Protein AF-A0A9P8QJL2-F1 (afdb_monomer)

Structure (mmCIF, N/CA/C/O backbone):
data_AF-A0A9P8QJL2-F1
#
_entry.id   AF-A0A9P8QJL2-F1
#
loop_
_atom_site.group_PDB
_atom_site.id
_atom_site.type_symbol
_atom_site.label_atom_id
_atom_site.label_alt_id
_atom_site.label_comp_id
_atom_site.label_asym_id
_atom_site.label_entity_id
_atom_site.label_seq_id
_atom_site.pdbx_PDB_ins_code
_atom_site.Cartn_x
_atom_site.Cartn_y
_atom_site.Cartn_z
_atom_site.occupancy
_atom_site.B_iso_or_equiv
_atom_site.auth_seq_id
_atom_site.auth_comp_id
_atom_site.auth_asym_id
_atom_site.auth_atom_id
_atom_site.pdbx_PDB_model_num
ATOM 1 N N . MET A 1 1 ? -19.187 7.258 -50.740 1.00 36.12 1 MET A N 1
ATOM 2 C CA . MET A 1 1 ? -18.593 8.420 -50.053 1.00 36.12 1 MET A CA 1
ATOM 3 C C . MET A 1 1 ? -18.788 8.187 -48.562 1.00 36.12 1 MET A C 1
ATOM 5 O O . MET A 1 1 ? -19.840 8.505 -48.024 1.00 36.12 1 MET A O 1
ATOM 9 N N . GLN A 1 2 ? -17.860 7.431 -47.969 1.00 32.69 2 GLN A N 1
ATOM 10 C CA . GLN A 1 2 ? -17.859 7.078 -46.549 1.00 32.69 2 GLN A CA 1
ATOM 11 C C . GLN A 1 2 ? -17.443 8.310 -45.744 1.00 32.69 2 GLN A C 1
ATOM 13 O O . GLN A 1 2 ? -16.436 8.937 -46.058 1.00 32.69 2 GLN A O 1
ATOM 18 N N . LEU A 1 3 ? -18.241 8.655 -44.737 1.00 34.25 3 LEU A N 1
ATOM 19 C CA . LEU A 1 3 ? -17.860 9.579 -43.677 1.00 34.25 3 LEU A CA 1
ATOM 20 C C . LEU A 1 3 ? -16.935 8.818 -42.722 1.00 34.25 3 LEU A C 1
ATOM 22 O O . LEU A 1 3 ? -17.401 8.068 -41.865 1.00 34.25 3 LEU A O 1
ATOM 26 N N . GLU A 1 4 ? -15.626 8.974 -42.906 1.00 37.19 4 GLU A N 1
ATOM 27 C CA . GLU A 1 4 ? -14.646 8.666 -41.869 1.00 37.19 4 GLU A CA 1
ATOM 28 C C . GLU A 1 4 ? -14.844 9.674 -40.733 1.00 37.19 4 GLU A C 1
ATOM 30 O O . GLU A 1 4 ? -14.506 10.850 -40.835 1.00 37.19 4 GLU A O 1
ATOM 35 N N . SER A 1 5 ? -15.474 9.211 -39.656 1.00 37.69 5 SER A N 1
ATOM 36 C CA . SER A 1 5 ? -15.478 9.910 -38.377 1.00 37.69 5 SER A CA 1
ATOM 37 C C . SER A 1 5 ? -14.059 9.862 -37.823 1.00 37.69 5 SER A C 1
ATOM 39 O O . SER A 1 5 ? -13.630 8.822 -37.322 1.00 37.69 5 SER A O 1
ATOM 41 N N . SER A 1 6 ? -13.342 10.978 -37.905 1.00 39.44 6 SER A N 1
ATOM 42 C CA . SER A 1 6 ? -12.058 11.205 -37.248 1.00 39.44 6 SER A CA 1
ATOM 43 C C . SER A 1 6 ? -12.171 10.852 -35.760 1.00 39.44 6 SER A C 1
ATOM 45 O O . SER A 1 6 ? -12.750 11.605 -34.978 1.00 39.44 6 SER A O 1
ATOM 47 N N . ARG A 1 7 ? -11.671 9.679 -35.348 1.00 46.84 7 ARG A N 1
ATOM 48 C CA . ARG A 1 7 ? -11.485 9.364 -33.925 1.00 46.84 7 ARG A CA 1
ATOM 49 C C . ARG A 1 7 ? -10.385 10.288 -33.420 1.00 46.84 7 ARG A C 1
ATOM 51 O O . ARG A 1 7 ? -9.228 10.082 -33.766 1.00 46.84 7 ARG A O 1
ATOM 58 N N . GLN A 1 8 ? -10.741 11.311 -32.646 1.00 50.16 8 GLN A N 1
ATOM 59 C CA . GLN A 1 8 ? -9.757 12.078 -31.884 1.00 50.16 8 GLN A CA 1
ATOM 60 C C . GLN A 1 8 ? -8.900 11.098 -31.073 1.00 50.16 8 GLN A C 1
ATOM 62 O O . GLN A 1 8 ? -9.426 10.289 -30.307 1.00 50.16 8 GLN A O 1
ATOM 67 N N . GLN A 1 9 ? -7.586 11.138 -31.295 1.00 62.19 9 GLN A N 1
ATOM 68 C CA . GLN A 1 9 ? -6.593 10.485 -30.448 1.00 62.19 9 GLN A CA 1
ATOM 69 C C . GLN A 1 9 ? -6.730 11.095 -29.049 1.00 62.19 9 GLN A C 1
ATOM 71 O O . GLN A 1 9 ? -6.330 12.233 -28.821 1.00 62.19 9 GLN A O 1
ATOM 76 N N . LEU A 1 10 ? -7.352 10.362 -28.126 1.00 77.19 10 LEU A N 1
ATOM 77 C CA . LEU A 1 10 ? -7.385 10.742 -26.718 1.00 77.19 10 LEU A CA 1
ATOM 78 C C . LEU A 1 10 ? -5.987 10.486 -26.145 1.00 77.19 10 LEU A C 1
ATOM 80 O O . LEU A 1 10 ? -5.553 9.334 -26.026 1.00 77.19 10 LEU A O 1
ATOM 84 N N . ILE A 1 11 ? -5.265 11.578 -25.900 1.00 89.31 11 ILE A N 1
ATOM 85 C CA . ILE A 1 11 ? -3.957 11.605 -25.249 1.00 89.31 11 ILE A CA 1
ATOM 86 C C . ILE A 1 11 ? -4.171 12.209 -23.866 1.00 89.31 11 ILE A C 1
ATOM 88 O O . ILE A 1 11 ? -4.662 13.329 -23.742 1.00 89.31 11 ILE A O 1
ATOM 92 N N . TYR A 1 12 ? -3.786 11.458 -22.844 1.00 93.38 12 TYR A N 1
ATOM 93 C CA . TYR A 1 12 ? -3.872 11.838 -21.444 1.00 93.38 12 TYR A CA 1
ATOM 94 C C . TYR A 1 12 ? -2.486 12.214 -20.929 1.00 93.38 12 TYR A C 1
ATOM 96 O O . TYR A 1 12 ? -1.492 11.563 -21.269 1.00 93.38 12 TYR A O 1
ATOM 104 N N . HIS A 1 13 ? -2.423 13.245 -20.090 1.00 93.50 13 HIS A N 1
ATOM 105 C CA . HIS A 1 13 ? -1.186 13.721 -19.478 1.00 93.50 13 HIS A CA 1
ATOM 106 C C . HIS A 1 13 ? -1.230 13.482 -17.971 1.00 93.50 13 HIS A C 1
ATOM 108 O O . HIS A 1 13 ? -2.141 13.935 -17.286 1.00 93.50 13 HIS A O 1
ATOM 114 N N . GLY A 1 14 ? -0.227 12.778 -17.458 1.00 91.69 14 GLY A N 1
ATOM 115 C CA . GLY A 1 14 ? -0.113 12.423 -16.051 1.00 91.69 14 GLY A CA 1
ATOM 116 C C . GLY A 1 14 ? 1.195 12.860 -15.410 1.00 91.69 14 GLY A C 1
ATOM 117 O O . GLY A 1 14 ? 1.974 13.642 -15.955 1.00 91.69 14 GLY A O 1
ATOM 118 N N . ILE A 1 15 ? 1.445 12.299 -14.234 1.00 90.44 15 ILE A N 1
ATOM 119 C CA . ILE A 1 15 ? 2.719 12.373 -13.525 1.00 90.44 15 ILE A CA 1
ATOM 120 C C . ILE A 1 15 ? 3.452 11.057 -13.776 1.00 90.44 15 ILE A C 1
ATOM 122 O O . ILE A 1 15 ? 2.962 9.993 -13.403 1.00 90.44 15 ILE A O 1
ATOM 126 N N . ALA A 1 16 ? 4.622 11.119 -14.409 1.00 90.62 16 ALA A N 1
ATOM 127 C CA . ALA A 1 16 ? 5.486 9.956 -14.575 1.00 90.62 16 ALA A CA 1
ATOM 128 C C . ALA A 1 16 ? 6.319 9.743 -13.305 1.00 90.62 16 ALA A C 1
ATOM 130 O O . ALA A 1 16 ? 7.238 10.511 -13.025 1.00 90.62 16 ALA A O 1
ATOM 131 N N . CYS A 1 17 ? 6.004 8.696 -12.545 1.00 89.19 17 CYS A N 1
ATOM 132 C CA . CYS A 1 17 ? 6.802 8.271 -11.392 1.00 89.19 17 CYS A CA 1
ATOM 133 C C . CYS A 1 17 ? 8.055 7.512 -11.844 1.00 89.19 17 CYS A C 1
ATOM 135 O O . CYS A 1 17 ? 9.133 7.667 -11.276 1.00 89.19 17 CYS A O 1
ATOM 137 N N . VAL A 1 18 ? 7.924 6.705 -12.897 1.00 92.12 18 VAL A N 1
ATOM 138 C CA . VAL A 1 18 ? 9.047 6.041 -13.563 1.00 92.12 18 VAL A CA 1
ATOM 139 C C . VAL A 1 18 ? 8.909 6.297 -15.055 1.00 92.12 18 VAL A C 1
ATOM 141 O O . VAL A 1 18 ? 7.860 6.013 -15.638 1.00 92.12 18 VAL A O 1
ATOM 144 N N . GLN A 1 19 ? 9.949 6.873 -15.655 1.00 90.62 19 GLN A N 1
ATOM 145 C CA . GLN A 1 19 ? 9.976 7.183 -17.081 1.00 90.62 19 GLN A CA 1
ATOM 146 C C . GLN A 1 19 ? 10.091 5.902 -17.909 1.00 90.62 19 GLN A C 1
ATOM 148 O O . GLN A 1 19 ? 10.642 4.896 -17.467 1.00 90.62 19 GLN A O 1
ATOM 153 N N . GLY A 1 20 ? 9.582 5.934 -19.136 1.00 90.06 20 GLY A N 1
ATOM 154 C CA . GLY A 1 20 ? 9.719 4.814 -20.055 1.00 90.06 20 GLY A CA 1
ATOM 155 C C . GLY A 1 20 ? 8.692 4.833 -21.173 1.00 90.06 20 GLY A C 1
ATOM 156 O O . GLY A 1 20 ? 7.789 5.669 -21.210 1.00 90.06 20 GLY A O 1
ATOM 157 N N . LYS A 1 21 ? 8.836 3.876 -22.090 1.00 94.38 21 LYS A N 1
ATOM 158 C CA . LYS A 1 21 ? 7.910 3.668 -23.202 1.00 94.38 21 LYS A CA 1
ATOM 159 C C . LYS A 1 21 ? 7.416 2.233 -23.195 1.00 94.38 21 LYS A C 1
ATOM 161 O O . LYS A 1 21 ? 8.207 1.301 -23.063 1.00 94.38 21 LYS A O 1
ATOM 166 N N . ALA A 1 22 ? 6.116 2.050 -23.356 1.00 96.00 22 ALA A N 1
ATOM 167 C CA . ALA A 1 22 ? 5.500 0.736 -23.392 1.00 96.00 22 ALA A CA 1
ATOM 168 C C . ALA A 1 22 ? 4.219 0.763 -24.216 1.00 96.00 22 ALA A C 1
ATOM 170 O O . ALA A 1 22 ? 3.536 1.778 -24.306 1.00 96.00 22 ALA A O 1
ATOM 171 N N . SER A 1 23 ? 3.862 -0.377 -24.794 1.00 96.25 23 SER A N 1
ATOM 172 C CA . SER A 1 23 ? 2.527 -0.559 -25.345 1.00 96.25 23 SER A CA 1
ATOM 173 C C . SER A 1 23 ? 2.062 -1.997 -25.176 1.00 96.25 23 SER A C 1
ATOM 175 O O . SER A 1 23 ? 2.874 -2.932 -25.132 1.00 96.25 23 SER A O 1
ATOM 177 N N . GLY A 1 24 ? 0.755 -2.171 -25.043 1.00 95.56 24 GLY A N 1
ATOM 178 C CA . GLY A 1 24 ? 0.171 -3.483 -24.829 1.00 95.56 24 GLY A CA 1
ATOM 179 C C . GLY A 1 24 ? -1.345 -3.452 -24.676 1.00 95.56 24 GLY A C 1
ATOM 180 O O . GLY A 1 24 ? -1.946 -2.376 -24.592 1.00 95.56 24 GLY A O 1
ATOM 181 N N . PRO A 1 25 ? -1.972 -4.641 -24.625 1.00 96.69 25 PRO A N 1
ATOM 182 C CA . PRO A 1 25 ? -3.385 -4.754 -24.299 1.00 96.69 25 PRO A CA 1
ATOM 183 C C . PRO A 1 25 ? -3.645 -4.180 -22.906 1.00 96.69 25 PRO A C 1
ATOM 185 O O . PRO A 1 25 ? -2.830 -4.352 -21.994 1.00 96.69 25 PRO A O 1
ATOM 188 N N . LEU A 1 26 ? -4.788 -3.518 -22.743 1.00 97.31 26 LEU A N 1
ATOM 189 C CA . LEU A 1 26 ? -5.178 -2.959 -21.458 1.00 97.31 26 LEU A CA 1
ATOM 190 C C . LEU A 1 26 ? -5.841 -4.029 -20.585 1.00 97.31 26 LEU A C 1
ATOM 192 O O . LEU A 1 26 ? -6.851 -4.634 -20.950 1.00 97.31 26 LEU A O 1
ATOM 196 N N . ILE A 1 27 ? -5.299 -4.223 -19.388 1.00 97.75 27 ILE A N 1
ATOM 197 C CA . ILE A 1 27 ? -5.966 -4.924 -18.297 1.00 97.75 27 ILE A CA 1
ATOM 198 C C . ILE A 1 27 ? -6.280 -3.875 -17.249 1.00 97.75 27 ILE A C 1
ATOM 200 O O . ILE A 1 27 ? -5.377 -3.362 -16.596 1.00 97.75 27 ILE A O 1
ATOM 204 N N . ALA A 1 28 ? -7.556 -3.532 -17.104 1.00 97.00 28 ALA A N 1
ATOM 205 C CA . ALA A 1 28 ? -7.925 -2.410 -16.263 1.00 97.00 28 ALA A CA 1
ATOM 206 C C . ALA A 1 28 ? -9.169 -2.639 -15.422 1.00 97.00 28 ALA A C 1
ATOM 208 O O . ALA A 1 28 ? -10.085 -3.363 -15.812 1.00 97.00 28 ALA A O 1
ATOM 209 N N . SER A 1 29 ? -9.175 -2.009 -14.255 1.00 93.44 29 SER A N 1
ATOM 210 C CA . SER A 1 29 ? -10.240 -2.078 -13.264 1.00 93.44 29 SER A CA 1
ATOM 211 C C . SER A 1 29 ? -10.392 -0.717 -12.601 1.00 93.44 29 SER A C 1
ATOM 213 O O . SER A 1 29 ? -9.413 -0.003 -12.414 1.00 93.44 29 SER A O 1
ATOM 215 N N . ASN A 1 30 ? -11.610 -0.382 -12.186 1.00 91.19 30 ASN A N 1
ATOM 216 C CA . ASN A 1 30 ? -11.870 0.729 -11.269 1.00 91.19 30 ASN A CA 1
ATOM 217 C C . ASN A 1 30 ? -11.742 0.311 -9.790 1.00 91.19 30 ASN A C 1
ATOM 219 O O . ASN A 1 30 ? -12.062 1.096 -8.903 1.00 91.19 30 ASN A O 1
ATOM 223 N N . LEU A 1 31 ? -11.301 -0.922 -9.529 1.00 85.50 31 LEU A N 1
ATOM 224 C CA . LEU A 1 31 ? -11.025 -1.465 -8.204 1.00 85.50 31 LEU A CA 1
ATOM 225 C C . LEU A 1 31 ? -9.517 -1.676 -8.026 1.00 85.50 31 LEU A C 1
ATOM 227 O O . LEU A 1 31 ? -8.838 -2.142 -8.942 1.00 85.50 31 LEU A O 1
ATOM 231 N N . GLU A 1 32 ? -9.011 -1.332 -6.842 1.00 87.81 32 GLU A N 1
ATOM 232 C CA . GLU A 1 32 ? -7.624 -1.571 -6.418 1.00 87.81 32 GLU A CA 1
ATOM 233 C C . GLU A 1 32 ? -7.281 -3.065 -6.437 1.00 87.81 32 GLU A C 1
ATOM 235 O O . GLU A 1 32 ? -8.141 -3.894 -6.143 1.00 87.81 32 GLU A O 1
ATOM 240 N N . LEU A 1 33 ? -6.013 -3.420 -6.654 1.00 87.19 33 LEU A N 1
ATOM 241 C CA . LEU A 1 33 ? -5.555 -4.813 -6.647 1.00 87.19 33 LEU A CA 1
ATOM 242 C C . LEU A 1 33 ? -4.492 -5.041 -5.569 1.00 87.19 33 LEU A C 1
ATOM 244 O O . LEU A 1 33 ? -3.566 -4.246 -5.414 1.00 87.19 33 LEU A O 1
ATOM 248 N N . SER A 1 34 ? -4.604 -6.147 -4.829 1.00 86.88 34 SER A N 1
ATOM 249 C CA . SER A 1 34 ? -3.525 -6.583 -3.942 1.00 86.88 34 SER A CA 1
ATOM 250 C C . SER A 1 34 ? -2.564 -7.468 -4.716 1.00 86.88 34 SER A C 1
ATOM 252 O O . SER A 1 34 ? -2.978 -8.473 -5.285 1.00 86.88 34 SER A O 1
ATOM 254 N N . PHE A 1 35 ? -1.283 -7.111 -4.737 1.00 88.75 35 PHE A N 1
ATOM 255 C CA . PHE A 1 35 ? -0.262 -7.967 -5.341 1.00 88.75 35 PHE A CA 1
ATOM 256 C C . PHE A 1 35 ? 0.106 -9.117 -4.403 1.00 88.75 35 PHE A C 1
ATOM 258 O O . PHE A 1 35 ? 0.202 -10.263 -4.832 1.00 88.75 35 PHE A O 1
ATOM 265 N N . TRP A 1 36 ? 0.222 -8.840 -3.103 1.00 82.69 36 TRP A N 1
ATOM 266 C CA . TRP A 1 36 ? 0.460 -9.874 -2.103 1.00 82.69 36 TRP A CA 1
ATOM 267 C C . TRP A 1 36 ? -0.783 -10.752 -1.918 1.00 82.69 36 TRP A C 1
ATOM 269 O O . TRP A 1 36 ? -1.805 -10.306 -1.403 1.00 82.69 36 TRP A O 1
ATOM 279 N N . GLY A 1 37 ? -0.701 -12.008 -2.363 1.00 78.69 37 GLY A N 1
ATOM 280 C CA . GLY A 1 37 ? -1.801 -12.974 -2.280 1.00 78.69 37 GLY A CA 1
ATOM 281 C C . GLY A 1 37 ? -2.933 -12.765 -3.296 1.00 78.69 37 GLY A C 1
ATOM 282 O O . GLY A 1 37 ? -3.846 -13.585 -3.339 1.00 78.69 37 GLY A O 1
ATOM 283 N N . GLY A 1 38 ? -2.879 -11.712 -4.120 1.00 85.25 38 GLY A N 1
ATOM 284 C CA . GLY A 1 38 ? -3.848 -11.464 -5.193 1.00 85.25 38 GLY A CA 1
ATOM 285 C C . GLY A 1 38 ? -3.279 -11.596 -6.607 1.00 85.25 38 GLY A C 1
ATOM 286 O O . GLY A 1 38 ? -4.059 -11.702 -7.554 1.00 85.25 38 GLY A O 1
ATOM 287 N N . VAL A 1 39 ? -1.951 -11.667 -6.756 1.00 94.12 39 VAL A N 1
ATOM 288 C CA . VAL A 1 39 ? -1.267 -11.988 -8.016 1.00 94.12 39 VAL A CA 1
ATOM 289 C C . VAL A 1 39 ? -0.278 -13.121 -7.770 1.00 94.12 39 VAL A C 1
ATOM 291 O O . VAL A 1 39 ? 0.496 -13.078 -6.816 1.00 94.12 39 VAL A O 1
ATOM 294 N N . ASP A 1 40 ? -0.302 -14.137 -8.627 1.00 93.75 40 ASP A N 1
ATOM 295 C CA . ASP A 1 40 ? 0.675 -15.220 -8.594 1.00 93.75 40 ASP A CA 1
ATOM 296 C C . ASP A 1 40 ? 1.963 -14.790 -9.326 1.00 93.75 40 ASP A C 1
ATOM 298 O O . ASP A 1 40 ? 1.932 -14.598 -10.547 1.00 93.75 40 ASP A O 1
ATOM 302 N N . PRO A 1 41 ? 3.110 -14.658 -8.631 1.00 91.75 41 PRO A N 1
ATOM 303 C CA . PRO A 1 41 ? 4.366 -14.245 -9.256 1.00 91.75 41 PRO A CA 1
ATOM 304 C C . PRO A 1 41 ? 4.899 -15.264 -10.275 1.00 91.75 41 PRO A C 1
ATOM 306 O O . PRO A 1 41 ? 5.653 -14.909 -11.184 1.00 91.75 41 PRO A O 1
ATOM 309 N N . GLN A 1 42 ? 4.497 -16.536 -10.181 1.00 93.62 42 GLN A N 1
ATOM 310 C CA . GLN A 1 42 ? 4.961 -17.576 -11.094 1.00 93.62 42 GLN A CA 1
ATOM 311 C C . GLN A 1 42 ? 4.214 -17.570 -12.422 1.00 93.62 42 GLN A C 1
ATOM 313 O O . GLN A 1 42 ? 4.796 -17.952 -13.440 1.00 93.62 42 GLN A O 1
ATOM 318 N N . THR A 1 43 ? 2.952 -17.155 -12.444 1.00 96.44 43 THR A N 1
ATOM 319 C CA . THR A 1 43 ? 2.120 -17.214 -13.653 1.00 96.44 43 THR A CA 1
ATOM 320 C C . THR A 1 43 ? 1.718 -15.842 -14.174 1.00 96.44 43 THR A C 1
ATOM 322 O O . THR A 1 43 ? 1.409 -15.737 -15.358 1.00 96.44 43 THR A O 1
ATOM 325 N N . SER A 1 44 ? 1.783 -14.795 -13.344 1.00 97.31 44 SER A N 1
ATOM 326 C CA . SER A 1 44 ? 1.168 -13.468 -13.528 1.00 97.31 44 SER A CA 1
ATOM 327 C C . SER A 1 44 ? -0.364 -13.450 -13.475 1.00 97.31 44 SER A C 1
ATOM 329 O O . SER A 1 44 ? -0.977 -12.432 -13.799 1.00 97.31 44 SER A O 1
ATOM 331 N N . GLU A 1 45 ? -0.999 -14.560 -13.085 1.00 98.00 45 GLU A N 1
ATOM 332 C CA . GLU A 1 45 ? -2.451 -14.610 -12.935 1.00 98.00 45 GLU A CA 1
ATOM 333 C C . GLU A 1 45 ? -2.897 -13.752 -11.748 1.00 98.00 45 GLU A C 1
ATOM 335 O O . GLU A 1 45 ? -2.333 -13.818 -10.655 1.00 98.00 45 GLU A O 1
ATOM 340 N N . ILE A 1 46 ? -3.969 -12.991 -11.939 1.00 97.25 46 ILE A N 1
ATOM 341 C CA . ILE A 1 46 ? -4.706 -12.365 -10.847 1.00 97.25 46 ILE A CA 1
ATOM 342 C C . ILE A 1 46 ? -5.541 -13.453 -10.165 1.00 97.25 46 ILE A C 1
ATOM 344 O O . ILE A 1 46 ? -6.618 -13.836 -10.631 1.00 97.25 46 ILE A O 1
ATOM 348 N N . ILE A 1 47 ? -5.023 -13.967 -9.053 1.00 91.44 47 ILE A N 1
ATOM 349 C CA . ILE A 1 47 ? -5.606 -15.071 -8.281 1.00 91.44 47 ILE A CA 1
ATOM 350 C C . ILE A 1 47 ? -6.607 -14.611 -7.220 1.00 91.44 47 ILE A C 1
ATOM 352 O O . ILE A 1 47 ? -7.292 -15.446 -6.630 1.00 91.44 47 ILE A O 1
ATOM 356 N N . ASP A 1 48 ? -6.746 -13.301 -7.004 1.00 85.25 48 ASP A N 1
ATOM 357 C CA . ASP A 1 48 ? -7.837 -12.760 -6.199 1.00 85.25 48 ASP A CA 1
ATOM 358 C C . ASP A 1 48 ? -9.179 -13.059 -6.881 1.00 85.25 48 ASP A C 1
ATOM 360 O O . ASP A 1 48 ? -9.565 -12.418 -7.861 1.00 85.25 48 ASP A O 1
ATOM 364 N N . ARG A 1 49 ? -9.887 -14.073 -6.372 1.00 87.25 49 ARG A N 1
ATOM 365 C CA . ARG A 1 49 ? -11.143 -14.577 -6.950 1.00 87.25 49 ARG A CA 1
ATOM 366 C C . ARG A 1 49 ? -12.325 -13.626 -6.792 1.00 87.25 49 ARG A C 1
ATOM 368 O O . ARG A 1 49 ? -13.340 -13.820 -7.454 1.00 87.25 49 ARG A O 1
ATOM 375 N N . HIS A 1 50 ? -12.196 -12.596 -5.961 1.00 83.00 50 HIS A N 1
ATOM 376 C CA . HIS A 1 50 ? -13.225 -11.576 -5.772 1.00 83.00 50 HIS A CA 1
ATOM 377 C C . HIS A 1 50 ? -12.947 -10.30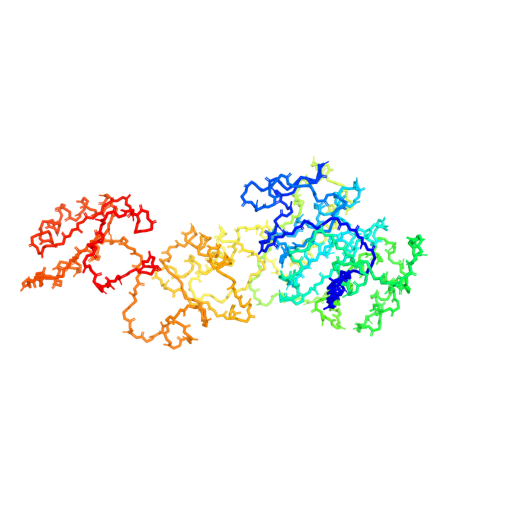3 -6.578 1.00 83.00 50 HIS A C 1
ATOM 379 O O . HIS A 1 50 ? -13.823 -9.446 -6.690 1.00 83.00 50 HIS A O 1
ATOM 385 N N . HIS A 1 51 ? -11.750 -10.167 -7.152 1.00 87.31 51 HIS A N 1
ATOM 386 C CA . HIS A 1 51 ? -11.410 -9.034 -7.998 1.00 87.31 51 HIS A CA 1
ATOM 387 C C . HIS A 1 51 ? -12.030 -9.180 -9.406 1.00 87.31 51 HIS A C 1
ATOM 389 O O . HIS A 1 51 ? -11.977 -10.270 -9.979 1.00 87.31 51 HIS A O 1
ATOM 395 N N . PRO A 1 52 ? -12.538 -8.101 -10.040 1.00 90.00 52 PRO A N 1
ATOM 396 C CA . PRO A 1 52 ? -13.099 -8.149 -11.400 1.00 90.00 52 PRO A CA 1
ATOM 397 C C . PRO A 1 52 ? -12.139 -8.670 -12.479 1.00 90.00 52 PRO A C 1
ATOM 399 O O . PRO A 1 52 ? -12.561 -9.114 -13.543 1.00 90.00 52 PRO A O 1
ATOM 402 N N . LEU A 1 53 ? -10.836 -8.596 -12.213 1.00 95.44 53 LEU A N 1
ATOM 403 C CA . LEU A 1 53 ? -9.785 -9.086 -13.107 1.00 95.44 53 LEU A CA 1
ATOM 404 C C . LEU A 1 53 ? -9.335 -10.517 -12.806 1.00 95.44 53 LEU A C 1
ATOM 406 O O . LEU A 1 53 ? -8.336 -10.950 -13.374 1.00 95.44 53 LEU A O 1
ATOM 410 N N . SER A 1 54 ? -10.029 -11.242 -11.926 1.00 95.81 54 SER A N 1
ATOM 411 C CA . SER A 1 54 ? -9.657 -12.612 -11.582 1.00 95.81 54 SER A CA 1
ATOM 412 C C . SER A 1 54 ? -9.486 -13.496 -12.819 1.00 95.81 54 SER A C 1
ATOM 414 O O . SER A 1 54 ? -10.304 -13.457 -13.739 1.00 95.81 54 SER A O 1
ATOM 416 N N . GLY A 1 55 ? -8.417 -14.294 -12.839 1.00 96.81 55 GLY A N 1
ATOM 417 C CA . GLY A 1 55 ? -8.080 -15.188 -13.948 1.00 96.81 55 GLY A CA 1
ATOM 418 C C . GLY A 1 55 ? -7.444 -14.501 -15.160 1.00 96.81 55 GLY A C 1
ATOM 419 O O . GLY A 1 55 ? -7.075 -15.184 -16.113 1.00 96.81 55 GLY A O 1
ATOM 420 N N . LYS A 1 56 ? -7.292 -13.169 -15.156 1.00 97.94 56 LYS A N 1
ATOM 421 C CA . LYS A 1 56 ? -6.497 -12.463 -16.172 1.00 97.94 56 LYS A CA 1
ATOM 422 C C . LYS A 1 56 ? -5.009 -12.523 -15.829 1.00 97.94 56 LYS A C 1
ATOM 424 O O . LYS A 1 56 ? -4.641 -12.558 -14.658 1.00 97.94 56 LYS A O 1
ATOM 429 N N . TYR A 1 57 ? -4.167 -12.475 -16.856 1.00 98.12 57 TYR A N 1
ATOM 430 C CA . TYR A 1 57 ? -2.708 -12.506 -16.742 1.00 98.12 57 TYR A CA 1
ATOM 431 C C . TYR A 1 57 ? -2.136 -11.128 -17.039 1.00 98.12 57 TYR A C 1
ATOM 433 O O . TYR A 1 57 ? -2.376 -10.604 -18.121 1.00 98.12 57 TYR A O 1
ATOM 441 N N . ILE A 1 58 ? -1.388 -10.543 -16.104 1.00 97.56 58 ILE A N 1
ATOM 442 C CA . ILE A 1 58 ? -0.844 -9.183 -16.278 1.00 97.56 58 ILE A CA 1
ATOM 443 C C . ILE A 1 58 ? 0.442 -9.140 -17.099 1.00 97.56 58 ILE A C 1
ATOM 445 O O . ILE A 1 58 ? 0.871 -8.057 -17.493 1.00 97.56 58 ILE A O 1
ATOM 449 N N . ARG A 1 59 ? 1.052 -10.297 -17.376 1.00 97.25 59 ARG A N 1
ATOM 450 C CA . ARG A 1 59 ? 2.235 -10.393 -18.226 1.00 97.25 59 ARG A CA 1
ATOM 451 C C . ARG A 1 59 ? 1.996 -9.723 -19.579 1.00 97.25 59 ARG A C 1
ATOM 453 O O . ARG A 1 59 ? 0.994 -9.978 -20.240 1.00 97.25 59 ARG A O 1
ATOM 460 N N . ASP A 1 60 ? 2.970 -8.922 -20.005 1.00 92.62 60 ASP A N 1
ATOM 461 C CA . ASP A 1 60 ? 3.002 -8.268 -21.318 1.00 92.62 60 ASP A CA 1
ATOM 462 C C . ASP A 1 60 ? 1.855 -7.258 -21.583 1.00 92.62 60 ASP A C 1
ATOM 464 O O . ASP A 1 60 ? 1.740 -6.734 -22.696 1.00 92.62 60 ASP A O 1
ATOM 468 N N . ALA A 1 61 ? 1.044 -6.940 -20.566 1.00 97.50 61 ALA A N 1
ATOM 469 C CA . ALA A 1 61 ? -0.087 -6.014 -20.629 1.00 97.50 61 ALA A CA 1
ATOM 470 C C . ALA A 1 61 ? 0.229 -4.651 -19.992 1.00 97.50 61 ALA A C 1
ATOM 472 O O . ALA A 1 61 ? 1.163 -4.516 -19.201 1.00 97.50 61 ALA A O 1
ATOM 473 N N . ILE A 1 62 ? -0.582 -3.641 -20.304 1.00 98.31 62 ILE A N 1
ATOM 474 C CA . ILE A 1 62 ? -0.642 -2.389 -19.541 1.00 98.31 62 ILE A CA 1
ATOM 475 C C . ILE A 1 62 ? -1.670 -2.602 -18.431 1.00 98.31 62 ILE A C 1
ATOM 477 O O . ILE A 1 62 ? -2.829 -2.899 -18.726 1.00 98.31 62 ILE A O 1
ATOM 481 N N . LEU A 1 63 ? -1.259 -2.502 -17.166 1.00 98.31 63 LEU A N 1
ATOM 482 C CA . LEU A 1 63 ? -2.165 -2.665 -16.029 1.00 98.31 63 LEU A CA 1
ATOM 483 C C . LEU A 1 63 ? -2.604 -1.290 -15.521 1.00 98.31 63 LEU A C 1
ATOM 485 O O . LEU A 1 63 ? -1.769 -0.522 -15.045 1.00 98.31 63 LEU A O 1
ATOM 489 N N . ALA A 1 64 ? -3.906 -1.002 -15.586 1.00 98.19 64 ALA A N 1
ATOM 490 C CA . ALA A 1 64 ? -4.482 0.235 -15.060 1.00 98.19 64 ALA A CA 1
ATOM 491 C C . ALA A 1 64 ? -5.449 -0.046 -13.899 1.00 98.19 64 ALA A C 1
ATOM 493 O O . ALA A 1 64 ? -6.504 -0.655 -14.078 1.00 98.19 64 ALA A O 1
ATOM 494 N N . ILE A 1 65 ? -5.090 0.387 -12.692 1.00 96.50 65 ILE A N 1
ATOM 495 C CA . ILE A 1 65 ? -5.892 0.221 -11.465 1.00 96.50 65 ILE A CA 1
ATOM 496 C C . ILE A 1 65 ? -5.831 1.513 -10.640 1.00 96.50 65 ILE A C 1
ATOM 498 O O . ILE A 1 65 ? -4.855 2.235 -10.759 1.00 96.50 65 ILE A O 1
ATOM 502 N N . PRO A 1 66 ? -6.788 1.835 -9.753 1.00 91.06 66 PRO A N 1
ATOM 503 C CA . PRO A 1 66 ? -6.734 3.089 -8.990 1.00 91.06 66 PRO A CA 1
ATOM 504 C C . PRO A 1 66 ? -5.567 3.182 -7.994 1.00 91.06 66 PRO A C 1
ATOM 506 O O . PRO A 1 66 ? -5.313 4.240 -7.426 1.00 91.06 66 PRO A O 1
ATOM 509 N N . GLY A 1 67 ? -4.921 2.055 -7.697 1.00 88.75 67 GLY A N 1
ATOM 510 C CA . GLY A 1 67 ? -3.795 1.912 -6.777 1.00 88.75 67 GLY A CA 1
ATOM 511 C C . GLY A 1 67 ? -3.657 0.465 -6.298 1.00 88.75 67 GLY A C 1
ATOM 512 O O . GLY A 1 67 ? -4.554 -0.362 -6.511 1.00 88.75 67 GLY A O 1
ATOM 513 N N . GLY A 1 68 ? -2.537 0.156 -5.649 1.00 81.56 68 GLY A N 1
ATOM 514 C CA . GLY A 1 68 ? -2.369 -1.092 -4.908 1.00 81.56 68 GLY A CA 1
ATOM 515 C C . GLY A 1 68 ? -3.170 -1.087 -3.601 1.00 81.56 68 GLY A C 1
ATOM 516 O O . GLY A 1 68 ? -3.442 -0.030 -3.035 1.00 81.56 68 GLY A O 1
ATOM 517 N N . ARG A 1 69 ? -3.530 -2.273 -3.093 1.00 77.31 69 ARG A N 1
ATOM 518 C CA . ARG A 1 69 ? -4.052 -2.438 -1.721 1.00 77.31 69 ARG A CA 1
ATOM 519 C C . ARG A 1 69 ? -3.243 -3.457 -0.922 1.00 77.31 69 ARG A C 1
ATOM 521 O O . ARG A 1 69 ? -2.847 -4.499 -1.450 1.00 77.31 69 ARG A O 1
ATOM 528 N N . GLY A 1 70 ? -3.073 -3.200 0.371 1.00 67.44 70 GLY A N 1
ATOM 529 C CA . GLY A 1 70 ? -2.302 -4.045 1.289 1.00 67.44 70 GLY A CA 1
ATOM 530 C C . GLY A 1 70 ? -0.975 -3.410 1.711 1.00 67.44 70 GLY A C 1
ATOM 531 O O . GLY A 1 70 ? -0.733 -2.234 1.460 1.00 67.44 70 GLY A O 1
ATOM 532 N N . SER A 1 71 ? -0.142 -4.181 2.410 1.00 66.38 71 SER A N 1
ATOM 533 C CA . SER A 1 71 ? 1.122 -3.710 2.993 1.00 66.38 71 SER A CA 1
ATOM 534 C C . SER A 1 71 ? 2.279 -3.685 1.982 1.00 66.38 71 SER A C 1
ATOM 536 O O . SER A 1 71 ? 2.161 -4.167 0.854 1.00 66.38 71 SER A O 1
ATOM 538 N N . CYS A 1 72 ? 3.436 -3.178 2.422 1.00 69.94 72 CYS A N 1
ATOM 539 C CA . CYS A 1 72 ? 4.660 -2.999 1.630 1.00 69.94 72 CYS A CA 1
ATOM 540 C C . CYS A 1 72 ? 5.157 -4.247 0.871 1.00 69.94 72 CYS A C 1
ATOM 542 O O . CYS A 1 72 ? 5.907 -4.103 -0.088 1.00 69.94 72 CYS A O 1
ATOM 544 N N . SER A 1 73 ? 4.716 -5.458 1.233 1.00 78.44 73 SER A N 1
ATOM 545 C CA . SER A 1 73 ? 5.058 -6.718 0.553 1.00 78.44 73 SER A CA 1
ATOM 546 C C . SER A 1 73 ? 4.634 -6.781 -0.921 1.00 78.44 73 SER A C 1
ATOM 548 O O . SER A 1 73 ? 5.187 -7.585 -1.671 1.00 78.44 73 SER A O 1
ATOM 550 N N . GLY A 1 74 ? 3.687 -5.943 -1.364 1.00 81.62 74 GLY A N 1
ATOM 551 C CA . GLY A 1 74 ? 3.292 -5.865 -2.776 1.00 81.62 74 GLY A CA 1
ATOM 552 C C . GLY A 1 74 ? 4.444 -5.485 -3.718 1.00 81.62 74 GLY A C 1
ATOM 553 O O . GLY A 1 74 ? 4.513 -6.006 -4.831 1.00 81.62 74 GLY A O 1
ATOM 554 N N . SER A 1 75 ? 5.385 -4.657 -3.249 1.00 89.88 75 SER A N 1
ATOM 555 C CA . SER A 1 75 ? 6.573 -4.242 -4.010 1.00 89.88 75 SER A CA 1
ATOM 556 C C . SER A 1 75 ? 7.463 -5.432 -4.386 1.00 89.88 75 SER A C 1
ATOM 558 O O . SER A 1 75 ? 7.954 -5.512 -5.509 1.00 89.88 75 SER A O 1
ATOM 560 N N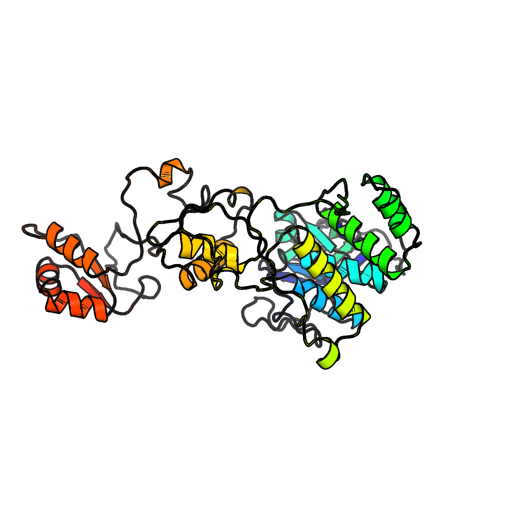 . GLY A 1 76 ? 7.607 -6.399 -3.472 1.00 89.31 76 GLY A N 1
ATOM 561 C CA . GLY A 1 76 ? 8.404 -7.608 -3.671 1.00 89.31 76 GLY A CA 1
ATOM 562 C C . GLY A 1 76 ? 7.814 -8.540 -4.728 1.00 89.31 76 GLY A C 1
ATOM 563 O O . GLY A 1 76 ? 8.552 -9.055 -5.562 1.00 89.31 76 GLY A O 1
ATOM 564 N N . ILE A 1 77 ? 6.486 -8.699 -4.747 1.00 91.06 77 ILE A N 1
ATOM 565 C CA . ILE A 1 77 ? 5.798 -9.492 -5.779 1.00 91.06 77 ILE A CA 1
ATOM 566 C C . ILE A 1 77 ? 5.968 -8.851 -7.156 1.00 91.06 77 ILE A C 1
ATOM 568 O O . ILE A 1 77 ? 6.257 -9.548 -8.127 1.00 91.06 77 ILE A O 1
ATOM 572 N N . LEU A 1 78 ? 5.824 -7.526 -7.254 1.00 95.19 78 LEU A N 1
ATOM 573 C CA . LEU A 1 78 ? 6.056 -6.835 -8.519 1.00 95.19 78 LEU A CA 1
ATOM 574 C C . LEU A 1 78 ? 7.515 -6.965 -8.974 1.00 95.19 78 LEU A C 1
ATOM 576 O O . LEU A 1 78 ? 7.757 -7.262 -10.142 1.00 95.19 78 LEU A O 1
ATOM 580 N N . LEU A 1 79 ? 8.478 -6.795 -8.066 1.00 95.00 79 LEU A N 1
ATOM 581 C CA . LEU A 1 79 ? 9.893 -7.004 -8.363 1.00 95.00 79 LEU A CA 1
ATOM 582 C C . LEU A 1 79 ? 10.138 -8.421 -8.906 1.00 95.00 79 LEU A C 1
ATOM 584 O O . LEU A 1 79 ? 10.750 -8.572 -9.959 1.00 95.00 79 LEU A O 1
ATOM 588 N N . GLU A 1 80 ? 9.612 -9.460 -8.253 1.00 95.25 80 GLU A N 1
ATOM 589 C CA . GLU A 1 80 ? 9.740 -10.851 -8.709 1.00 95.25 80 GLU A CA 1
ATOM 590 C C . GLU A 1 80 ? 9.141 -11.069 -10.111 1.00 95.25 80 GLU A C 1
ATOM 592 O O . GLU A 1 80 ? 9.755 -11.709 -10.974 1.00 95.25 80 GLU A O 1
ATOM 597 N N . LEU A 1 81 ? 7.970 -10.489 -10.380 1.00 96.62 81 LEU A N 1
ATOM 598 C CA . LEU A 1 81 ? 7.338 -10.519 -11.699 1.00 96.62 81 LEU A CA 1
ATOM 599 C C . LEU A 1 81 ? 8.217 -9.854 -12.771 1.00 96.62 81 LEU A C 1
ATOM 601 O O . LEU A 1 81 ? 8.379 -10.404 -13.862 1.00 96.62 81 LEU A O 1
ATOM 605 N N . LEU A 1 82 ? 8.816 -8.700 -12.474 1.00 96.19 82 LEU A N 1
ATOM 606 C CA . LEU A 1 82 ? 9.712 -8.000 -13.400 1.00 96.19 82 LEU A CA 1
ATOM 607 C C . LEU A 1 82 ? 10.999 -8.793 -13.657 1.00 96.19 82 LEU A C 1
ATOM 609 O O . LEU A 1 82 ? 11.404 -8.957 -14.811 1.00 96.19 82 LEU A O 1
ATOM 613 N N . LEU A 1 83 ? 11.614 -9.345 -12.607 1.00 94.56 83 LEU A N 1
ATOM 614 C CA . LEU A 1 83 ? 12.835 -10.148 -12.721 1.00 94.56 83 LEU A CA 1
ATOM 615 C C . LEU A 1 83 ? 12.608 -11.455 -13.487 1.00 94.56 83 LEU A C 1
ATOM 617 O O . LEU A 1 83 ? 13.493 -11.904 -14.214 1.00 94.56 83 LEU A O 1
ATOM 621 N N . SER A 1 84 ? 11.416 -12.042 -13.375 1.00 94.50 84 SER A N 1
ATOM 622 C CA . SER A 1 84 ? 11.034 -13.255 -14.105 1.00 94.50 84 SER A CA 1
ATOM 623 C C . SER A 1 84 ? 10.475 -12.995 -15.511 1.00 94.50 84 SER A C 1
ATOM 625 O O . SER A 1 84 ? 10.142 -13.950 -16.215 1.00 94.50 84 SER A O 1
ATOM 627 N N . GLY A 1 85 ? 10.377 -11.729 -15.943 1.00 94.25 85 GLY A N 1
ATOM 628 C CA . GLY A 1 85 ? 9.823 -11.355 -17.250 1.00 94.25 85 GLY A CA 1
ATOM 629 C C . GLY A 1 85 ? 8.322 -11.639 -17.391 1.00 94.25 85 GLY A C 1
ATOM 630 O O . GLY A 1 85 ? 7.833 -11.859 -18.497 1.00 94.25 85 GLY A O 1
ATOM 631 N N . LYS A 1 86 ? 7.601 -11.689 -16.268 1.00 96.44 86 LYS A N 1
ATOM 632 C CA . LYS A 1 86 ? 6.158 -11.969 -16.180 1.00 96.44 86 LYS A CA 1
ATOM 633 C C . LYS A 1 86 ? 5.352 -10.765 -15.691 1.00 96.44 86 LYS A C 1
ATOM 635 O O . LYS A 1 86 ? 4.144 -10.869 -15.510 1.00 96.44 86 LYS A O 1
ATOM 640 N N . GLY A 1 87 ? 6.011 -9.636 -15.454 1.00 96.06 87 GLY A N 1
ATOM 641 C CA . GLY A 1 87 ? 5.359 -8.397 -15.061 1.00 96.06 87 GLY A CA 1
ATOM 642 C C . GLY A 1 87 ? 4.568 -7.736 -16.192 1.00 96.06 87 GLY A C 1
ATOM 643 O O . GLY A 1 87 ? 4.696 -8.118 -17.363 1.00 96.06 87 GLY A O 1
ATOM 644 N N . PRO A 1 88 ? 3.752 -6.731 -15.840 1.00 97.94 88 PRO A N 1
ATOM 645 C CA . PRO A 1 88 ? 3.147 -5.850 -16.826 1.00 97.94 88 PRO A CA 1
ATOM 646 C C . PRO A 1 88 ? 4.226 -5.045 -17.556 1.00 97.94 88 PRO A C 1
ATOM 648 O O . PRO A 1 88 ? 5.338 -4.894 -17.061 1.00 97.94 88 PRO A O 1
ATOM 651 N N . LYS A 1 89 ? 3.891 -4.508 -18.729 1.00 97.94 89 LYS A N 1
ATOM 652 C CA . LYS A 1 89 ? 4.752 -3.589 -19.487 1.00 97.94 89 LYS A CA 1
ATOM 653 C C . LYS A 1 89 ? 4.680 -2.154 -18.989 1.00 97.94 89 LYS A C 1
ATOM 655 O O . LYS A 1 89 ? 5.594 -1.396 -19.274 1.00 97.94 89 LYS A O 1
ATOM 660 N N . ALA A 1 90 ? 3.604 -1.780 -18.301 1.00 98.38 90 ALA A N 1
ATOM 661 C CA . ALA A 1 90 ? 3.452 -0.487 -17.646 1.00 98.38 90 ALA A CA 1
ATOM 662 C C . ALA A 1 90 ? 2.399 -0.564 -16.542 1.00 98.38 90 ALA A C 1
ATOM 664 O O . ALA A 1 90 ? 1.505 -1.418 -16.584 1.00 98.38 90 ALA A O 1
ATOM 665 N N . LEU A 1 91 ? 2.484 0.376 -15.605 1.00 98.44 91 LEU A N 1
ATOM 666 C CA . LEU A 1 91 ? 1.474 0.612 -14.582 1.00 98.44 91 LEU A CA 1
ATOM 667 C C . LEU A 1 91 ? 0.863 1.998 -14.775 1.00 98.44 91 LEU A C 1
ATOM 669 O O . LEU A 1 91 ? 1.580 2.985 -14.937 1.00 98.44 91 LEU A O 1
ATOM 673 N N . VAL A 1 92 ? -0.464 2.063 -14.735 1.00 98.12 92 VAL A N 1
ATOM 674 C CA . VAL A 1 92 ? -1.211 3.321 -14.743 1.00 98.12 92 VAL A CA 1
ATOM 675 C C . VAL A 1 92 ? -2.099 3.375 -13.506 1.00 98.12 92 VAL A C 1
ATOM 677 O O . VAL A 1 92 ? -2.873 2.450 -13.251 1.00 98.12 92 VAL A O 1
ATOM 680 N N . PHE A 1 93 ? -1.995 4.456 -12.742 1.00 97.50 93 PHE A N 1
ATOM 681 C CA . PHE A 1 93 ? -2.772 4.684 -11.528 1.00 97.50 93 PHE A CA 1
ATOM 682 C C . PHE A 1 93 ? -3.636 5.941 -11.639 1.00 97.50 93 PHE A C 1
ATOM 684 O O . PHE A 1 93 ? -3.341 6.823 -12.439 1.00 97.50 93 PHE A O 1
ATOM 691 N N . SER A 1 94 ? -4.692 6.040 -10.827 1.00 92.62 94 SER A N 1
ATOM 692 C CA . SER A 1 94 ? -5.478 7.282 -10.668 1.00 92.62 94 SER A CA 1
ATOM 693 C C . SER A 1 94 ? -5.216 8.014 -9.354 1.00 92.62 94 SER A C 1
ATOM 695 O O . SER A 1 94 ? -5.751 9.092 -9.105 1.00 92.62 94 SER A O 1
ATOM 697 N N . ARG A 1 95 ? -4.419 7.413 -8.470 1.00 87.75 95 ARG A N 1
ATOM 698 C CA . ARG A 1 95 ? -4.004 7.988 -7.192 1.00 87.75 95 ARG A CA 1
ATOM 699 C C . ARG A 1 95 ? -2.529 7.706 -6.984 1.00 87.75 95 ARG A C 1
ATOM 701 O O . ARG A 1 95 ? -1.953 6.839 -7.640 1.00 87.75 95 ARG A O 1
ATOM 708 N N . ARG A 1 96 ? -1.946 8.423 -6.029 1.00 85.06 96 ARG A N 1
ATOM 709 C CA . ARG A 1 96 ? -0.583 8.173 -5.582 1.00 85.06 96 ARG A CA 1
ATOM 710 C C . ARG A 1 96 ? -0.434 6.733 -5.090 1.00 85.06 96 ARG A C 1
ATOM 712 O O . ARG A 1 96 ? -1.253 6.248 -4.310 1.00 85.06 96 ARG A O 1
ATOM 719 N N . GLU A 1 97 ? 0.607 6.070 -5.575 1.00 88.06 97 GLU A N 1
ATOM 720 C CA . GLU A 1 97 ? 0.902 4.673 -5.293 1.00 88.06 97 GLU A CA 1
ATOM 721 C C . GLU A 1 97 ? 2.410 4.550 -5.067 1.00 88.06 97 GLU A C 1
ATOM 723 O O . GLU A 1 97 ? 3.192 4.707 -6.000 1.00 88.06 97 GLU A O 1
ATOM 728 N N . ASP A 1 98 ? 2.810 4.311 -3.820 1.00 86.75 98 ASP A N 1
ATOM 729 C CA . ASP A 1 98 ? 4.225 4.290 -3.436 1.00 86.75 98 ASP A CA 1
ATOM 730 C C . ASP A 1 98 ? 4.763 2.848 -3.311 1.00 86.75 98 ASP A C 1
ATOM 732 O O . ASP A 1 98 ? 5.967 2.617 -3.405 1.00 86.75 98 ASP A O 1
ATOM 736 N N . ILE A 1 99 ? 3.891 1.849 -3.117 1.00 87.38 99 ILE A N 1
ATOM 737 C CA . ILE A 1 99 ? 4.298 0.471 -2.804 1.00 87.38 99 ILE A CA 1
ATOM 738 C C . ILE A 1 99 ? 4.715 -0.277 -4.070 1.00 87.38 99 ILE A C 1
ATOM 740 O O . ILE A 1 99 ? 5.823 -0.804 -4.147 1.00 87.38 99 ILE A O 1
ATOM 744 N N . LEU A 1 100 ? 3.841 -0.366 -5.066 1.00 93.12 100 LEU A N 1
ATOM 745 C CA . LEU A 1 100 ? 4.163 -0.995 -6.346 1.00 93.12 100 LEU A CA 1
ATOM 746 C C . LEU A 1 100 ? 5.213 -0.165 -7.089 1.00 93.12 100 LEU A C 1
ATOM 748 O O . LEU A 1 100 ? 6.167 -0.737 -7.611 1.00 93.12 100 LEU A O 1
ATOM 752 N N . THR A 1 101 ? 5.121 1.165 -7.051 1.00 94.25 101 THR A N 1
ATOM 753 C CA . THR A 1 101 ? 6.141 2.052 -7.633 1.00 94.25 101 THR A CA 1
ATOM 754 C C . THR A 1 101 ? 7.536 1.773 -7.070 1.00 94.25 101 THR A C 1
ATOM 756 O O . THR A 1 101 ? 8.477 1.625 -7.852 1.00 94.25 101 THR A O 1
ATOM 759 N N . LEU A 1 102 ? 7.683 1.575 -5.751 1.00 93.06 102 LEU A N 1
ATOM 760 C CA . LEU A 1 102 ? 8.958 1.170 -5.147 1.00 93.06 102 LEU A CA 1
ATOM 761 C C . LEU A 1 102 ? 9.502 -0.134 -5.753 1.00 93.06 102 LEU A C 1
ATOM 763 O O . LEU A 1 102 ? 10.702 -0.248 -5.990 1.00 93.06 102 LEU A O 1
ATOM 767 N N . GLY A 1 103 ? 8.635 -1.111 -6.039 1.00 94.06 103 GLY A N 1
ATOM 768 C CA . GLY A 1 103 ? 9.034 -2.363 -6.689 1.00 94.06 103 GLY A CA 1
ATOM 769 C C . GLY A 1 103 ? 9.682 -2.136 -8.060 1.00 94.06 103 GLY A C 1
ATOM 770 O O . GLY A 1 103 ? 10.691 -2.769 -8.373 1.00 94.06 103 GLY A O 1
ATOM 771 N N . VAL A 1 104 ? 9.152 -1.192 -8.845 1.00 95.94 104 VAL A N 1
ATOM 772 C CA . VAL A 1 104 ? 9.728 -0.792 -10.141 1.00 95.94 104 VAL A CA 1
ATOM 773 C C . VAL A 1 104 ? 11.032 -0.017 -9.959 1.00 95.94 104 VAL A C 1
ATOM 775 O O . VAL A 1 104 ? 12.018 -0.330 -10.618 1.00 95.94 104 VAL A O 1
ATOM 778 N N . VAL A 1 105 ? 11.066 0.950 -9.037 1.00 94.06 105 VAL A N 1
ATOM 779 C CA . VAL A 1 105 ? 12.263 1.757 -8.734 1.00 94.06 105 VAL A CA 1
ATOM 780 C C . VAL A 1 105 ? 13.440 0.864 -8.329 1.00 94.06 105 VAL A C 1
ATOM 782 O O . VAL A 1 105 ? 14.551 1.030 -8.829 1.00 94.06 105 VAL A O 1
ATOM 785 N N . VAL A 1 106 ? 13.196 -0.132 -7.472 1.00 93.56 106 VAL A N 1
ATOM 786 C CA . VAL A 1 106 ? 14.209 -1.113 -7.056 1.00 93.56 106 VAL A CA 1
ATOM 787 C C . VAL A 1 106 ? 14.647 -1.993 -8.230 1.00 93.56 106 VAL A C 1
ATOM 789 O O . VAL A 1 106 ? 15.843 -2.251 -8.390 1.00 93.56 106 VAL A O 1
ATOM 792 N N . ALA A 1 107 ? 13.703 -2.458 -9.056 1.00 93.38 107 ALA A N 1
ATOM 793 C CA . ALA A 1 107 ? 14.008 -3.259 -10.241 1.00 93.38 107 ALA A CA 1
ATOM 794 C C . ALA A 1 107 ? 14.911 -2.495 -11.225 1.00 93.38 107 ALA A C 1
ATOM 796 O O . ALA A 1 107 ? 15.861 -3.061 -11.776 1.00 93.38 107 ALA A O 1
ATOM 797 N N . GLU A 1 108 ? 14.646 -1.206 -11.411 1.00 93.31 108 GLU A N 1
ATOM 798 C CA . GLU A 1 108 ? 15.405 -0.341 -12.303 1.00 93.31 108 GLU A CA 1
ATOM 799 C C . GLU A 1 108 ? 16.806 -0.074 -11.755 1.00 93.31 108 GLU A C 1
ATOM 801 O O . GLU A 1 108 ? 17.787 -0.344 -12.449 1.00 93.31 108 GLU A O 1
ATOM 806 N N . GLU A 1 109 ? 16.905 0.376 -10.502 1.00 89.94 109 GLU A N 1
ATOM 807 C CA . GLU A 1 109 ? 18.179 0.782 -9.905 1.00 89.94 109 GLU A CA 1
ATOM 808 C C . GLU A 1 109 ? 19.137 -0.403 -9.732 1.00 89.94 109 GLU A C 1
ATOM 810 O O . GLU A 1 109 ? 20.322 -0.318 -10.054 1.00 89.94 109 GLU A O 1
ATOM 815 N N . ILE A 1 110 ? 18.632 -1.541 -9.245 1.00 90.38 110 ILE A N 1
ATOM 816 C CA . ILE A 1 110 ? 19.482 -2.683 -8.885 1.00 90.38 110 ILE A CA 1
ATOM 817 C C . ILE A 1 110 ? 19.663 -3.644 -10.062 1.00 90.38 110 ILE A C 1
ATOM 819 O O . ILE A 1 110 ? 20.754 -4.181 -10.265 1.00 90.38 110 ILE A O 1
ATOM 823 N N . PHE A 1 111 ? 18.608 -3.879 -10.845 1.00 90.00 111 PHE A N 1
ATOM 824 C CA . PHE A 1 111 ? 18.582 -4.946 -11.851 1.00 90.00 111 PHE A CA 1
ATOM 825 C C . PHE A 1 111 ? 18.467 -4.441 -13.290 1.00 90.00 111 PHE A C 1
ATOM 827 O O . PHE A 1 111 ? 18.471 -5.258 -14.214 1.00 90.00 111 PHE A O 1
ATOM 834 N N . ARG A 1 112 ? 18.392 -3.117 -13.503 1.00 89.50 112 ARG A N 1
ATOM 835 C CA . ARG A 1 112 ? 18.211 -2.492 -14.826 1.00 89.50 112 ARG A CA 1
ATOM 836 C C . ARG A 1 112 ? 16.985 -3.039 -15.564 1.00 89.50 112 ARG A C 1
ATOM 838 O O . ARG A 1 112 ? 16.999 -3.222 -16.781 1.00 89.50 112 ARG A O 1
ATOM 845 N N . LYS A 1 113 ? 15.932 -3.352 -14.806 1.00 92.38 113 LYS A N 1
ATOM 846 C CA . LYS A 1 113 ? 14.623 -3.776 -15.305 1.00 92.38 113 LYS A CA 1
ATOM 847 C C . LYS A 1 113 ? 13.614 -2.711 -14.920 1.00 92.38 113 LYS A C 1
ATOM 849 O O . LYS A 1 113 ? 13.363 -2.523 -13.742 1.00 92.38 113 LYS A O 1
ATOM 854 N N . SER A 1 114 ? 13.039 -2.029 -15.899 1.00 93.06 114 SER A N 1
ATOM 855 C CA . SER A 1 114 ? 12.132 -0.912 -15.650 1.00 93.06 114 SER A CA 1
ATOM 856 C C . SER A 1 114 ? 10.894 -1.020 -16.524 1.00 93.06 114 SER A C 1
ATOM 858 O O . SER A 1 114 ? 10.937 -1.601 -17.611 1.00 93.06 114 SER A O 1
ATOM 860 N N . ILE A 1 115 ? 9.797 -0.471 -16.021 1.00 97.06 115 ILE A N 1
ATOM 861 C CA . ILE A 1 115 ? 8.550 -0.269 -16.748 1.00 97.06 115 ILE A CA 1
ATOM 862 C C . ILE A 1 115 ? 8.040 1.135 -16.421 1.00 97.06 115 ILE A C 1
ATOM 864 O O . ILE A 1 115 ? 8.217 1.582 -15.288 1.00 97.06 115 ILE A O 1
ATOM 868 N N . PRO A 1 116 ? 7.397 1.843 -17.361 1.00 97.38 116 PRO A N 1
ATOM 869 C CA . PRO A 1 116 ? 6.822 3.137 -17.047 1.00 97.38 116 PRO A CA 1
ATOM 870 C C . PRO A 1 116 ? 5.702 3.012 -16.010 1.00 97.38 116 PRO A C 1
ATOM 872 O O . PRO A 1 116 ? 4.880 2.086 -16.054 1.00 97.38 116 PRO A O 1
ATOM 875 N N . VAL A 1 117 ? 5.671 3.980 -15.095 1.00 97.25 117 VAL A N 1
ATOM 876 C CA . VAL A 1 117 ? 4.643 4.129 -14.061 1.00 97.25 117 VAL A CA 1
ATOM 877 C C . VAL A 1 117 ? 4.085 5.541 -14.141 1.00 97.25 117 VAL A C 1
ATOM 879 O O . VAL A 1 117 ? 4.827 6.505 -13.944 1.00 97.25 117 VAL A O 1
ATOM 882 N N . VAL A 1 118 ? 2.787 5.662 -14.422 1.00 96.56 118 VAL A N 1
ATOM 883 C CA . VAL A 1 118 ? 2.123 6.955 -14.638 1.00 96.56 118 VAL A CA 1
ATOM 884 C C . VAL A 1 118 ? 0.890 7.084 -13.753 1.00 96.56 118 VAL A C 1
ATOM 886 O O . VAL A 1 118 ? 0.077 6.167 -13.675 1.00 96.56 118 VAL A O 1
ATOM 889 N N . ILE A 1 119 ? 0.724 8.241 -13.119 1.00 95.06 119 ILE A N 1
ATOM 890 C CA . ILE A 1 119 ? -0.497 8.614 -12.402 1.00 95.06 119 ILE A CA 1
ATOM 891 C C . ILE A 1 119 ? -1.285 9.592 -13.273 1.00 95.06 119 ILE A C 1
ATOM 893 O O . ILE A 1 1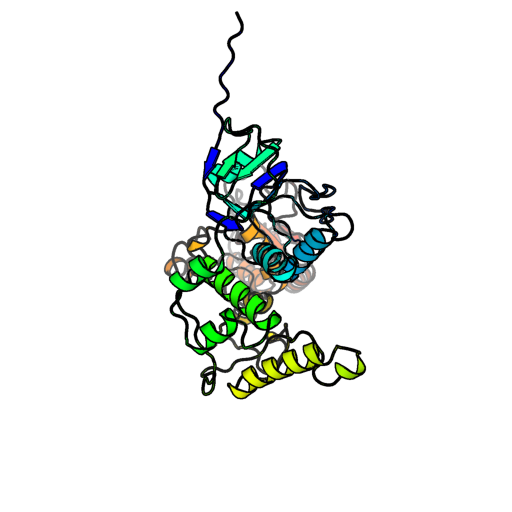19 ? -0.782 10.665 -13.605 1.00 95.06 119 ILE A O 1
ATOM 897 N N . LEU A 1 120 ? -2.511 9.231 -13.636 1.00 95.56 120 LEU A N 1
ATOM 898 C CA . LEU A 1 120 ? -3.453 10.086 -14.356 1.00 95.56 120 LEU A CA 1
ATOM 899 C C . LEU A 1 120 ? -4.441 10.749 -13.392 1.00 95.56 120 LEU A C 1
ATOM 901 O O . LEU A 1 120 ? -4.689 10.247 -12.293 1.00 95.56 120 LEU A O 1
ATOM 905 N N . ALA A 1 121 ? -5.043 11.854 -13.836 1.00 92.56 121 ALA A N 1
ATOM 906 C CA . ALA A 1 121 ? -6.236 12.393 -13.194 1.00 92.56 121 ALA A CA 1
ATOM 907 C C . ALA A 1 121 ? -7.372 11.355 -13.219 1.00 92.56 121 ALA A C 1
ATOM 909 O O . ALA A 1 121 ? -7.415 10.475 -14.083 1.00 92.56 121 ALA A O 1
ATOM 910 N N . MET A 1 122 ? -8.293 11.435 -12.258 1.00 89.75 122 MET A N 1
ATOM 911 C CA . MET A 1 122 ? -9.343 10.427 -12.089 1.00 89.75 122 MET A CA 1
ATOM 912 C C . MET A 1 122 ? -10.258 10.341 -13.319 1.00 89.75 122 MET A C 1
ATOM 914 O O . MET A 1 122 ? -10.650 9.248 -13.722 1.00 89.75 122 MET A O 1
ATOM 918 N N . GLU A 1 123 ? -10.572 11.482 -13.928 1.00 90.38 123 GLU A N 1
ATOM 919 C CA . GLU A 1 123 ? -11.403 11.599 -15.125 1.00 90.38 123 GLU A CA 1
ATOM 920 C C . GLU A 1 123 ? -10.741 10.902 -16.323 1.00 90.38 123 GLU A C 1
ATOM 922 O O . GLU A 1 123 ? -11.323 9.984 -16.903 1.00 90.38 123 GLU A O 1
ATOM 927 N N . ASP A 1 124 ? -9.487 11.258 -16.608 1.00 94.06 124 ASP A N 1
ATOM 928 C CA . ASP A 1 124 ? -8.668 10.668 -17.674 1.00 94.06 124 ASP A CA 1
ATOM 929 C C . ASP A 1 124 ? -8.496 9.157 -17.485 1.00 94.06 124 ASP A C 1
ATOM 931 O O . ASP A 1 124 ? -8.621 8.365 -18.422 1.00 94.06 124 ASP A O 1
ATOM 935 N N . PHE A 1 125 ? -8.251 8.732 -16.243 1.00 94.75 125 PHE A N 1
ATOM 936 C CA . PHE A 1 125 ? -8.139 7.323 -15.897 1.00 94.75 125 PHE A CA 1
ATOM 937 C C . PHE A 1 125 ? -9.437 6.567 -16.189 1.00 94.75 125 PHE A C 1
ATOM 939 O O . PHE A 1 125 ? -9.391 5.468 -16.741 1.00 94.75 125 PHE A O 1
ATOM 946 N N . HIS A 1 126 ? -10.597 7.133 -15.842 1.00 92.81 126 HIS A N 1
ATOM 947 C CA . HIS A 1 126 ? -11.891 6.511 -16.112 1.00 92.81 126 HIS A CA 1
ATOM 948 C C . HIS A 1 126 ? -12.171 6.362 -17.606 1.00 92.81 126 HIS A C 1
ATOM 950 O O . HIS A 1 126 ? -12.688 5.320 -18.017 1.00 92.81 126 HIS A O 1
ATOM 956 N N . GLU A 1 127 ? -11.813 7.356 -18.417 1.00 91.50 127 GLU A N 1
ATOM 957 C CA . GLU A 1 127 ? -11.929 7.246 -19.870 1.00 91.50 127 GLU A CA 1
ATOM 958 C C . GLU A 1 127 ? -11.002 6.161 -20.434 1.00 91.50 127 GLU A C 1
ATOM 960 O O . GLU A 1 127 ? -11.435 5.340 -21.254 1.00 91.50 127 GLU A O 1
ATOM 965 N N . LEU A 1 128 ? -9.764 6.079 -19.928 1.00 92.38 128 LEU A N 1
ATOM 966 C CA . LEU A 1 128 ? -8.777 5.076 -20.332 1.00 92.38 128 LEU A CA 1
ATOM 967 C C . LEU A 1 128 ? -9.297 3.640 -20.160 1.00 92.38 128 LEU A C 1
ATOM 969 O O . LEU A 1 128 ? -9.003 2.791 -21.002 1.00 92.38 128 LEU A O 1
ATOM 973 N N . LEU A 1 129 ? -10.109 3.361 -19.129 1.00 91.38 129 LEU A N 1
ATOM 974 C CA . LEU A 1 129 ? -10.669 2.023 -18.859 1.00 91.38 129 LEU A CA 1
ATOM 975 C C . LEU A 1 129 ? -11.480 1.444 -20.030 1.00 91.38 129 LEU A C 1
ATOM 977 O O . LEU A 1 129 ? -11.664 0.229 -20.107 1.00 91.38 129 LEU A O 1
ATOM 981 N N . SER A 1 130 ? -11.982 2.297 -20.926 1.00 86.69 130 SER A N 1
ATOM 982 C CA . SER A 1 130 ? -12.764 1.893 -22.100 1.00 86.69 130 SER A CA 1
ATOM 983 C C . SER A 1 130 ? -11.910 1.498 -23.315 1.00 86.69 130 SER A C 1
ATOM 985 O O . SER A 1 130 ? -12.441 1.027 -24.324 1.00 86.69 130 SER A O 1
ATOM 987 N N . THR A 1 131 ? -10.588 1.666 -23.233 1.00 87.62 131 THR A N 1
ATOM 988 C CA . THR A 1 131 ? -9.658 1.379 -24.331 1.00 87.62 131 THR A CA 1
ATOM 989 C C . THR A 1 131 ? -9.209 -0.087 -24.330 1.00 87.62 131 THR A C 1
ATOM 991 O O . THR A 1 131 ? -9.099 -0.733 -23.292 1.00 87.62 131 THR A O 1
ATOM 994 N N . GLY A 1 132 ? -8.967 -0.660 -25.513 1.00 89.56 132 GLY A N 1
ATOM 995 C CA . GLY A 1 132 ? -8.507 -2.054 -25.632 1.00 89.56 132 GLY A CA 1
ATOM 996 C C . GLY A 1 132 ? -6.983 -2.211 -25.617 1.00 89.56 132 GLY A C 1
ATOM 997 O O . GLY A 1 132 ? -6.464 -3.263 -25.244 1.00 89.56 132 GLY A O 1
ATOM 998 N N . TYR A 1 133 ? -6.265 -1.174 -26.039 1.00 94.06 133 TYR A N 1
ATOM 999 C CA . TYR A 1 133 ? -4.818 -1.175 -26.211 1.00 94.06 133 TYR A CA 1
ATOM 1000 C C . TYR A 1 133 ? -4.292 0.221 -25.896 1.00 94.06 133 TYR A C 1
ATOM 1002 O O . TYR A 1 133 ? -4.912 1.208 -26.289 1.00 94.06 133 TYR A O 1
ATOM 1010 N N . VAL A 1 134 ? -3.175 0.291 -25.178 1.00 95.19 134 VAL A N 1
ATOM 1011 C CA . VAL A 1 134 ? -2.648 1.544 -24.633 1.00 95.19 134 VAL A CA 1
ATOM 1012 C C . VAL A 1 134 ? -1.172 1.694 -24.972 1.00 95.19 134 VAL A C 1
ATOM 1014 O O . VAL A 1 134 ? -0.417 0.718 -24.975 1.00 95.19 134 VAL A O 1
ATOM 1017 N N . PHE A 1 135 ? -0.776 2.934 -25.237 1.00 95.69 135 PHE A N 1
ATOM 1018 C CA . PHE A 1 135 ? 0.600 3.378 -25.404 1.00 95.69 135 PHE A CA 1
ATOM 1019 C C . PHE A 1 135 ? 0.948 4.304 -24.243 1.00 95.69 135 PHE A C 1
ATOM 1021 O O . PHE A 1 135 ? 0.186 5.208 -23.916 1.00 95.69 135 PHE A O 1
ATOM 1028 N N . VAL A 1 136 ? 2.093 4.066 -23.617 1.00 95.38 136 VAL A N 1
ATOM 1029 C CA . VAL A 1 136 ? 2.650 4.889 -22.546 1.00 95.38 136 VAL A CA 1
ATOM 1030 C C . VAL A 1 136 ? 3.985 5.428 -23.037 1.00 95.38 136 VAL A C 1
ATOM 1032 O O . VAL A 1 136 ? 4.818 4.652 -23.512 1.00 95.38 136 VAL A O 1
ATOM 1035 N N . ASN A 1 137 ? 4.182 6.739 -22.944 1.00 93.81 137 ASN A N 1
ATOM 1036 C CA . ASN A 1 137 ? 5.423 7.411 -23.310 1.00 93.81 137 ASN A CA 1
ATOM 1037 C C . ASN A 1 137 ? 5.711 8.543 -22.319 1.00 93.81 137 ASN A C 1
ATOM 1039 O O . ASN A 1 137 ? 5.087 9.605 -22.375 1.00 93.81 137 ASN A O 1
ATOM 1043 N N . GLY A 1 138 ? 6.637 8.294 -21.396 1.00 89.75 138 GLY A N 1
ATOM 1044 C CA . GLY A 1 138 ? 6.951 9.209 -20.307 1.00 89.75 138 GLY A CA 1
ATOM 1045 C C . GLY A 1 138 ? 5.706 9.516 -19.481 1.00 89.75 138 GLY A C 1
ATOM 1046 O O . GLY A 1 138 ? 5.116 8.623 -18.880 1.00 89.75 138 GLY A O 1
ATOM 1047 N N . ASN A 1 139 ? 5.275 10.775 -19.489 1.00 90.56 139 ASN A N 1
ATOM 1048 C CA . ASN A 1 139 ? 4.082 11.233 -18.779 1.00 90.56 139 ASN A CA 1
ATOM 1049 C C . ASN A 1 139 ? 2.787 11.180 -19.608 1.00 90.56 139 ASN A C 1
ATOM 1051 O O . ASN A 1 139 ? 1.754 11.660 -19.144 1.00 90.56 139 ASN A O 1
ATOM 1055 N N . THR A 1 140 ? 2.830 10.634 -20.824 1.00 94.12 140 THR A N 1
ATOM 1056 C CA . THR A 1 140 ? 1.669 10.554 -21.718 1.00 94.12 140 THR A CA 1
ATOM 1057 C C . THR A 1 140 ? 1.132 9.134 -21.825 1.00 94.12 140 THR A C 1
ATOM 1059 O O . THR A 1 140 ? 1.897 8.167 -21.881 1.00 94.12 140 THR A O 1
ATOM 1062 N N . VAL A 1 141 ? -0.194 9.010 -21.869 1.00 94.75 141 VAL A N 1
ATOM 1063 C CA . VAL A 1 141 ? -0.910 7.744 -22.061 1.00 94.75 141 VAL A CA 1
ATOM 1064 C C . VAL A 1 141 ? -1.947 7.933 -23.166 1.00 94.75 141 VAL A C 1
ATOM 1066 O O . VAL A 1 141 ? -2.721 8.882 -23.115 1.00 94.75 141 VAL A O 1
ATOM 1069 N N . SER A 1 142 ? -1.993 7.055 -24.168 1.00 92.88 142 SER A N 1
ATOM 1070 C CA . SER A 1 142 ? -2.935 7.177 -25.290 1.00 92.88 142 SER A CA 1
ATOM 1071 C C . SER A 1 142 ? -3.559 5.842 -25.698 1.00 92.88 142 SER A C 1
ATOM 1073 O O . SER A 1 142 ? -2.941 4.781 -25.603 1.00 92.88 142 SER A O 1
ATOM 1075 N N . GLY A 1 143 ? -4.799 5.894 -26.197 1.00 87.00 143 GLY A N 1
ATOM 1076 C CA . GLY A 1 143 ? -5.517 4.727 -26.740 1.00 87.00 143 GLY A CA 1
ATOM 1077 C C . GLY A 1 143 ? -5.194 4.402 -28.208 1.00 87.00 143 GLY A C 1
ATOM 1078 O O . GLY A 1 143 ? -5.712 3.437 -28.768 1.00 87.00 143 GLY A O 1
ATOM 1079 N N . ALA A 1 144 ? -4.367 5.221 -28.856 1.00 78.19 144 ALA A N 1
ATOM 1080 C CA . ALA A 1 144 ? -3.920 5.040 -30.231 1.00 78.19 144 ALA A CA 1
ATOM 1081 C C . ALA A 1 144 ? -2.436 5.395 -30.344 1.00 78.19 144 ALA A C 1
ATOM 1083 O O . ALA A 1 144 ? -1.935 6.234 -29.590 1.00 78.19 144 ALA A O 1
ATOM 1084 N N . GLN A 1 145 ? -1.747 4.732 -31.274 1.00 67.75 145 GLN A N 1
ATOM 1085 C CA . GLN A 1 145 ? -0.327 4.955 -31.516 1.00 67.75 145 GLN A CA 1
ATOM 1086 C C . GLN A 1 145 ? -0.127 6.428 -31.892 1.00 67.75 145 GLN A C 1
ATOM 1088 O O . GLN A 1 145 ? -0.840 6.883 -32.787 1.00 67.75 145 GLN A O 1
ATOM 1093 N N . PRO A 1 146 ? 0.764 7.175 -31.218 1.00 61.28 146 PRO A N 1
ATOM 1094 C CA . PRO A 1 146 ? 1.106 8.530 -31.633 1.00 61.28 146 PRO A CA 1
ATOM 1095 C C . PRO A 1 146 ? 1.565 8.523 -33.096 1.00 61.28 146 PRO A C 1
ATOM 1097 O O . PRO A 1 146 ? 2.295 7.617 -33.500 1.00 61.28 146 PRO A O 1
ATOM 1100 N N . ASP A 1 147 ? 1.134 9.514 -33.880 1.00 57.12 147 ASP A N 1
ATOM 1101 C CA . ASP A 1 147 ? 1.475 9.617 -35.309 1.00 57.12 147 ASP A CA 1
ATOM 1102 C C . ASP A 1 147 ? 2.984 9.815 -35.553 1.00 57.12 147 ASP A C 1
ATOM 1104 O O . ASP A 1 147 ? 3.462 9.602 -36.670 1.00 57.12 147 ASP A O 1
ATOM 1108 N N . ASP A 1 148 ? 3.745 10.150 -34.507 1.00 48.19 148 ASP A N 1
ATOM 1109 C CA . ASP A 1 148 ? 5.194 10.277 -34.575 1.00 48.19 148 ASP A CA 1
ATOM 1110 C C . ASP A 1 148 ? 5.911 8.940 -34.317 1.00 48.19 148 ASP A C 1
ATOM 1112 O O . ASP A 1 148 ? 5.971 8.407 -33.208 1.00 48.19 148 ASP A O 1
ATOM 1116 N N . GLU A 1 149 ? 6.516 8.472 -35.409 1.00 44.84 149 GLU A N 1
ATOM 1117 C CA . GLU A 1 149 ? 7.660 7.567 -35.499 1.00 44.84 149 GLU A CA 1
ATOM 1118 C C . GLU A 1 149 ? 7.404 6.050 -35.560 1.00 44.84 149 GLU A C 1
ATOM 1120 O O . GLU A 1 149 ? 7.366 5.297 -34.586 1.00 44.84 149 GLU A O 1
ATOM 1125 N N . ARG A 1 150 ? 7.437 5.572 -36.813 1.00 38.59 150 ARG A N 1
ATOM 1126 C CA . ARG A 1 150 ? 8.054 4.294 -37.190 1.00 38.59 150 ARG A CA 1
ATOM 1127 C C . ARG A 1 150 ? 9.532 4.291 -36.772 1.00 38.59 150 ARG A C 1
ATOM 1129 O O . ARG A 1 150 ? 10.405 4.482 -37.615 1.00 38.59 150 ARG A O 1
ATOM 1136 N N . GLN A 1 151 ? 9.836 4.044 -35.508 1.00 40.88 151 GLN A N 1
ATOM 1137 C CA . GLN A 1 151 ? 11.169 3.589 -35.127 1.00 40.88 151 GLN A CA 1
ATOM 1138 C C . GLN A 1 151 ? 11.034 2.354 -34.241 1.00 40.88 151 GLN A C 1
ATOM 1140 O O . GLN A 1 151 ? 10.244 2.297 -33.302 1.00 40.88 151 GLN A O 1
ATOM 1145 N N . ASN A 1 152 ? 11.789 1.317 -34.588 1.00 41.38 152 ASN A N 1
ATOM 1146 C CA . ASN A 1 152 ? 12.061 0.216 -33.679 1.00 41.38 152 ASN A CA 1
ATOM 1147 C C . ASN A 1 152 ? 12.866 0.805 -32.513 1.00 41.38 152 ASN A C 1
ATOM 1149 O O . ASN A 1 152 ? 14.065 1.029 -32.651 1.00 41.38 152 ASN A O 1
ATOM 1153 N N . PHE A 1 153 ? 12.201 1.133 -31.407 1.00 40.38 153 PHE A N 1
ATOM 1154 C CA . PHE A 1 153 ? 12.841 1.799 -30.277 1.00 40.38 153 PHE A CA 1
ATOM 1155 C C . PHE A 1 153 ? 13.526 0.773 -29.366 1.00 40.38 153 PHE A C 1
ATOM 1157 O O . PHE A 1 153 ? 12.899 0.159 -28.500 1.00 40.38 153 PHE A O 1
ATOM 1164 N N . GLU A 1 154 ? 14.829 0.588 -29.572 1.00 34.78 154 GLU A N 1
ATOM 1165 C CA . GLU A 1 154 ? 15.723 0.028 -28.557 1.00 34.78 154 GLU A CA 1
ATOM 1166 C C . GLU A 1 154 ? 15.876 1.020 -27.390 1.00 34.78 154 GLU A C 1
ATOM 1168 O O . GLU A 1 154 ? 15.824 2.235 -27.577 1.00 34.78 154 GLU A O 1
ATOM 1173 N N . HIS A 1 155 ? 16.018 0.486 -26.173 1.00 38.78 155 HIS A N 1
ATOM 1174 C CA . HIS A 1 155 ? 16.162 1.234 -24.921 1.00 38.78 155 HIS A CA 1
ATOM 1175 C C . HIS A 1 155 ? 17.274 2.298 -24.999 1.00 38.78 155 HIS A C 1
ATOM 1177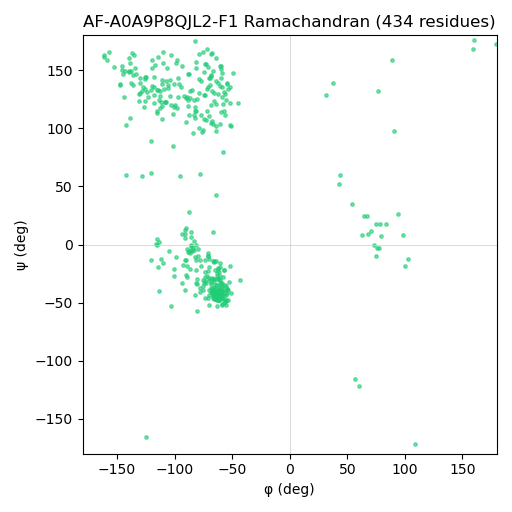 O O . HIS A 1 155 ? 18.455 1.977 -24.869 1.00 38.78 155 HIS A O 1
ATOM 1183 N N . GLY A 1 156 ? 16.890 3.565 -25.151 1.00 31.61 156 GLY A N 1
ATOM 1184 C CA . GLY A 1 156 ? 17.756 4.722 -24.938 1.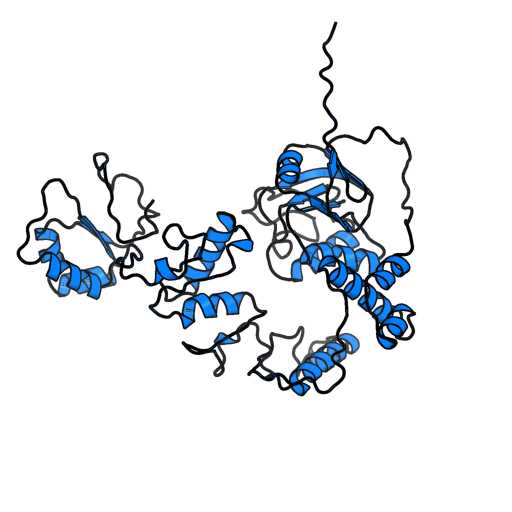00 31.61 156 GLY A CA 1
ATOM 1185 C C . GLY A 1 156 ? 17.489 5.320 -23.561 1.00 31.61 156 GLY A C 1
ATOM 1186 O O . GLY A 1 156 ? 16.360 5.703 -23.266 1.00 31.61 156 GLY A O 1
ATOM 1187 N N . VAL A 1 157 ? 18.517 5.361 -22.717 1.00 33.84 157 VAL A N 1
ATOM 1188 C CA . VAL A 1 157 ? 18.500 6.025 -21.407 1.00 33.84 157 VAL A CA 1
ATOM 1189 C C . VAL A 1 157 ? 18.572 7.539 -21.648 1.00 33.84 157 VAL A C 1
ATOM 1191 O O . VAL A 1 157 ? 19.614 8.031 -22.078 1.00 33.84 157 VAL A O 1
ATOM 1194 N N . GLU A 1 158 ? 17.478 8.266 -21.420 1.00 36.47 158 GLU A N 1
ATOM 1195 C CA . GLU A 1 158 ? 17.493 9.735 -21.322 1.00 36.47 158 GLU A CA 1
ATOM 1196 C C . GLU A 1 158 ? 17.997 10.154 -19.935 1.00 36.47 158 GLU A C 1
ATOM 1198 O O . GLU A 1 158 ? 17.514 9.619 -18.943 1.00 36.47 158 GLU A O 1
ATOM 1203 N N . GLU A 1 159 ? 18.972 11.076 -19.935 1.00 37.84 159 GLU A N 1
ATOM 1204 C CA . GLU A 1 159 ? 19.750 11.699 -18.842 1.00 37.84 159 GLU A CA 1
ATOM 1205 C C . GLU A 1 159 ? 20.169 10.839 -17.622 1.00 37.84 159 GLU A C 1
ATOM 1207 O O . GLU A 1 159 ? 19.398 10.050 -17.079 1.00 37.84 159 GLU A O 1
ATOM 1212 N N . PRO A 1 160 ? 21.408 10.991 -17.105 1.00 39.59 160 PRO A N 1
ATOM 1213 C CA . PRO A 1 160 ? 21.795 10.327 -15.866 1.00 39.59 160 PRO A CA 1
ATOM 1214 C C . PRO A 1 160 ? 20.881 10.790 -14.724 1.00 39.59 160 PRO A C 1
ATOM 1216 O O . PRO A 1 160 ? 20.937 11.944 -14.300 1.00 39.59 160 PRO A O 1
ATOM 1219 N N . LEU A 1 161 ? 20.075 9.861 -14.203 1.00 50.66 161 LEU A N 1
ATOM 1220 C CA . LEU A 1 161 ? 19.176 10.026 -13.050 1.00 50.66 161 LEU A CA 1
ATOM 1221 C C . LEU A 1 161 ? 19.831 10.795 -11.878 1.00 50.66 161 LEU A C 1
ATOM 1223 O O . LEU A 1 161 ? 19.169 11.524 -11.142 1.00 50.66 161 LEU A O 1
ATOM 1227 N N . ASP A 1 162 ? 21.153 10.658 -11.754 1.00 45.91 162 ASP A N 1
ATOM 1228 C CA . ASP A 1 162 ? 22.029 11.269 -10.753 1.00 45.91 162 ASP A CA 1
ATOM 1229 C C . ASP A 1 162 ? 22.008 12.810 -10.743 1.00 45.91 162 ASP A C 1
ATOM 1231 O O . ASP A 1 162 ? 22.071 13.430 -9.678 1.00 45.91 162 ASP A O 1
ATOM 1235 N N . THR A 1 163 ? 21.908 13.459 -11.908 1.00 44.31 163 THR A N 1
ATOM 1236 C CA . THR A 1 163 ? 21.980 14.931 -12.003 1.00 44.31 163 THR A CA 1
ATOM 1237 C C . THR A 1 163 ? 20.644 15.589 -11.650 1.00 44.31 163 THR A C 1
ATOM 1239 O O . THR A 1 163 ? 20.615 16.642 -11.016 1.00 44.31 163 THR A O 1
ATOM 1242 N N . ALA A 1 164 ? 19.527 14.934 -11.978 1.00 53.47 164 ALA A N 1
ATOM 1243 C CA . ALA A 1 164 ? 18.194 15.402 -11.608 1.00 53.47 164 ALA A CA 1
ATOM 1244 C C . ALA A 1 164 ? 17.943 15.260 -10.097 1.00 53.47 164 ALA A C 1
ATOM 1246 O O . ALA A 1 164 ? 17.464 16.199 -9.461 1.00 53.47 164 ALA A O 1
ATOM 1247 N N . LEU A 1 165 ? 18.326 14.124 -9.499 1.00 58.94 165 LEU A N 1
ATOM 1248 C CA . LEU A 1 165 ? 18.092 13.844 -8.076 1.00 58.94 165 LEU A CA 1
ATOM 1249 C C . LEU A 1 165 ? 18.869 14.778 -7.141 1.00 58.94 165 LEU A C 1
ATOM 1251 O O . LEU A 1 165 ? 18.330 15.198 -6.126 1.00 58.94 165 LEU A O 1
ATOM 1255 N N . SER A 1 166 ? 20.102 15.150 -7.481 1.00 54.94 166 SER A N 1
ATOM 1256 C CA . SER A 1 166 ? 20.934 16.026 -6.640 1.00 54.94 166 SER A CA 1
ATOM 1257 C C . SER A 1 166 ? 20.469 17.488 -6.616 1.00 54.94 166 SER A C 1
ATOM 1259 O O . SER A 1 166 ? 20.672 18.174 -5.622 1.00 54.94 166 SER A O 1
ATOM 1261 N N . SER A 1 167 ? 19.806 17.970 -7.672 1.00 59.34 167 SER A N 1
ATOM 1262 C CA . SER A 1 167 ? 19.309 19.357 -7.746 1.00 59.34 167 SER A CA 1
ATOM 1263 C C . SER A 1 167 ? 18.038 19.622 -6.925 1.00 59.34 167 SER A C 1
ATOM 1265 O O . SER A 1 167 ? 17.718 20.773 -6.630 1.00 59.34 167 SER A O 1
ATOM 1267 N N . HIS A 1 168 ? 17.311 18.563 -6.556 1.00 70.31 168 HIS A N 1
ATOM 1268 C CA . HIS A 1 168 ? 16.034 18.649 -5.846 1.00 70.31 168 HIS A CA 1
ATOM 1269 C C . HIS A 1 168 ? 16.158 18.615 -4.318 1.00 70.31 168 HIS A C 1
ATOM 1271 O O . HIS A 1 168 ? 15.182 18.939 -3.639 1.00 70.31 168 HIS A O 1
ATOM 1277 N N . PHE A 1 169 ? 17.326 18.244 -3.788 1.00 81.56 169 PHE A N 1
ATOM 1278 C CA . PHE A 1 169 ? 17.533 18.021 -2.360 1.00 81.56 169 PHE A CA 1
ATOM 1279 C C . PHE A 1 169 ? 18.687 18.836 -1.793 1.00 81.56 169 PHE A C 1
ATOM 1281 O O . PHE A 1 169 ? 19.740 18.971 -2.413 1.00 81.56 169 PHE A O 1
ATOM 1288 N N . GLU A 1 170 ? 18.515 19.295 -0.557 1.00 85.19 170 GLU A N 1
ATOM 1289 C CA . GLU A 1 170 ? 19.624 19.721 0.291 1.00 85.19 170 GLU A CA 1
ATOM 1290 C C . GLU A 1 170 ? 20.295 18.464 0.871 1.00 85.19 170 GLU A C 1
ATOM 1292 O O . GLU A 1 170 ? 19.765 17.826 1.782 1.00 85.19 170 GLU A O 1
ATOM 1297 N N . LEU A 1 171 ? 21.423 18.062 0.277 1.00 87.06 171 LEU A N 1
ATOM 1298 C CA . LEU A 1 171 ? 22.175 16.856 0.643 1.00 87.06 171 LEU A CA 1
ATOM 1299 C C . LEU A 1 171 ? 23.382 17.208 1.516 1.00 87.06 171 LEU A C 1
ATOM 1301 O O . LEU A 1 171 ? 24.092 18.174 1.229 1.00 87.06 171 LEU A O 1
ATOM 1305 N N . SER A 1 172 ? 23.634 16.409 2.554 1.00 87.25 172 SER A N 1
ATOM 1306 C CA . SER A 1 172 ? 24.849 16.521 3.366 1.00 87.25 172 SER A CA 1
ATOM 1307 C C . SER A 1 172 ? 26.076 15.954 2.642 1.00 87.25 172 SER A C 1
ATOM 1309 O O . SER A 1 172 ? 25.946 15.217 1.664 1.00 87.25 172 SER A O 1
ATOM 1311 N N . ASP A 1 173 ? 27.278 16.255 3.142 1.00 88.31 173 ASP A N 1
ATOM 1312 C CA . ASP A 1 173 ? 28.516 15.676 2.601 1.00 88.31 173 ASP A CA 1
ATOM 1313 C C . ASP A 1 173 ? 28.469 14.137 2.638 1.00 88.31 173 ASP A C 1
ATOM 1315 O O . ASP A 1 173 ? 28.801 13.488 1.654 1.00 88.31 173 ASP A O 1
ATOM 1319 N N . GLU A 1 174 ? 27.958 13.547 3.724 1.00 86.88 174 GLU A N 1
ATOM 1320 C CA . GLU A 1 174 ? 27.806 12.091 3.862 1.00 86.88 174 GLU A CA 1
ATOM 1321 C C . GLU A 1 174 ? 26.832 11.510 2.820 1.00 86.88 174 GLU A C 1
ATOM 1323 O O . GLU A 1 174 ? 27.114 10.478 2.208 1.00 86.88 174 GLU A O 1
ATOM 1328 N N . ASP A 1 175 ? 25.718 12.198 2.547 1.00 88.44 175 ASP A N 1
ATOM 1329 C CA . ASP A 1 175 ? 24.769 11.805 1.497 1.00 88.44 175 ASP A CA 1
ATOM 1330 C C . ASP A 1 175 ? 25.435 11.796 0.113 1.00 88.44 175 ASP A C 1
ATOM 1332 O O . ASP A 1 175 ? 25.215 10.879 -0.686 1.00 88.44 175 ASP A O 1
ATOM 1336 N N . GLN A 1 176 ? 26.284 12.793 -0.161 1.00 89.50 176 GLN A N 1
ATOM 1337 C CA . GLN A 1 176 ? 27.065 12.862 -1.396 1.00 89.50 176 GLN A CA 1
ATOM 1338 C C . GLN A 1 176 ? 28.080 11.720 -1.479 1.00 89.50 176 GLN A C 1
ATOM 1340 O O . GLN A 1 176 ? 28.176 11.078 -2.521 1.00 89.50 176 GLN A O 1
ATOM 1345 N N . GLU A 1 177 ? 28.762 11.370 -0.386 1.00 91.44 177 GLU A N 1
ATOM 1346 C CA . GLU A 1 177 ? 29.677 10.220 -0.363 1.00 91.44 177 GLU A CA 1
ATOM 1347 C C . GLU A 1 177 ? 28.963 8.901 -0.719 1.00 91.44 177 GLU A C 1
ATOM 1349 O O . GLU A 1 177 ? 29.512 8.053 -1.439 1.00 91.44 177 GLU A O 1
ATOM 1354 N N . PHE A 1 178 ? 27.726 8.704 -0.236 1.00 90.06 178 PHE A N 1
ATOM 1355 C CA . PHE A 1 178 ? 26.898 7.559 -0.629 1.00 90.06 178 PHE A CA 1
ATOM 1356 C C . PHE A 1 178 ? 26.597 7.580 -2.132 1.00 90.06 178 PHE A C 1
ATOM 1358 O O . PHE A 1 178 ? 26.735 6.544 -2.791 1.00 90.06 178 PHE A O 1
ATOM 1365 N N . LEU A 1 179 ? 26.232 8.738 -2.690 1.00 90.38 179 LEU A N 1
ATOM 1366 C CA . LEU A 1 179 ? 25.939 8.904 -4.118 1.00 90.38 179 LEU A CA 1
ATOM 1367 C C . LEU A 1 179 ? 27.165 8.757 -5.020 1.00 90.38 179 LEU A C 1
ATOM 1369 O O . LEU A 1 179 ? 27.038 8.227 -6.124 1.00 90.38 179 LEU A O 1
ATOM 1373 N N . GLU A 1 180 ? 28.344 9.151 -4.553 1.00 90.06 180 GLU A N 1
ATOM 1374 C CA . GLU A 1 180 ? 29.628 8.953 -5.233 1.00 90.06 180 GLU A CA 1
ATOM 1375 C C . GLU A 1 180 ? 30.101 7.490 -5.164 1.00 90.06 180 GLU A C 1
ATOM 1377 O O . GLU A 1 180 ? 30.982 7.066 -5.915 1.00 90.06 180 GLU A O 1
ATOM 1382 N N . GLY A 1 181 ? 29.471 6.680 -4.308 1.00 89.38 181 GLY A N 1
ATOM 1383 C CA . GLY A 1 181 ? 29.741 5.252 -4.175 1.00 89.38 181 GLY A CA 1
ATOM 1384 C C . GLY A 1 181 ? 30.921 4.920 -3.267 1.00 89.38 181 GLY A C 1
ATOM 1385 O O . GLY A 1 181 ? 31.402 3.782 -3.299 1.00 89.38 181 GLY A O 1
ATOM 1386 N N . LEU A 1 182 ? 31.358 5.864 -2.427 1.00 91.00 182 LEU A N 1
ATOM 1387 C CA . LEU A 1 182 ? 32.449 5.668 -1.465 1.00 91.00 182 LEU A CA 1
ATOM 1388 C C . LEU A 1 182 ? 32.106 4.603 -0.409 1.00 91.00 182 LEU A C 1
ATOM 1390 O O . LEU A 1 182 ? 32.983 3.874 0.051 1.00 91.00 182 LEU A O 1
ATOM 1394 N N . HIS A 1 183 ? 30.814 4.424 -0.122 1.00 85.94 183 HIS A N 1
ATOM 1395 C CA . HIS A 1 183 ? 30.276 3.388 0.774 1.00 85.94 183 HIS A CA 1
ATOM 1396 C C . HIS A 1 183 ? 29.903 2.079 0.048 1.00 85.94 183 HIS A C 1
ATOM 1398 O O . HIS A 1 183 ? 29.250 1.191 0.603 1.00 85.94 183 HIS A O 1
ATOM 1404 N N . GLY A 1 184 ? 30.330 1.934 -1.209 1.00 88.69 184 GLY A N 1
ATOM 1405 C CA . GLY A 1 184 ? 30.089 0.766 -2.048 1.00 88.69 184 GLY A CA 1
ATOM 1406 C C . GLY A 1 184 ? 28.794 0.836 -2.860 1.00 88.69 184 GLY A C 1
ATOM 1407 O O . GLY A 1 184 ? 27.837 1.537 -2.535 1.00 88.69 184 GLY A O 1
ATOM 1408 N N . ARG A 1 185 ? 28.744 0.044 -3.937 1.00 86.31 185 ARG A N 1
ATOM 1409 C CA . ARG A 1 185 ? 27.657 0.090 -4.935 1.00 86.31 185 ARG A CA 1
ATOM 1410 C C . ARG A 1 185 ? 26.269 -0.214 -4.369 1.00 86.31 185 ARG A C 1
ATOM 1412 O O . ARG A 1 185 ? 25.286 0.340 -4.841 1.00 86.31 185 ARG A O 1
ATOM 1419 N N . ALA A 1 186 ? 26.178 -1.098 -3.376 1.00 84.06 186 ALA A N 1
ATOM 1420 C CA . ALA A 1 186 ? 24.897 -1.433 -2.755 1.00 84.06 186 ALA A CA 1
ATOM 1421 C C . ALA A 1 186 ? 24.331 -0.254 -1.949 1.00 84.06 186 ALA A C 1
ATOM 1423 O O . ALA A 1 186 ? 23.137 0.021 -2.024 1.00 84.06 186 ALA A O 1
ATOM 1424 N N . ALA A 1 187 ? 25.191 0.456 -1.215 1.00 86.19 187 ALA A N 1
ATOM 1425 C CA . ALA A 1 187 ? 24.794 1.628 -0.448 1.00 86.19 187 ALA A CA 1
ATOM 1426 C C . ALA A 1 187 ? 24.443 2.805 -1.371 1.00 86.19 187 ALA A C 1
ATOM 1428 O O . ALA A 1 187 ? 23.436 3.468 -1.155 1.00 86.19 187 ALA A O 1
ATOM 1429 N N . GLN A 1 188 ? 25.202 2.981 -2.457 1.00 90.62 188 GLN A N 1
ATOM 1430 C CA . GLN A 1 188 ? 24.898 3.948 -3.514 1.00 90.62 188 GLN A CA 1
ATOM 1431 C C . GLN A 1 188 ? 23.513 3.716 -4.132 1.00 90.62 188 GLN A C 1
ATOM 1433 O O . GLN A 1 188 ? 22.703 4.636 -4.201 1.00 90.62 188 GLN A O 1
ATOM 1438 N N . ALA A 1 189 ? 23.211 2.477 -4.535 1.00 88.56 189 ALA A N 1
ATOM 1439 C CA . ALA A 1 189 ? 21.904 2.127 -5.089 1.00 88.56 189 ALA A CA 1
ATOM 1440 C C . ALA A 1 189 ? 20.773 2.363 -4.074 1.00 88.56 189 ALA A C 1
ATOM 1442 O O . ALA A 1 189 ? 19.737 2.924 -4.420 1.00 88.56 189 ALA A O 1
ATOM 1443 N N . ALA A 1 190 ? 20.978 1.986 -2.806 1.00 89.69 190 ALA A N 1
ATOM 1444 C CA . ALA A 1 190 ? 20.009 2.247 -1.744 1.00 89.69 190 ALA A CA 1
ATOM 1445 C C . ALA A 1 190 ? 19.746 3.751 -1.564 1.00 89.69 190 ALA A C 1
ATOM 1447 O O . ALA A 1 190 ? 18.588 4.156 -1.482 1.00 89.69 190 ALA A O 1
ATOM 1448 N N . MET A 1 191 ? 20.796 4.576 -1.569 1.00 91.19 191 MET A N 1
ATOM 1449 C CA . MET A 1 191 ? 20.681 6.029 -1.451 1.00 91.19 191 MET A CA 1
ATOM 1450 C C . MET A 1 191 ? 19.891 6.641 -2.614 1.00 91.19 191 MET A C 1
ATOM 1452 O O . MET A 1 191 ? 18.987 7.447 -2.405 1.00 91.19 191 MET A O 1
ATOM 1456 N N . ARG A 1 192 ? 20.157 6.195 -3.847 1.00 90.69 192 ARG A N 1
ATOM 1457 C CA . ARG A 1 192 ? 19.401 6.625 -5.032 1.00 90.69 192 ARG A CA 1
ATOM 1458 C C . ARG A 1 192 ? 17.927 6.240 -4.945 1.00 90.69 192 ARG A C 1
ATOM 1460 O O . ARG A 1 192 ? 17.070 7.070 -5.233 1.00 90.69 192 ARG A O 1
ATOM 1467 N N . ILE A 1 193 ? 17.611 5.023 -4.493 1.00 91.19 193 ILE A N 1
ATOM 1468 C CA . ILE A 1 193 ? 16.221 4.594 -4.257 1.00 91.19 193 ILE A CA 1
ATOM 1469 C C . ILE A 1 193 ? 15.543 5.506 -3.225 1.00 91.19 193 ILE A C 1
ATOM 1471 O O . ILE A 1 193 ? 14.423 5.953 -3.465 1.00 91.19 193 ILE A O 1
ATOM 1475 N N . ILE A 1 194 ? 16.217 5.811 -2.110 1.00 90.31 194 ILE A N 1
ATOM 1476 C CA . ILE A 1 194 ? 15.690 6.698 -1.060 1.00 90.31 194 ILE A CA 1
ATOM 1477 C C . ILE A 1 194 ? 15.364 8.078 -1.632 1.00 90.31 194 ILE A C 1
ATOM 1479 O O . ILE A 1 194 ? 14.238 8.539 -1.465 1.00 90.31 194 ILE A O 1
ATOM 1483 N N . LEU A 1 195 ? 16.298 8.709 -2.350 1.00 89.75 195 LEU A N 1
ATOM 1484 C CA . LEU A 1 195 ? 16.083 10.040 -2.928 1.00 89.75 195 LEU A CA 1
ATOM 1485 C C . LEU A 1 195 ? 14.960 10.056 -3.962 1.00 89.75 195 LEU A C 1
ATOM 1487 O O . LEU A 1 195 ? 14.163 10.990 -3.991 1.00 89.75 195 LEU A O 1
ATOM 1491 N N . ARG A 1 196 ? 14.846 9.009 -4.784 1.00 87.38 196 ARG A N 1
ATOM 1492 C CA . ARG A 1 196 ? 13.748 8.886 -5.751 1.00 87.38 196 ARG A CA 1
ATOM 1493 C C . ARG A 1 196 ? 12.395 8.805 -5.064 1.00 87.38 196 ARG A C 1
ATOM 1495 O O . ARG A 1 196 ? 11.482 9.525 -5.454 1.00 87.38 196 ARG A O 1
ATOM 1502 N N . MET A 1 197 ? 12.271 7.951 -4.050 1.00 88.88 197 MET A N 1
ATOM 1503 C CA . MET A 1 197 ? 11.028 7.842 -3.289 1.00 88.88 197 MET A CA 1
ATOM 1504 C C . MET A 1 197 ? 10.719 9.163 -2.588 1.00 88.88 197 MET A C 1
ATOM 1506 O O . MET A 1 197 ? 9.628 9.691 -2.760 1.00 88.88 197 MET A O 1
ATOM 1510 N N . ALA A 1 198 ? 11.701 9.755 -1.904 1.00 86.31 198 ALA A N 1
ATOM 1511 C CA . ALA A 1 198 ? 11.575 11.051 -1.244 1.00 86.31 198 ALA A CA 1
ATOM 1512 C C . ALA A 1 198 ? 11.103 12.154 -2.213 1.00 86.31 198 ALA A C 1
ATOM 1514 O O . ALA A 1 198 ? 10.258 12.971 -1.849 1.00 86.31 198 ALA A O 1
ATOM 1515 N N . ALA A 1 199 ? 11.581 12.146 -3.464 1.00 83.12 199 ALA A N 1
ATOM 1516 C CA . ALA A 1 199 ? 11.193 13.128 -4.476 1.00 83.12 199 ALA A CA 1
ATOM 1517 C C . ALA A 1 199 ? 9.723 12.964 -4.866 1.00 83.12 199 ALA A C 1
ATOM 1519 O O . ALA A 1 199 ? 8.993 13.949 -4.965 1.00 83.12 199 ALA A O 1
ATOM 1520 N N . MET A 1 200 ? 9.271 11.714 -5.025 1.00 80.94 200 MET A N 1
ATOM 1521 C CA . MET A 1 200 ? 7.857 11.394 -5.249 1.00 80.94 200 MET A CA 1
ATOM 1522 C C . MET A 1 200 ? 6.987 11.802 -4.057 1.00 80.94 200 MET A C 1
ATOM 1524 O O . MET A 1 200 ? 5.824 12.168 -4.237 1.00 80.94 200 MET A O 1
ATOM 1528 N N . GLU A 1 201 ? 7.547 11.792 -2.844 1.00 80.88 201 GLU A N 1
ATOM 1529 C CA . GLU A 1 201 ? 6.855 12.277 -1.652 1.00 80.88 201 GLU A CA 1
ATOM 1530 C C . GLU A 1 201 ? 6.821 13.805 -1.528 1.00 80.88 201 GLU A C 1
ATOM 1532 O O . GLU A 1 201 ? 6.042 14.329 -0.731 1.00 80.88 201 GLU A O 1
ATOM 1537 N N . GLY A 1 202 ? 7.622 14.521 -2.323 1.00 81.38 202 GLY A N 1
ATOM 1538 C CA . GLY A 1 202 ? 7.792 15.970 -2.232 1.00 81.38 202 GLY A CA 1
ATOM 1539 C C . GLY A 1 202 ? 8.720 16.416 -1.097 1.00 81.38 202 GLY A C 1
ATOM 1540 O O . GLY A 1 202 ? 8.683 17.587 -0.709 1.00 81.38 202 GLY A O 1
ATOM 1541 N N . ALA A 1 203 ? 9.535 15.507 -0.553 1.00 83.25 203 ALA A N 1
ATOM 1542 C CA . ALA A 1 203 ? 10.574 15.853 0.408 1.00 83.25 203 ALA A CA 1
ATOM 1543 C C . ALA A 1 203 ? 11.666 16.705 -0.261 1.00 83.25 203 ALA A C 1
ATOM 1545 O O . ALA A 1 203 ? 11.921 16.581 -1.457 1.00 83.25 203 ALA A O 1
ATOM 1546 N N . ARG A 1 204 ? 12.296 17.587 0.522 1.00 82.50 204 ARG A N 1
ATOM 1547 C CA . ARG A 1 204 ? 13.345 18.514 0.050 1.00 82.50 204 ARG A CA 1
ATOM 1548 C C . ARG A 1 204 ? 14.686 18.336 0.754 1.00 82.50 204 ARG A C 1
ATOM 1550 O O . ARG A 1 204 ? 15.693 18.854 0.292 1.00 82.50 204 ARG A O 1
ATOM 1557 N N . GLU A 1 205 ? 14.697 17.605 1.859 1.00 82.06 205 GLU A N 1
ATOM 1558 C CA . GLU A 1 205 ? 15.880 17.363 2.677 1.00 82.06 205 GLU A CA 1
ATOM 1559 C C . GLU A 1 205 ? 15.808 15.956 3.275 1.00 82.06 205 GLU A C 1
ATOM 1561 O O . GLU A 1 205 ? 14.716 15.408 3.475 1.00 82.06 205 GLU A O 1
ATOM 1566 N N . LEU A 1 206 ? 16.974 15.381 3.561 1.00 82.50 206 LEU A N 1
ATOM 1567 C CA . LEU A 1 206 ? 17.105 14.180 4.375 1.00 82.50 206 LEU A CA 1
ATOM 1568 C C . LEU A 1 206 ? 17.640 14.573 5.750 1.00 82.50 206 LEU A C 1
ATOM 1570 O O . LEU A 1 206 ? 18.592 15.337 5.871 1.00 82.50 206 LEU A O 1
ATOM 1574 N N . ILE A 1 207 ? 17.030 14.032 6.801 1.00 76.88 207 ILE A N 1
ATOM 1575 C CA . ILE A 1 207 ? 17.461 14.293 8.173 1.00 76.88 207 ILE A CA 1
ATOM 1576 C C . ILE A 1 207 ? 18.272 13.097 8.654 1.00 76.88 207 ILE A C 1
ATOM 1578 O O . ILE A 1 207 ? 17.731 12.012 8.886 1.00 76.88 207 ILE A O 1
ATOM 1582 N N . ASN A 1 208 ? 19.569 13.315 8.853 1.00 70.25 208 ASN A N 1
ATOM 1583 C CA . ASN A 1 208 ? 20.440 12.318 9.453 1.00 70.25 208 ASN A CA 1
ATOM 1584 C C . ASN A 1 208 ? 20.042 12.053 10.909 1.00 70.25 208 ASN A C 1
ATOM 1586 O O . ASN A 1 208 ? 20.041 12.946 11.756 1.00 70.25 208 ASN A O 1
ATOM 1590 N N . ILE A 1 209 ? 19.752 10.788 11.223 1.00 66.31 209 ILE A N 1
ATOM 1591 C CA . ILE A 1 209 ? 19.554 10.327 12.604 1.00 66.31 209 ILE A CA 1
ATOM 1592 C C . ILE A 1 209 ? 20.880 9.755 13.119 1.00 66.31 209 ILE A C 1
ATOM 1594 O O . ILE A 1 209 ? 21.001 8.588 13.490 1.00 66.31 209 ILE A O 1
ATOM 1598 N N . THR A 1 210 ? 21.915 10.591 13.122 1.00 57.41 210 THR A N 1
ATOM 1599 C CA . THR A 1 210 ? 23.253 10.260 13.618 1.00 57.41 210 THR A CA 1
ATOM 1600 C C . THR A 1 210 ? 23.434 10.852 15.018 1.00 57.41 210 THR A C 1
ATOM 1602 O O . THR A 1 210 ? 24.003 11.912 15.223 1.00 57.41 210 THR A O 1
ATOM 1605 N N . GLN A 1 211 ? 22.960 10.095 16.013 1.00 48.12 211 GLN A N 1
ATOM 1606 C CA . GLN A 1 211 ? 23.151 10.308 17.459 1.00 48.12 211 GLN A CA 1
ATOM 1607 C C . GLN A 1 211 ? 22.313 11.415 18.135 1.00 48.12 211 GLN A C 1
ATOM 1609 O O . GLN A 1 211 ? 22.244 12.562 17.720 1.00 48.12 211 GLN A O 1
ATOM 1614 N N . GLY A 1 212 ? 21.702 11.053 19.270 1.00 57.16 212 GLY A N 1
ATOM 1615 C CA . GLY A 1 212 ? 21.075 11.988 20.215 1.00 57.16 212 GLY A CA 1
ATOM 1616 C C . GLY A 1 212 ? 19.556 12.118 20.112 1.00 57.16 212 GLY A C 1
ATOM 1617 O O . GLY A 1 212 ? 18.929 12.517 21.092 1.00 57.16 212 GLY A O 1
ATOM 1618 N N . GLY A 1 213 ? 18.950 11.712 18.992 1.00 72.06 213 GLY A N 1
ATOM 1619 C CA . GLY A 1 213 ? 17.496 11.642 18.872 1.00 72.06 213 GLY A CA 1
ATOM 1620 C C . GLY A 1 213 ? 16.917 10.746 19.966 1.00 72.06 213 GLY A C 1
ATOM 1621 O O . GLY A 1 213 ? 17.199 9.549 20.014 1.00 72.06 213 GLY A O 1
ATOM 1622 N N . LYS A 1 214 ? 16.139 11.323 20.880 1.00 79.94 214 LYS A N 1
ATOM 1623 C CA . LYS A 1 214 ? 15.410 10.575 21.902 1.00 79.94 214 LYS A CA 1
ATOM 1624 C C . LYS A 1 214 ? 13.933 10.626 21.584 1.00 79.94 214 LYS A C 1
ATOM 1626 O O . LYS A 1 214 ? 13.394 11.694 21.299 1.00 79.94 214 LYS A O 1
ATOM 1631 N N . VAL A 1 215 ? 13.270 9.478 21.664 1.00 85.81 215 VAL A N 1
ATOM 1632 C CA . VAL A 1 215 ? 11.809 9.479 21.688 1.00 85.81 215 VAL A CA 1
ATOM 1633 C C . VAL A 1 215 ? 11.370 10.189 22.970 1.00 85.81 215 VAL A C 1
ATOM 1635 O O . VAL A 1 215 ? 11.777 9.818 24.069 1.00 85.81 215 VAL A O 1
ATOM 1638 N N . LEU A 1 216 ? 10.601 11.267 22.824 1.00 85.75 216 LEU A N 1
ATOM 1639 C CA . LEU A 1 216 ? 10.080 12.036 23.963 1.00 85.75 216 LEU A CA 1
ATOM 1640 C C . LEU A 1 216 ? 8.765 11.462 24.496 1.00 85.75 216 LEU A C 1
ATOM 1642 O O . LEU A 1 216 ? 8.397 11.702 25.643 1.00 85.75 216 LEU A O 1
ATOM 1646 N N . VAL A 1 217 ? 8.067 10.693 23.663 1.00 88.56 217 VAL A N 1
ATOM 1647 C CA . VAL A 1 217 ? 6.848 9.968 24.020 1.00 88.56 217 VAL A CA 1
ATOM 1648 C C . VAL A 1 217 ? 7.151 8.473 24.127 1.00 88.56 217 VAL A C 1
ATOM 1650 O O . VAL A 1 217 ? 8.065 7.994 23.451 1.00 88.56 217 VAL A O 1
ATOM 1653 N N . PRO A 1 218 ? 6.414 7.713 24.958 1.00 88.38 218 PRO A N 1
ATOM 1654 C CA . PRO A 1 218 ? 6.550 6.263 25.003 1.00 88.38 218 PRO A CA 1
ATOM 1655 C C . PRO A 1 218 ? 6.317 5.640 23.620 1.00 88.38 218 PRO A C 1
ATOM 1657 O O . PRO A 1 218 ? 5.198 5.638 23.109 1.00 88.38 218 PRO A O 1
ATOM 1660 N N . THR A 1 219 ? 7.378 5.091 23.032 1.00 89.75 219 THR A N 1
ATOM 1661 C CA . THR A 1 219 ? 7.357 4.509 21.684 1.00 89.75 219 THR A CA 1
ATOM 1662 C C . THR A 1 219 ? 7.601 3.010 21.763 1.00 89.75 219 THR A C 1
ATOM 1664 O O . THR A 1 219 ? 8.529 2.560 22.433 1.00 89.75 219 THR A O 1
ATOM 1667 N N . THR A 1 220 ? 6.779 2.232 21.064 1.00 87.94 220 THR A N 1
ATOM 1668 C CA . THR A 1 220 ? 6.944 0.780 20.894 1.00 87.94 220 THR A CA 1
ATOM 1669 C C . THR A 1 220 ? 7.336 0.477 19.450 1.00 87.94 220 THR A C 1
ATOM 1671 O O . THR A 1 220 ? 7.088 1.287 18.558 1.00 87.94 220 THR A O 1
ATOM 1674 N N . LEU A 1 221 ? 7.987 -0.662 19.219 1.00 84.75 221 LEU A N 1
ATOM 1675 C CA . LEU A 1 221 ? 8.502 -1.049 17.907 1.00 84.75 221 LEU A CA 1
ATOM 1676 C C . LEU A 1 221 ? 7.660 -2.145 17.261 1.00 84.75 221 LEU A C 1
ATOM 1678 O O . LEU A 1 221 ? 7.290 -3.136 17.905 1.00 84.75 221 LEU A O 1
ATOM 1682 N N . ASN A 1 222 ? 7.420 -1.967 15.962 1.00 80.94 222 ASN A N 1
ATOM 1683 C CA . ASN A 1 222 ? 6.843 -2.991 15.103 1.00 80.94 222 ASN A CA 1
ATOM 1684 C C . ASN A 1 222 ? 7.826 -4.157 14.919 1.00 80.94 222 ASN A C 1
ATOM 1686 O O . ASN A 1 222 ? 9.010 -4.043 15.249 1.00 80.94 222 ASN A O 1
ATOM 1690 N N . SER A 1 223 ? 7.344 -5.293 14.425 1.00 76.19 223 SER A N 1
ATOM 1691 C CA . SER A 1 223 ? 8.191 -6.460 14.205 1.00 76.19 223 SER A CA 1
ATOM 1692 C C . SER A 1 223 ? 9.340 -6.166 13.255 1.00 76.19 223 SER A C 1
ATOM 1694 O O . SER A 1 223 ? 9.235 -5.383 12.314 1.00 76.19 223 SER A O 1
ATOM 1696 N N . ILE A 1 224 ? 10.444 -6.852 13.516 1.00 77.56 224 ILE A N 1
ATOM 1697 C CA . ILE A 1 224 ? 11.605 -6.875 12.644 1.00 77.56 224 ILE A CA 1
ATOM 1698 C C . ILE A 1 224 ? 11.581 -8.138 11.785 1.00 77.56 224 ILE A C 1
ATOM 1700 O O . ILE A 1 224 ? 10.988 -9.147 12.167 1.00 77.56 224 ILE A O 1
ATOM 1704 N N . SER A 1 225 ? 12.255 -8.102 10.639 1.00 72.56 225 SER A N 1
ATOM 1705 C CA . SER A 1 225 ? 12.258 -9.163 9.624 1.00 72.56 225 SER A CA 1
ATOM 1706 C C . SER A 1 225 ? 12.920 -10.488 10.046 1.00 72.56 225 SER A C 1
ATOM 1708 O O . SER A 1 225 ? 13.180 -11.330 9.190 1.00 72.56 225 SER A O 1
ATOM 1710 N N . MET A 1 226 ? 13.250 -10.685 11.327 1.00 79.19 226 MET A N 1
ATOM 1711 C CA . MET A 1 226 ? 13.951 -11.877 11.816 1.00 79.19 226 MET A CA 1
ATOM 1712 C C . MET A 1 226 ? 13.817 -12.091 13.334 1.00 79.19 226 MET A C 1
ATOM 1714 O O . MET A 1 226 ? 13.553 -11.163 14.096 1.00 79.19 226 MET A O 1
ATOM 1718 N N . ASP A 1 227 ? 14.085 -13.313 13.800 1.00 80.25 227 ASP A N 1
ATOM 1719 C CA . ASP A 1 227 ? 14.238 -13.611 15.230 1.00 80.25 227 ASP A CA 1
ATOM 1720 C C . ASP A 1 227 ? 15.613 -13.136 15.733 1.00 80.25 227 ASP A C 1
ATOM 1722 O O . ASP A 1 227 ? 16.642 -13.722 15.401 1.00 80.25 227 ASP A O 1
ATOM 1726 N N . GLN A 1 228 ? 15.646 -12.112 16.589 1.00 79.56 228 GLN A N 1
ATOM 1727 C CA . GLN A 1 228 ? 16.898 -11.526 17.094 1.00 79.56 228 GLN A CA 1
ATOM 1728 C C . GLN A 1 228 ? 17.824 -12.519 17.813 1.00 79.56 228 GLN A C 1
ATOM 1730 O O . GLN A 1 228 ? 19.037 -12.335 17.805 1.00 79.56 228 GLN A O 1
ATOM 1735 N N . LYS A 1 229 ? 17.285 -13.576 18.430 1.00 81.06 229 LYS A N 1
ATOM 1736 C CA . LYS A 1 229 ? 18.083 -14.542 19.200 1.00 81.06 229 LYS A CA 1
ATOM 1737 C C . LYS A 1 229 ? 18.513 -15.736 18.364 1.00 81.06 229 LYS A C 1
ATOM 1739 O O . LYS A 1 229 ? 19.563 -16.319 18.625 1.00 81.06 229 LYS A O 1
ATOM 1744 N N . ARG A 1 230 ? 17.683 -16.144 17.403 1.00 84.44 230 ARG A N 1
ATOM 1745 C CA . ARG A 1 230 ? 17.838 -17.423 16.697 1.00 84.44 230 ARG A CA 1
ATOM 1746 C C . ARG A 1 230 ? 18.120 -17.288 15.210 1.00 84.44 230 ARG A C 1
ATOM 1748 O O . ARG A 1 230 ? 18.317 -18.320 14.578 1.00 84.44 230 ARG A O 1
ATOM 1755 N N . TRP A 1 231 ? 18.209 -16.078 14.654 1.00 82.75 231 TRP A N 1
ATOM 1756 C CA . TRP A 1 231 ? 18.410 -15.891 13.213 1.00 82.75 231 TRP A CA 1
ATOM 1757 C C . TRP A 1 231 ? 19.630 -16.653 12.666 1.00 82.75 231 TRP A C 1
ATOM 1759 O O . TRP A 1 231 ? 19.534 -17.276 11.612 1.00 82.75 231 TRP A O 1
ATOM 1769 N N . ARG A 1 232 ? 20.743 -16.708 13.418 1.00 86.94 232 ARG A N 1
ATOM 1770 C CA . ARG A 1 232 ? 21.938 -17.489 13.034 1.00 86.94 232 ARG A CA 1
ATOM 1771 C C . ARG A 1 232 ? 21.632 -18.985 12.917 1.00 86.94 232 ARG A C 1
ATOM 1773 O O . ARG A 1 232 ? 22.010 -19.622 11.942 1.00 86.94 232 ARG A O 1
ATOM 1780 N N . ALA A 1 233 ? 20.901 -19.534 13.887 1.00 88.19 233 ALA A N 1
ATOM 1781 C CA . ALA A 1 233 ? 20.473 -20.934 13.883 1.00 88.19 233 ALA A CA 1
ATOM 1782 C C . ALA A 1 233 ? 19.392 -21.227 12.825 1.00 88.19 233 ALA A C 1
ATOM 1784 O O . ALA A 1 233 ? 19.248 -22.367 12.401 1.00 88.19 233 ALA A O 1
ATOM 1785 N N . GLN A 1 234 ? 18.650 -20.208 12.385 1.00 86.69 234 GLN A N 1
ATOM 1786 C CA . GLN A 1 234 ? 17.673 -20.297 11.296 1.00 86.69 234 GLN A CA 1
ATOM 1787 C C . GLN A 1 234 ? 18.316 -20.199 9.903 1.00 86.69 234 GLN A C 1
ATOM 1789 O O . GLN A 1 234 ? 17.608 -20.271 8.903 1.00 86.69 234 GLN A O 1
ATOM 1794 N N . GLY A 1 235 ? 19.642 -20.036 9.823 1.00 86.25 235 GLY A N 1
ATOM 1795 C CA . GLY A 1 235 ? 20.365 -19.925 8.556 1.00 86.25 235 GLY A CA 1
ATOM 1796 C C . GLY A 1 235 ? 20.190 -18.576 7.855 1.00 86.25 235 GLY A C 1
ATOM 1797 O O . GLY A 1 235 ? 20.469 -18.471 6.664 1.00 86.25 235 GLY A O 1
ATOM 1798 N N . VAL A 1 236 ? 19.738 -17.539 8.569 1.00 81.25 236 VAL A N 1
ATOM 1799 C CA . VAL A 1 236 ? 19.685 -16.177 8.025 1.00 81.25 236 VAL A CA 1
ATOM 1800 C C . VAL A 1 236 ? 21.117 -15.694 7.774 1.00 81.25 236 VAL A C 1
ATOM 1802 O O . VAL A 1 236 ? 21.982 -15.810 8.643 1.00 81.25 236 VAL A O 1
ATOM 1805 N N . ALA A 1 237 ? 21.374 -15.162 6.578 1.00 85.06 237 ALA A N 1
ATOM 1806 C CA . ALA A 1 237 ? 22.702 -14.701 6.183 1.00 85.06 237 ALA A CA 1
ATOM 1807 C C . ALA A 1 237 ? 23.216 -13.584 7.109 1.00 85.06 237 ALA A C 1
ATOM 1809 O O . ALA A 1 237 ? 22.482 -12.633 7.392 1.00 85.06 237 ALA A O 1
ATOM 1810 N N . SER A 1 238 ? 24.490 -13.656 7.522 1.00 87.50 238 SER A N 1
ATOM 1811 C CA . SER A 1 238 ? 25.074 -12.721 8.499 1.00 87.50 238 SER A CA 1
ATOM 1812 C C . SER A 1 238 ? 24.930 -11.255 8.113 1.00 87.50 238 SER A C 1
ATOM 1814 O O . SER A 1 238 ? 24.545 -10.452 8.952 1.00 87.50 238 SER A O 1
ATOM 1816 N N . ALA A 1 239 ? 25.132 -10.917 6.838 1.00 79.19 239 ALA A N 1
ATOM 1817 C CA . ALA A 1 239 ? 24.992 -9.543 6.361 1.00 79.19 239 ALA A CA 1
ATOM 1818 C C . ALA A 1 239 ? 23.579 -8.973 6.594 1.00 79.19 239 ALA A C 1
ATOM 1820 O O . ALA A 1 239 ? 23.438 -7.826 7.017 1.00 79.19 239 ALA A O 1
ATOM 1821 N N . PHE A 1 240 ? 22.535 -9.778 6.361 1.00 73.44 240 PHE A N 1
ATOM 1822 C CA . PHE A 1 240 ? 21.148 -9.376 6.603 1.00 73.44 240 PHE A CA 1
ATOM 1823 C C . PHE A 1 240 ? 20.837 -9.334 8.101 1.00 73.44 240 PHE A C 1
ATOM 1825 O O . PHE A 1 240 ? 20.265 -8.358 8.586 1.00 73.44 240 PHE A O 1
ATOM 1832 N N . GLY A 1 241 ? 21.253 -10.370 8.836 1.00 80.06 241 GLY A N 1
ATOM 1833 C CA . GLY A 1 241 ? 21.006 -10.470 10.268 1.00 80.06 241 GLY A CA 1
ATOM 1834 C C . GLY A 1 241 ? 21.643 -9.326 11.055 1.00 80.06 241 GLY A C 1
ATOM 1835 O O . GLY A 1 241 ? 20.977 -8.645 11.828 1.00 80.06 241 GLY A O 1
ATOM 1836 N N . GLU A 1 242 ? 22.913 -9.036 10.793 1.00 85.00 242 GLU A N 1
ATOM 1837 C CA . GLU A 1 242 ? 23.637 -7.943 11.444 1.00 85.00 242 GLU A CA 1
ATOM 1838 C C . GLU A 1 242 ? 23.071 -6.569 11.069 1.00 85.00 242 GLU A C 1
ATOM 1840 O O . GLU A 1 242 ? 23.004 -5.687 11.921 1.00 85.00 242 GLU A O 1
ATOM 1845 N N . ALA A 1 243 ? 22.629 -6.365 9.823 1.00 74.12 243 ALA A N 1
ATOM 1846 C CA . ALA A 1 243 ? 21.995 -5.110 9.416 1.00 74.12 243 ALA A CA 1
ATOM 1847 C C . ALA A 1 243 ? 20.665 -4.868 10.142 1.00 74.12 243 ALA A C 1
ATOM 1849 O O . ALA A 1 243 ? 20.441 -3.780 10.676 1.00 74.12 243 ALA A O 1
ATOM 1850 N N . ALA A 1 244 ? 19.812 -5.890 10.219 1.00 79.25 244 ALA A N 1
ATOM 1851 C CA . ALA A 1 244 ? 18.566 -5.818 10.969 1.00 79.25 244 ALA A CA 1
ATOM 1852 C C . ALA A 1 244 ? 18.829 -5.609 12.478 1.00 79.25 244 ALA A C 1
ATOM 1854 O O . ALA A 1 244 ? 18.172 -4.788 13.117 1.00 79.25 244 ALA A O 1
ATOM 1855 N N . GLU A 1 245 ? 19.839 -6.268 13.052 1.00 83.56 245 GLU A N 1
ATOM 1856 C CA . GLU A 1 245 ? 20.243 -6.061 14.450 1.00 83.56 245 GLU A CA 1
ATOM 1857 C C . GLU A 1 245 ? 20.720 -4.621 14.710 1.00 83.56 245 GLU A C 1
ATOM 1859 O O . GLU A 1 245 ? 20.291 -4.004 15.687 1.00 83.56 245 GLU A O 1
ATOM 1864 N N . ARG A 1 246 ? 21.519 -4.033 13.807 1.00 83.56 246 ARG A N 1
ATOM 1865 C CA . ARG A 1 246 ? 21.925 -2.619 13.901 1.00 83.56 246 ARG A CA 1
ATOM 1866 C C . ARG A 1 246 ? 20.728 -1.669 13.884 1.00 83.56 246 ARG A C 1
ATOM 1868 O O . ARG A 1 246 ? 20.693 -0.739 14.688 1.00 83.56 246 ARG A O 1
ATOM 1875 N N . LEU A 1 247 ? 19.740 -1.912 13.021 1.00 82.38 247 LEU A N 1
ATOM 1876 C CA . LEU A 1 247 ? 18.523 -1.097 12.957 1.00 82.38 247 LEU A CA 1
ATOM 1877 C C . LEU A 1 247 ? 17.708 -1.189 14.256 1.00 82.38 247 LEU A C 1
ATOM 1879 O O . LEU A 1 247 ? 17.283 -0.170 14.799 1.00 82.38 247 LEU A O 1
ATOM 1883 N N . ALA A 1 248 ? 17.529 -2.400 14.790 1.00 84.56 248 ALA A N 1
ATOM 1884 C CA . ALA A 1 248 ? 16.868 -2.604 16.077 1.00 84.56 248 ALA A CA 1
ATOM 1885 C C . ALA A 1 248 ? 17.578 -1.842 17.204 1.00 84.56 248 ALA A C 1
ATOM 1887 O O . ALA A 1 248 ? 16.930 -1.135 17.979 1.00 84.56 248 ALA A O 1
ATOM 1888 N N . LEU A 1 249 ? 18.909 -1.956 17.264 1.00 85.69 249 LEU A N 1
ATOM 1889 C CA . LEU A 1 249 ? 19.730 -1.274 18.259 1.00 85.69 249 LEU A CA 1
ATOM 1890 C C . LEU A 1 249 ? 19.597 0.244 18.155 1.00 85.69 249 LEU A C 1
ATOM 1892 O O . LEU A 1 249 ? 19.427 0.894 19.185 1.00 85.69 249 LEU A O 1
ATOM 1896 N N . ALA A 1 250 ? 19.597 0.803 16.943 1.00 85.31 250 ALA A N 1
ATOM 1897 C CA . ALA A 1 250 ? 19.411 2.235 16.723 1.00 85.31 250 ALA A CA 1
ATOM 1898 C C . ALA A 1 250 ? 18.110 2.741 17.369 1.00 85.31 250 ALA A C 1
ATOM 1900 O O . ALA A 1 250 ? 18.158 3.640 18.211 1.00 85.31 250 ALA A O 1
ATOM 1901 N N . TYR A 1 251 ? 16.970 2.099 17.092 1.00 86.88 251 TYR A N 1
ATOM 1902 C CA . TYR A 1 251 ? 15.692 2.472 17.709 1.00 86.88 251 TYR A CA 1
ATOM 1903 C C . TYR A 1 251 ? 15.699 2.335 19.238 1.00 86.88 251 TYR A C 1
ATOM 1905 O O . TYR A 1 251 ? 15.204 3.214 19.948 1.00 86.88 251 TYR A O 1
ATOM 1913 N N . THR A 1 252 ? 16.283 1.260 19.774 1.00 88.38 252 THR A N 1
ATOM 1914 C CA . THR A 1 252 ? 16.360 1.082 21.235 1.00 88.38 252 THR A CA 1
ATOM 1915 C C . THR A 1 252 ? 17.287 2.099 21.901 1.00 88.38 252 THR A C 1
ATOM 1917 O O . THR A 1 252 ? 16.975 2.599 22.980 1.00 88.38 252 THR A O 1
ATOM 1920 N N . ASN A 1 253 ? 18.371 2.502 21.235 1.00 86.94 253 ASN A N 1
ATOM 1921 C CA . ASN A 1 253 ? 19.281 3.542 21.714 1.00 86.94 253 ASN A CA 1
ATOM 1922 C C . ASN A 1 253 ? 18.611 4.927 21.726 1.00 86.94 253 ASN A C 1
ATOM 1924 O O . ASN A 1 253 ? 18.919 5.754 22.593 1.00 86.94 253 ASN A O 1
ATOM 1928 N N . MET A 1 254 ? 17.639 5.165 20.837 1.00 89.06 254 MET A N 1
ATOM 1929 C CA . MET A 1 254 ? 16.761 6.343 20.881 1.00 89.06 254 MET A CA 1
ATOM 1930 C C . MET A 1 254 ? 15.758 6.304 22.050 1.00 89.06 254 MET A C 1
ATOM 1932 O O . MET A 1 254 ? 15.128 7.315 22.346 1.00 89.06 254 MET A O 1
ATOM 1936 N N . GLY A 1 255 ? 15.626 5.177 22.757 1.00 89.75 255 GLY A N 1
ATOM 1937 C CA . GLY A 1 255 ? 14.722 5.004 23.899 1.00 89.75 255 GLY A CA 1
ATOM 1938 C C . GLY A 1 255 ? 13.395 4.318 23.568 1.00 89.75 255 GLY A C 1
ATOM 1939 O O . GLY A 1 255 ? 12.518 4.270 24.430 1.00 89.75 255 GLY A O 1
ATOM 1940 N N . ALA A 1 256 ? 13.224 3.783 22.353 1.00 90.56 256 ALA A N 1
ATOM 1941 C CA . ALA A 1 256 ? 12.040 2.996 22.021 1.00 90.56 256 ALA A CA 1
ATOM 1942 C C . ALA A 1 256 ? 12.049 1.641 22.750 1.00 90.56 256 ALA A C 1
ATOM 1944 O O . ALA A 1 256 ? 13.090 1.002 22.917 1.00 90.56 256 ALA A O 1
ATOM 1945 N N . LEU A 1 257 ? 10.868 1.182 23.163 1.00 89.31 257 LEU A N 1
ATOM 1946 C CA . LEU A 1 257 ? 10.691 -0.104 23.825 1.00 89.31 257 LEU A CA 1
ATOM 1947 C C . LEU A 1 257 ? 10.835 -1.248 22.801 1.00 89.31 257 LEU A C 1
ATOM 1949 O O . LEU A 1 257 ? 10.142 -1.233 21.778 1.00 89.31 257 LEU A O 1
ATOM 1953 N N . PRO A 1 258 ? 11.675 -2.268 23.068 1.00 89.31 258 PRO A N 1
ATOM 1954 C CA . PRO A 1 258 ? 11.982 -3.360 22.138 1.00 89.31 258 PRO A CA 1
ATOM 1955 C C . PRO A 1 258 ? 10.863 -4.414 22.069 1.00 89.31 258 PRO A C 1
ATOM 1957 O O . PRO A 1 258 ? 11.051 -5.577 22.416 1.00 89.31 258 PRO A O 1
ATOM 1960 N N . THR A 1 259 ? 9.665 -4.004 21.664 1.00 88.06 259 THR A N 1
ATOM 1961 C CA . THR A 1 259 ? 8.472 -4.863 21.641 1.00 88.06 259 THR A CA 1
ATOM 1962 C C . THR A 1 259 ? 8.393 -5.769 20.416 1.00 88.06 259 THR A C 1
ATOM 1964 O O . THR A 1 259 ? 7.863 -6.872 20.512 1.00 88.06 259 THR A O 1
ATOM 1967 N N . PHE A 1 260 ? 8.899 -5.293 19.277 1.00 86.06 260 PHE A N 1
ATOM 1968 C CA . PHE A 1 260 ? 8.980 -5.990 17.991 1.00 86.06 260 PHE A CA 1
ATOM 1969 C C . PHE A 1 260 ? 7.724 -6.793 17.598 1.00 86.06 260 PHE A C 1
ATOM 1971 O O . PHE A 1 260 ? 7.805 -7.972 17.244 1.00 86.06 260 PHE A O 1
ATOM 1978 N N . THR A 1 261 ? 6.548 -6.159 17.626 1.00 81.50 261 THR A N 1
ATOM 1979 C CA . THR A 1 261 ? 5.266 -6.825 17.337 1.00 81.50 261 THR A CA 1
ATOM 1980 C C . THR A 1 261 ? 4.337 -5.981 16.467 1.00 81.50 261 THR A C 1
ATOM 1982 O O . THR A 1 261 ? 4.154 -4.794 16.726 1.00 81.50 261 THR A O 1
ATOM 1985 N N . TYR A 1 262 ? 3.676 -6.630 15.506 1.00 79.44 262 TYR A N 1
ATOM 1986 C CA . TYR A 1 262 ? 2.531 -6.082 14.768 1.00 79.44 262 TYR A CA 1
ATOM 1987 C C . TYR A 1 262 ? 1.258 -5.978 15.618 1.00 79.44 262 TYR A C 1
ATOM 1989 O O . TYR A 1 262 ? 0.262 -5.437 15.159 1.00 79.44 262 TYR A O 1
ATOM 1997 N N . ALA A 1 263 ? 1.242 -6.512 16.842 1.00 81.19 263 ALA A N 1
ATOM 1998 C CA . ALA A 1 263 ? 0.083 -6.474 17.734 1.00 81.19 263 ALA A CA 1
ATOM 1999 C C . ALA A 1 263 ? 0.413 -5.748 19.053 1.00 81.19 263 ALA A C 1
ATOM 2001 O O . ALA A 1 263 ? 0.344 -6.356 20.128 1.00 81.19 263 ALA A O 1
ATOM 2002 N N . PRO A 1 264 ? 0.781 -4.450 19.014 1.00 80.50 264 PRO A N 1
ATOM 2003 C CA . PRO A 1 264 ? 1.213 -3.711 20.205 1.00 80.50 264 PRO A CA 1
ATOM 2004 C C . PRO A 1 264 ? 0.106 -3.586 21.263 1.00 80.50 264 PRO A C 1
ATOM 2006 O O . PRO A 1 264 ? 0.384 -3.472 22.454 1.00 80.50 264 PRO A O 1
ATOM 2009 N N . TYR A 1 265 ? -1.158 -3.674 20.851 1.00 80.62 265 TYR A N 1
ATOM 2010 C CA . TYR A 1 265 ? -2.327 -3.646 21.730 1.00 80.62 265 TYR A CA 1
ATOM 2011 C C . TYR A 1 265 ? -2.517 -4.910 22.586 1.00 80.62 265 TYR A C 1
ATOM 2013 O O . TYR A 1 265 ? -3.351 -4.908 23.486 1.00 80.62 265 TYR A O 1
ATOM 2021 N N . LEU A 1 266 ? -1.764 -5.987 22.336 1.00 82.81 266 LEU A N 1
ATOM 2022 C CA . LEU A 1 266 ? -1.746 -7.171 23.208 1.00 82.81 266 LEU A CA 1
ATOM 2023 C C . LEU A 1 266 ? -0.736 -7.046 24.356 1.00 82.81 266 LEU A C 1
ATOM 2025 O O . LEU A 1 266 ? -0.676 -7.912 25.229 1.00 82.81 266 LEU A O 1
ATOM 2029 N N . LEU A 1 267 ? 0.081 -5.993 24.353 1.00 84.00 267 LEU A N 1
ATOM 2030 C CA . LEU A 1 267 ? 1.087 -5.760 25.377 1.00 84.00 267 LEU A CA 1
ATOM 2031 C C . LEU A 1 267 ? 0.462 -5.121 26.616 1.00 84.00 267 LEU A C 1
ATOM 2033 O O . LEU A 1 267 ? -0.537 -4.410 26.547 1.00 84.00 267 LEU A O 1
ATOM 2037 N N . SER A 1 268 ? 1.118 -5.277 27.763 1.00 82.75 268 SER A N 1
ATOM 2038 C CA . SER A 1 268 ? 0.734 -4.563 28.989 1.00 82.75 268 SER A CA 1
ATOM 2039 C C . SER A 1 268 ? 0.849 -3.038 28.861 1.00 82.75 268 SER A C 1
ATOM 2041 O O . SER A 1 268 ? 0.238 -2.309 29.640 1.00 82.75 268 SER A O 1
ATOM 2043 N N . SER A 1 269 ? 1.634 -2.559 27.891 1.00 82.19 269 SER A N 1
ATOM 2044 C CA . SER A 1 269 ? 1.783 -1.149 27.520 1.00 82.19 269 SER A CA 1
ATOM 2045 C C . SER A 1 269 ? 0.729 -0.669 26.519 1.00 82.19 269 SER A C 1
ATOM 2047 O O . SER A 1 269 ? 0.897 0.407 25.949 1.00 82.19 269 SER A O 1
ATOM 2049 N N . ALA A 1 270 ? -0.314 -1.462 26.250 1.00 85.31 270 ALA A N 1
ATOM 2050 C CA . ALA A 1 270 ? -1.387 -1.052 25.360 1.00 85.31 270 ALA A CA 1
ATOM 2051 C C . ALA A 1 270 ? -1.985 0.293 25.821 1.00 85.31 270 ALA A C 1
ATOM 2053 O O . ALA A 1 270 ? -2.177 0.498 27.028 1.00 85.31 270 ALA A O 1
ATOM 2054 N N . PRO A 1 271 ? -2.296 1.201 24.881 1.00 85.50 271 PRO A N 1
ATOM 2055 C CA . PRO A 1 271 ? -2.880 2.489 25.218 1.00 85.50 271 PRO A CA 1
ATOM 2056 C C . PRO A 1 271 ? -4.219 2.325 25.917 1.00 85.50 271 PRO A C 1
ATOM 2058 O O . PRO A 1 271 ? -4.943 1.345 25.713 1.00 85.50 271 PRO A O 1
ATOM 2061 N N . ARG A 1 272 ? -4.563 3.322 26.722 1.00 85.75 272 ARG A N 1
ATOM 2062 C CA . ARG A 1 272 ? -5.804 3.377 27.481 1.00 85.75 272 ARG A CA 1
ATOM 2063 C C . ARG A 1 272 ? -6.718 4.453 26.930 1.00 85.75 272 ARG A C 1
ATOM 2065 O O . ARG A 1 272 ? -6.343 5.330 26.154 1.00 85.75 272 ARG A O 1
ATOM 2072 N N . GLN A 1 273 ? -7.968 4.377 27.361 1.00 81.38 273 GLN A N 1
ATOM 2073 C CA . GLN A 1 273 ? -8.951 5.392 27.044 1.00 81.38 273 GLN A CA 1
ATOM 2074 C C . GLN A 1 273 ? -8.483 6.774 27.533 1.00 81.38 273 GLN A C 1
ATOM 2076 O O . GLN A 1 273 ? -8.314 6.974 28.732 1.00 81.38 273 GLN A O 1
ATOM 2081 N N . GLY A 1 274 ? -8.356 7.728 26.607 1.00 80.25 274 GLY A N 1
ATOM 2082 C CA . GLY A 1 274 ? -7.928 9.103 26.893 1.00 80.25 274 GLY A CA 1
ATOM 2083 C C . GLY A 1 274 ? -6.475 9.404 26.522 1.00 80.25 274 GLY A C 1
ATOM 2084 O O . GLY A 1 274 ? -6.121 10.580 26.460 1.00 80.25 274 GLY A O 1
ATOM 2085 N N . ASP A 1 275 ? -5.669 8.384 26.221 1.00 84.25 275 ASP A N 1
ATOM 2086 C CA . ASP A 1 275 ? -4.297 8.577 25.752 1.00 84.25 275 ASP A CA 1
ATOM 2087 C C . ASP A 1 275 ? -4.278 9.174 24.336 1.00 84.25 275 ASP A C 1
ATOM 2089 O O . ASP A 1 275 ? -5.096 8.825 23.481 1.00 84.25 275 ASP A O 1
ATOM 2093 N N . GLN A 1 276 ? -3.312 10.058 24.081 1.00 83.94 276 GLN A N 1
ATOM 2094 C CA . GLN A 1 276 ? -2.990 10.543 22.738 1.00 83.94 276 GLN A CA 1
ATOM 2095 C C . GLN A 1 276 ? -1.999 9.570 22.102 1.00 83.94 276 GLN A C 1
ATOM 2097 O O . GLN A 1 276 ? -0.963 9.268 22.695 1.00 83.94 276 GLN A O 1
ATOM 2102 N N . VAL A 1 277 ? -2.319 9.061 20.914 1.00 85.56 277 VAL A N 1
ATOM 2103 C CA . VAL A 1 277 ? -1.557 7.984 20.273 1.00 85.56 277 VAL A CA 1
ATOM 2104 C C . VAL A 1 277 ? -1.271 8.296 18.808 1.00 85.56 277 VAL A C 1
ATOM 2106 O O . VAL A 1 277 ? -2.095 8.900 18.127 1.00 85.56 277 VAL A O 1
ATOM 2109 N N . ALA A 1 278 ? -0.119 7.838 18.321 1.00 82.75 278 ALA A N 1
ATOM 2110 C CA . ALA A 1 278 ? 0.268 7.872 16.915 1.00 82.75 278 ALA A CA 1
ATOM 2111 C C . ALA A 1 278 ? 0.758 6.479 16.498 1.00 82.75 278 ALA A C 1
ATOM 2113 O O . ALA A 1 278 ? 1.463 5.819 17.263 1.00 82.75 278 ALA A O 1
ATOM 2114 N N . TRP A 1 279 ? 0.382 6.030 15.299 1.00 76.94 279 TRP A N 1
ATOM 2115 C CA . TRP A 1 279 ? 0.682 4.682 14.812 1.00 76.94 279 TRP A CA 1
ATOM 2116 C C . TRP A 1 279 ? 1.147 4.720 13.365 1.00 76.94 279 TRP A C 1
ATOM 2118 O O . TRP A 1 279 ? 0.528 5.380 12.537 1.00 76.94 279 TRP A O 1
ATOM 2128 N N . ALA A 1 280 ? 2.184 3.943 13.066 1.00 69.69 280 ALA A N 1
ATOM 2129 C CA . ALA A 1 280 ? 2.539 3.576 11.696 1.00 69.69 280 ALA A CA 1
ATOM 2130 C C . ALA A 1 280 ? 1.895 2.240 11.269 1.00 69.69 280 ALA A C 1
ATOM 2132 O O . ALA A 1 280 ? 1.820 1.936 10.085 1.00 69.69 280 ALA A O 1
ATOM 2133 N N . GLU A 1 281 ? 1.429 1.432 12.230 1.00 71.88 281 GLU A N 1
ATOM 2134 C CA . GLU A 1 281 ? 0.873 0.103 11.971 1.00 71.88 281 GLU A CA 1
ATOM 2135 C C . GLU A 1 281 ? -0.640 0.146 11.707 1.00 71.88 281 GLU A C 1
ATOM 2137 O O . GLU A 1 281 ? -1.426 0.640 12.521 1.00 71.88 281 GLU A O 1
ATOM 2142 N N . SER A 1 282 ? -1.049 -0.445 10.586 1.00 69.94 282 SER A N 1
ATOM 2143 C CA . SER A 1 282 ? -2.418 -0.433 10.065 1.00 69.94 282 SER A CA 1
ATOM 2144 C C . SER A 1 282 ? -3.461 -1.022 11.025 1.00 69.94 282 SER A C 1
ATOM 2146 O O . SER A 1 282 ? -4.526 -0.433 11.229 1.00 69.94 282 SER A O 1
ATOM 2148 N N . ASN A 1 283 ? -3.170 -2.155 11.671 1.00 72.06 283 ASN A N 1
ATOM 2149 C CA . ASN A 1 283 ? -4.125 -2.799 12.580 1.00 72.06 283 ASN A CA 1
ATOM 2150 C C . ASN A 1 283 ? -4.276 -2.041 13.918 1.00 72.06 283 ASN A C 1
ATOM 2152 O O . ASN A 1 283 ? -5.351 -2.056 14.524 1.00 72.06 283 ASN A O 1
ATOM 2156 N N . ALA A 1 284 ? -3.234 -1.328 14.353 1.00 77.19 284 ALA A N 1
ATOM 2157 C CA . ALA A 1 284 ? -3.211 -0.583 15.603 1.00 77.19 284 ALA A CA 1
ATOM 2158 C C . ALA A 1 284 ? -4.083 0.671 15.496 1.00 77.19 284 ALA A C 1
ATOM 2160 O O . ALA A 1 284 ? -4.771 1.024 16.455 1.00 77.19 284 ALA A O 1
ATOM 2161 N N . VAL A 1 285 ? -4.147 1.275 14.302 1.00 79.38 285 VAL A N 1
ATOM 2162 C CA . VAL A 1 285 ? -5.103 2.343 13.976 1.00 79.38 285 VAL A CA 1
ATOM 2163 C C . VAL A 1 285 ? -6.540 1.850 14.149 1.00 79.38 285 VAL A C 1
ATOM 2165 O O . VAL A 1 285 ? -7.354 2.527 14.781 1.00 79.38 285 VAL A O 1
ATOM 2168 N N . VAL A 1 286 ? -6.860 0.650 13.647 1.00 76.50 286 VAL A N 1
ATOM 2169 C CA . VAL A 1 286 ? -8.195 0.061 13.831 1.00 76.50 286 VAL A CA 1
ATOM 2170 C C . VAL A 1 286 ? -8.466 -0.179 15.312 1.00 76.50 286 VAL A C 1
ATOM 2172 O O . VAL A 1 286 ? -9.510 0.253 15.792 1.00 76.50 286 VAL A O 1
ATOM 2175 N N . TYR A 1 287 ? -7.544 -0.788 16.065 1.00 80.38 287 TYR A N 1
ATOM 2176 C CA . TYR A 1 287 ? -7.691 -0.990 17.514 1.00 80.38 287 TYR A CA 1
ATOM 2177 C C . TYR A 1 287 ? -7.950 0.325 18.266 1.00 80.38 287 TYR A C 1
ATOM 2179 O O . TYR A 1 287 ? -8.887 0.401 19.061 1.00 80.38 287 TYR A O 1
ATOM 2187 N N . ALA A 1 288 ? -7.170 1.374 17.995 1.00 81.44 288 ALA A N 1
ATOM 2188 C CA . ALA A 1 288 ? -7.311 2.662 18.666 1.00 81.44 288 ALA A CA 1
ATOM 2189 C C . ALA A 1 288 ? -8.676 3.305 18.388 1.00 81.44 288 ALA A C 1
ATOM 2191 O O . ALA A 1 288 ? -9.358 3.742 19.314 1.00 81.44 288 ALA A O 1
ATOM 2192 N N . ASN A 1 289 ? -9.115 3.289 17.128 1.00 78.19 289 ASN A N 1
ATOM 2193 C CA . ASN A 1 289 ? -10.409 3.845 16.745 1.00 78.19 289 ASN A CA 1
ATOM 2194 C C . ASN A 1 289 ? -11.585 3.014 17.268 1.00 78.19 289 ASN A C 1
ATOM 2196 O O . ASN A 1 289 ? -12.655 3.561 17.505 1.00 78.19 289 ASN A O 1
ATOM 2200 N N . SER A 1 290 ? -11.407 1.706 17.452 1.00 74.88 290 SER A N 1
ATOM 2201 C CA . SER A 1 290 ? -12.504 0.774 17.721 1.00 74.88 290 SER A CA 1
ATOM 2202 C C . SER A 1 290 ? -12.609 0.335 19.185 1.00 74.88 290 SER A C 1
ATOM 2204 O O . SER A 1 290 ? -13.666 0.464 19.801 1.00 74.88 290 SER A O 1
ATOM 2206 N N . VAL A 1 291 ? -11.524 -0.168 19.771 1.00 79.31 291 VAL A N 1
ATOM 2207 C CA . VAL A 1 291 ? -11.501 -0.748 21.120 1.00 79.31 291 VAL A CA 1
ATOM 2208 C C . VAL A 1 291 ? -11.376 0.339 22.186 1.00 79.31 291 VAL A C 1
ATOM 2210 O O . VAL A 1 291 ? -12.123 0.314 23.164 1.00 79.31 291 VAL A O 1
ATOM 2213 N N . LEU A 1 292 ? -10.509 1.342 21.992 1.00 81.25 292 LEU A N 1
ATOM 2214 C CA . LEU A 1 292 ? -10.330 2.431 22.974 1.00 81.25 292 LEU A CA 1
ATOM 2215 C C . LEU A 1 292 ? -11.541 3.373 23.059 1.00 81.25 292 LEU A C 1
ATOM 2217 O O . LEU A 1 292 ? -11.730 4.082 24.056 1.00 81.25 292 LEU A O 1
ATOM 2221 N N . ALA A 1 293 ? -12.389 3.377 22.029 1.00 74.25 293 ALA A N 1
ATOM 2222 C CA . ALA A 1 293 ? -13.666 4.079 22.056 1.00 74.25 293 ALA A CA 1
ATOM 2223 C C . ALA A 1 293 ? -14.632 3.468 23.092 1.00 74.25 293 ALA A C 1
ATOM 2225 O O . ALA A 1 293 ? -15.429 4.197 23.699 1.00 74.25 293 ALA A O 1
ATOM 2226 N N . GLY A 1 294 ? -14.517 2.162 23.362 1.00 72.25 294 GLY A N 1
ATOM 2227 C CA . GLY A 1 294 ? -15.394 1.426 24.267 1.00 72.25 294 GLY A CA 1
ATOM 2228 C C . GLY A 1 294 ? -16.848 1.480 23.796 1.00 72.25 294 GLY A C 1
ATOM 2229 O O . GLY A 1 294 ? -17.156 1.105 22.671 1.00 72.25 294 GLY A O 1
ATOM 2230 N N . ASN A 1 295 ? -17.739 1.991 24.653 1.00 67.69 295 ASN A N 1
ATOM 2231 C CA . ASN A 1 295 ? -19.166 2.175 24.344 1.00 67.69 295 ASN A CA 1
ATOM 2232 C C . ASN A 1 295 ? -19.493 3.555 23.740 1.00 67.69 295 ASN A C 1
ATOM 2234 O O . ASN A 1 295 ? -20.663 3.931 23.679 1.00 67.69 295 ASN A O 1
ATOM 2238 N N . ARG A 1 296 ? -18.485 4.361 23.388 1.00 71.06 296 ARG A N 1
ATOM 2239 C CA . ARG A 1 296 ? -18.685 5.671 22.753 1.00 71.06 296 ARG A CA 1
ATOM 2240 C C . ARG A 1 296 ? -18.622 5.517 21.241 1.00 71.06 296 ARG A C 1
ATOM 2242 O O . ARG A 1 296 ? -17.931 4.635 20.743 1.00 71.06 296 ARG A O 1
ATOM 2249 N N . ILE A 1 297 ? -19.283 6.423 20.531 1.00 77.94 297 ILE A N 1
ATOM 2250 C CA . ILE A 1 297 ? -19.129 6.555 19.083 1.00 77.94 297 ILE A CA 1
ATOM 2251 C C . ILE A 1 297 ? -17.880 7.408 18.826 1.00 77.94 297 ILE A C 1
ATOM 2253 O O . ILE A 1 297 ? -17.887 8.592 19.174 1.00 77.94 297 ILE A O 1
ATOM 2257 N N . PRO A 1 298 ? -16.790 6.838 18.284 1.00 81.38 298 PRO A N 1
ATOM 2258 C CA . PRO A 1 298 ? -15.622 7.608 17.906 1.00 81.38 298 PRO A CA 1
ATOM 2259 C C . PRO A 1 298 ? -15.952 8.507 16.714 1.00 81.38 298 PRO A C 1
ATOM 2261 O O . PRO A 1 298 ? -16.716 8.143 15.816 1.00 81.38 298 PRO A O 1
ATOM 2264 N N . VAL A 1 299 ? -15.336 9.683 16.715 1.00 85.25 299 VAL A N 1
ATOM 2265 C CA . VAL A 1 299 ? -15.396 10.641 15.616 1.00 85.25 299 VAL A CA 1
ATOM 2266 C C . VAL A 1 299 ? -14.012 10.708 14.996 1.00 85.25 299 VAL A C 1
ATOM 2268 O O . VAL A 1 299 ? -13.033 10.981 15.685 1.00 85.25 299 VAL A O 1
ATOM 2271 N N . ILE A 1 300 ? -13.944 10.429 13.703 1.00 86.06 300 ILE A N 1
ATOM 2272 C CA . ILE A 1 300 ? -12.724 10.393 12.914 1.00 86.06 300 ILE A CA 1
ATOM 2273 C C . ILE A 1 300 ? -12.681 11.668 12.076 1.00 86.06 300 ILE A C 1
ATOM 2275 O O . ILE A 1 300 ? -13.637 12.006 11.377 1.00 86.06 300 ILE A O 1
ATOM 2279 N N . THR A 1 301 ? -11.569 12.384 12.159 1.00 85.00 301 THR A N 1
ATOM 2280 C CA . THR A 1 301 ? -11.342 13.660 11.473 1.00 85.00 301 THR A CA 1
ATOM 2281 C C . THR A 1 301 ? -10.186 13.540 10.489 1.00 85.00 301 THR A C 1
ATOM 2283 O O . THR A 1 301 ? -9.295 12.718 10.699 1.00 85.00 301 THR A O 1
ATOM 2286 N N . GLY A 1 302 ? -10.168 14.379 9.450 1.00 82.06 302 GLY A N 1
ATOM 2287 C CA . GLY A 1 302 ? -9.045 14.474 8.513 1.00 82.06 302 GLY A CA 1
ATOM 2288 C C . GLY A 1 302 ? -9.003 13.379 7.448 1.00 82.06 302 GLY A C 1
ATOM 2289 O O . GLY A 1 302 ? -8.028 13.299 6.714 1.00 82.06 302 GLY A O 1
ATOM 2290 N N . LEU A 1 303 ? -10.032 12.530 7.351 1.00 82.56 303 LEU A N 1
ATOM 2291 C CA . LEU A 1 303 ? -10.190 11.598 6.225 1.00 82.56 303 LEU A CA 1
ATOM 2292 C C . LEU A 1 303 ? -10.992 12.204 5.067 1.00 82.56 303 LEU A C 1
ATOM 2294 O O . LEU A 1 303 ? -10.995 11.647 3.976 1.00 82.56 303 LEU A O 1
ATOM 2298 N N . ASP A 1 304 ? -11.667 13.330 5.284 1.00 77.56 304 ASP A N 1
ATOM 2299 C CA . ASP A 1 304 ? -12.419 14.072 4.270 1.00 77.56 304 ASP A CA 1
ATOM 2300 C C . ASP A 1 304 ? -11.528 14.543 3.115 1.00 77.56 304 ASP A C 1
ATOM 2302 O O . ASP A 1 304 ? -11.929 14.442 1.956 1.00 77.56 304 ASP A O 1
ATOM 2306 N N . ILE A 1 305 ? -10.286 14.935 3.421 1.00 76.75 305 ILE A N 1
ATOM 2307 C CA . ILE A 1 305 ? -9.272 15.335 2.432 1.00 76.75 305 ILE A CA 1
ATOM 2308 C C . ILE A 1 305 ? -8.899 14.206 1.461 1.00 76.75 305 ILE A C 1
ATOM 2310 O O . ILE A 1 305 ? -8.361 14.468 0.391 1.00 76.75 305 ILE A O 1
ATOM 2314 N N . LEU A 1 306 ? -9.148 12.948 1.841 1.00 74.62 306 LEU A N 1
ATOM 2315 C CA . LEU A 1 306 ? -8.822 11.776 1.030 1.00 74.62 306 LEU A CA 1
ATOM 2316 C C . LEU A 1 306 ? -9.963 11.379 0.087 1.00 74.62 306 LEU A C 1
ATOM 2318 O O . LEU A 1 306 ? -9.798 10.430 -0.676 1.00 74.62 306 LEU A O 1
ATOM 2322 N N . HIS A 1 307 ? -11.116 12.058 0.161 1.00 74.06 307 HIS A N 1
ATOM 2323 C CA . HIS A 1 307 ? -12.316 11.766 -0.629 1.00 74.06 307 HIS A CA 1
ATOM 2324 C C . HIS A 1 307 ? -12.631 10.255 -0.711 1.00 74.06 307 HIS A C 1
ATOM 2326 O O . HIS A 1 307 ? -12.639 9.673 -1.799 1.00 74.06 307 HIS A O 1
ATOM 2332 N N . PRO A 1 308 ? -12.861 9.584 0.438 1.00 76.31 308 PRO A N 1
ATOM 2333 C CA . PRO A 1 308 ? -12.944 8.131 0.491 1.00 76.31 308 PRO A CA 1
ATOM 2334 C C . PRO A 1 308 ? -14.105 7.609 -0.359 1.00 76.31 308 PRO A C 1
ATOM 2336 O O . PRO A 1 308 ? -15.253 8.032 -0.206 1.00 76.31 308 PRO A O 1
ATOM 2339 N N . SER A 1 309 ? -13.812 6.635 -1.221 1.00 74.00 309 SER A N 1
ATOM 2340 C CA . SER A 1 309 ? -14.830 5.979 -2.041 1.00 74.00 309 SER A CA 1
ATOM 2341 C C . SER A 1 309 ? -15.781 5.131 -1.190 1.00 74.00 309 SER A C 1
ATOM 2343 O O . SER A 1 309 ? -15.477 4.740 -0.057 1.00 74.00 309 SER A O 1
ATOM 2345 N N . THR A 1 310 ? -16.930 4.761 -1.760 1.00 70.31 310 THR A N 1
ATOM 2346 C CA . THR A 1 310 ? -17.883 3.851 -1.110 1.00 70.31 310 THR A CA 1
ATOM 2347 C C . THR A 1 310 ? -17.236 2.525 -0.698 1.00 70.31 310 THR A C 1
ATOM 2349 O O . THR A 1 310 ? -17.565 1.991 0.362 1.00 70.31 310 THR A O 1
ATOM 2352 N N . ASP A 1 311 ? -16.294 2.004 -1.483 1.00 64.38 311 ASP A N 1
ATOM 2353 C CA . ASP A 1 311 ? -15.613 0.750 -1.162 1.00 64.38 311 ASP A CA 1
ATOM 2354 C C . ASP A 1 311 ? -14.574 0.923 -0.049 1.00 64.38 311 ASP A C 1
ATOM 2356 O O . ASP A 1 311 ? -14.495 0.064 0.832 1.00 64.38 311 ASP A O 1
ATOM 2360 N N . ASN A 1 312 ? -13.875 2.066 0.016 1.00 74.94 312 ASN A N 1
ATOM 2361 C CA . ASN A 1 312 ? -13.028 2.386 1.170 1.00 74.94 312 ASN A CA 1
ATOM 2362 C C . ASN A 1 312 ? -13.862 2.429 2.460 1.00 74.94 312 ASN A C 1
ATOM 2364 O O . ASN A 1 312 ? -13.464 1.862 3.478 1.00 74.94 312 ASN A O 1
ATOM 2368 N N . LEU A 1 313 ? -15.058 3.028 2.408 1.00 77.50 313 LEU A N 1
ATOM 2369 C CA . LEU A 1 313 ? -15.968 3.081 3.553 1.00 77.50 313 LEU A CA 1
ATOM 2370 C C . LEU A 1 313 ? -16.502 1.699 3.940 1.00 77.50 313 LEU A C 1
ATOM 2372 O O . LEU A 1 313 ? -16.586 1.402 5.131 1.00 77.50 313 LEU A O 1
ATOM 2376 N N . LYS A 1 314 ? -16.831 0.829 2.976 1.00 66.12 314 LYS A N 1
ATOM 2377 C CA . LYS A 1 314 ? -17.220 -0.565 3.263 1.00 66.12 314 LYS A CA 1
ATOM 2378 C C . LYS A 1 314 ? -16.088 -1.333 3.942 1.00 66.12 314 LYS A C 1
ATOM 2380 O O . LYS A 1 314 ? -16.334 -1.979 4.959 1.00 66.12 314 LYS A O 1
ATOM 2385 N N . ALA A 1 315 ? -14.866 -1.242 3.416 1.00 67.31 315 ALA A N 1
ATOM 2386 C CA . ALA A 1 315 ? -13.698 -1.919 3.976 1.00 67.31 315 ALA A CA 1
ATOM 2387 C C . ALA A 1 315 ? -13.396 -1.428 5.399 1.00 67.31 315 ALA A C 1
ATOM 2389 O O . ALA A 1 315 ? -13.254 -2.236 6.319 1.00 67.31 315 ALA A O 1
ATOM 2390 N N . PHE A 1 316 ? -13.400 -0.107 5.602 1.00 77.06 316 PHE A N 1
ATOM 2391 C CA . PHE A 1 316 ? -13.205 0.494 6.917 1.00 77.06 316 PHE A CA 1
ATOM 2392 C C . PHE A 1 316 ? -14.294 0.054 7.904 1.00 77.06 316 PHE A C 1
ATOM 2394 O O . PHE A 1 316 ? -13.981 -0.373 9.013 1.00 77.06 316 PHE A O 1
ATOM 2401 N N . ARG A 1 317 ? -15.573 0.072 7.494 1.00 69.75 317 ARG A N 1
ATOM 2402 C CA . ARG A 1 317 ? -16.698 -0.407 8.317 1.00 69.75 317 ARG A CA 1
ATOM 2403 C C . ARG A 1 317 ? -16.564 -1.877 8.691 1.00 69.75 317 ARG A C 1
ATOM 2405 O O . ARG A 1 317 ? -16.822 -2.215 9.841 1.00 69.75 317 ARG A O 1
ATOM 2412 N N . ALA A 1 318 ? -16.172 -2.739 7.757 1.00 65.38 318 ALA A N 1
ATOM 2413 C CA . ALA A 1 318 ? -16.016 -4.168 8.008 1.00 65.38 318 ALA A CA 1
ATOM 2414 C C . ALA A 1 318 ? -14.886 -4.448 9.012 1.00 65.38 318 ALA A C 1
ATOM 2416 O O . ALA A 1 318 ? -15.086 -5.182 9.984 1.00 65.38 318 ALA A O 1
ATOM 2417 N N . ALA A 1 319 ? -13.724 -3.814 8.822 1.00 66.62 319 ALA A N 1
ATOM 2418 C CA . ALA A 1 319 ? -12.597 -3.921 9.745 1.00 66.62 319 ALA A CA 1
ATOM 2419 C C . ALA A 1 319 ? -12.957 -3.372 11.133 1.00 66.62 319 ALA A C 1
ATOM 2421 O O . ALA A 1 319 ? -12.728 -4.038 12.144 1.00 66.62 319 ALA A O 1
ATOM 2422 N N . PHE A 1 320 ? -13.596 -2.198 11.178 1.00 73.88 320 PHE A N 1
ATOM 2423 C CA . PHE A 1 320 ? -14.069 -1.591 12.416 1.00 73.88 320 PHE A CA 1
ATOM 2424 C C . PHE A 1 320 ? -15.057 -2.511 13.135 1.00 73.88 320 PHE A C 1
ATOM 2426 O O . PHE A 1 320 ? -14.827 -2.846 14.285 1.00 73.88 320 PHE A O 1
ATOM 2433 N N . ALA A 1 321 ? -16.108 -2.997 12.470 1.00 65.75 321 ALA A N 1
ATOM 2434 C CA . ALA A 1 321 ? -17.126 -3.850 13.089 1.00 65.75 321 ALA A CA 1
ATOM 2435 C C . ALA A 1 321 ? -16.579 -5.188 13.615 1.00 65.75 321 ALA A C 1
ATOM 2437 O O . ALA A 1 321 ? -17.127 -5.736 14.568 1.00 65.75 321 ALA A O 1
ATOM 2438 N N . THR A 1 322 ? -15.511 -5.714 13.011 1.00 63.38 322 THR A N 1
ATOM 2439 C CA . THR A 1 322 ? -14.877 -6.971 13.445 1.00 63.38 322 THR A CA 1
ATOM 2440 C C . THR A 1 322 ? -14.058 -6.787 14.725 1.00 63.38 322 THR A C 1
ATOM 2442 O O . THR A 1 322 ? -13.977 -7.698 15.545 1.00 63.38 322 THR A O 1
ATOM 2445 N N . MET A 1 323 ? -13.461 -5.607 14.903 1.00 64.94 323 MET A N 1
ATOM 2446 C CA . MET A 1 323 ? -12.547 -5.306 16.010 1.00 64.94 323 MET A CA 1
ATOM 2447 C C . MET A 1 323 ? -13.213 -4.508 17.141 1.00 64.94 323 MET A C 1
ATOM 2449 O O . MET A 1 323 ? -12.786 -4.584 18.291 1.00 64.94 323 MET A O 1
ATOM 2453 N N . ALA A 1 324 ? -14.249 -3.727 16.828 1.00 63.16 324 ALA A N 1
ATOM 2454 C CA . ALA A 1 324 ? -14.861 -2.773 17.739 1.00 63.16 324 ALA A CA 1
ATOM 2455 C C . ALA A 1 324 ? -15.803 -3.421 18.745 1.00 63.16 324 ALA A C 1
ATOM 2457 O O . ALA A 1 324 ? -16.639 -4.257 18.412 1.00 63.16 324 ALA A O 1
ATOM 2458 N N . SER A 1 325 ? -15.767 -2.891 19.966 1.00 54.38 325 SER A N 1
ATOM 2459 C CA . SER A 1 325 ? -16.920 -2.942 20.876 1.00 54.38 325 SER A CA 1
ATOM 2460 C C . SER A 1 325 ? -17.879 -1.756 20.671 1.00 54.38 325 SER A C 1
ATOM 2462 O O . SER A 1 325 ? -18.956 -1.731 21.265 1.00 54.38 325 SER A O 1
ATOM 2464 N N . ALA A 1 326 ? -17.509 -0.792 19.817 1.00 58.50 326 ALA A N 1
ATOM 2465 C CA . ALA A 1 326 ? -18.334 0.351 19.449 1.00 58.50 326 ALA A CA 1
ATOM 2466 C C . ALA A 1 326 ? -19.294 -0.002 18.291 1.00 58.50 326 ALA A C 1
ATOM 2468 O O . ALA A 1 326 ? -18.871 -0.566 17.280 1.00 58.50 326 ALA A O 1
ATOM 2469 N N . PRO A 1 327 ? -20.587 0.347 18.391 1.00 56.62 327 PRO A N 1
ATOM 2470 C CA . PRO A 1 327 ? -21.595 -0.029 17.397 1.00 56.62 327 PRO A CA 1
ATOM 2471 C C . PRO A 1 327 ? -21.599 0.855 16.138 1.00 56.62 327 PRO A C 1
ATOM 2473 O O . PRO A 1 327 ? -22.314 0.538 15.186 1.00 56.62 327 PRO A O 1
ATOM 2476 N N . MET A 1 328 ? -20.866 1.971 16.148 1.00 70.69 328 MET A N 1
ATOM 2477 C CA . MET A 1 328 ? -20.844 2.995 15.101 1.00 70.69 328 MET A CA 1
ATOM 2478 C C . MET A 1 328 ? -19.589 3.858 15.234 1.00 70.69 328 MET A C 1
ATOM 2480 O O . MET A 1 328 ? -18.998 3.884 16.306 1.00 70.69 328 MET A O 1
ATOM 2484 N N . PHE A 1 329 ? -19.240 4.594 14.179 1.00 81.12 329 PHE A N 1
ATOM 2485 C CA . PHE A 1 329 ? -18.313 5.727 14.175 1.00 81.12 329 PHE A CA 1
ATOM 2486 C C . PHE A 1 329 ? -18.869 6.836 13.264 1.00 81.12 329 PHE A C 1
ATOM 2488 O O . PHE A 1 329 ? -19.677 6.550 12.377 1.00 81.12 329 PHE A O 1
ATOM 2495 N N . HIS A 1 330 ? -18.402 8.072 13.437 1.00 85.69 330 HIS A N 1
ATOM 2496 C CA . HIS A 1 330 ? -18.607 9.156 12.472 1.00 85.69 330 HIS A CA 1
ATOM 2497 C C . HIS A 1 330 ? -17.279 9.516 11.806 1.00 85.69 330 HIS A C 1
ATOM 2499 O O . HIS A 1 330 ? -16.249 9.544 12.470 1.00 85.69 330 HIS A O 1
ATOM 2505 N N . ILE A 1 331 ? -17.301 9.824 10.512 1.00 87.50 331 ILE A N 1
ATOM 2506 C CA . ILE A 1 331 ? -16.199 10.490 9.805 1.00 87.50 331 ILE A CA 1
ATOM 2507 C C . ILE A 1 331 ? -16.682 11.892 9.444 1.00 87.50 331 ILE A C 1
ATOM 2509 O O . ILE A 1 331 ? -17.673 12.018 8.719 1.00 87.50 331 ILE A O 1
ATOM 2513 N N . ILE A 1 332 ? -16.003 12.922 9.951 1.00 86.00 332 ILE A N 1
ATOM 2514 C CA . ILE A 1 332 ? -16.365 14.318 9.681 1.00 86.00 332 ILE A CA 1
ATOM 2515 C C . ILE A 1 332 ? -16.324 14.599 8.178 1.00 86.00 332 ILE A C 1
ATOM 2517 O O . ILE A 1 332 ? -15.416 14.140 7.492 1.00 86.00 332 ILE A O 1
ATOM 2521 N N . GLY A 1 333 ? -17.340 15.294 7.664 1.00 81.00 333 GLY A N 1
ATOM 2522 C CA . GLY A 1 333 ? -17.458 15.653 6.245 1.00 81.00 333 GLY A CA 1
ATOM 2523 C C . GLY A 1 333 ? -17.868 14.502 5.316 1.00 81.00 333 GLY A C 1
ATOM 2524 O O . GLY A 1 333 ? -18.210 14.744 4.163 1.00 81.00 333 GLY A O 1
ATOM 2525 N N . VAL A 1 334 ? -17.887 13.260 5.810 1.00 84.56 334 VAL A N 1
ATOM 2526 C CA . VAL A 1 334 ? -18.259 12.063 5.034 1.00 84.56 334 VAL A CA 1
ATOM 2527 C C . VAL A 1 334 ? -19.559 11.448 5.543 1.00 84.56 334 VAL A C 1
ATOM 2529 O O . VAL A 1 334 ? -20.391 10.984 4.768 1.00 84.56 334 VAL A O 1
ATOM 2532 N N . THR A 1 335 ? -19.743 11.409 6.862 1.00 80.69 335 THR A N 1
ATOM 2533 C CA . THR A 1 335 ? -20.959 10.869 7.475 1.00 80.69 335 THR A CA 1
ATOM 2534 C C . THR A 1 335 ? -22.061 11.934 7.425 1.00 80.69 335 THR A C 1
ATOM 2536 O O . THR A 1 335 ? -21.813 13.037 7.913 1.00 80.69 335 THR A O 1
ATOM 2539 N N . PRO A 1 336 ? -23.253 11.654 6.852 1.00 77.50 336 PRO A N 1
ATOM 2540 C CA . PRO A 1 336 ? -24.260 12.682 6.555 1.00 77.50 336 PRO A CA 1
ATOM 2541 C C . PRO A 1 336 ? -24.665 13.555 7.748 1.00 77.50 336 PRO A C 1
ATOM 2543 O O . PRO A 1 336 ? -24.876 14.755 7.609 1.00 77.50 336 PRO A O 1
ATOM 2546 N N . GLU A 1 337 ? -24.762 12.956 8.932 1.00 72.12 337 GLU A N 1
ATOM 2547 C CA . GLU A 1 337 ? -25.125 13.620 10.182 1.00 72.12 337 GLU A CA 1
ATOM 2548 C C . GLU A 1 337 ? -23.942 14.275 10.917 1.00 72.12 337 GLU A C 1
ATOM 2550 O O . GLU A 1 337 ? -24.144 14.876 11.968 1.00 72.12 337 GLU A O 1
ATOM 2555 N N . ALA A 1 338 ? -22.722 14.162 10.388 1.00 81.69 338 ALA A N 1
ATOM 2556 C CA . ALA A 1 338 ? -21.491 14.650 10.999 1.00 81.69 338 ALA A CA 1
ATOM 2557 C C . ALA A 1 338 ? -20.691 15.515 10.011 1.00 81.69 338 ALA A C 1
ATOM 2559 O O . ALA A 1 338 ? -19.540 15.220 9.689 1.00 81.69 338 ALA A O 1
ATOM 2560 N N . ALA A 1 339 ? -21.297 16.597 9.516 1.00 83.31 339 ALA A N 1
ATOM 2561 C CA . ALA A 1 339 ? -20.590 17.555 8.664 1.00 83.31 339 ALA A CA 1
ATOM 2562 C C . ALA A 1 339 ? -19.449 18.248 9.429 1.00 83.31 339 ALA A C 1
ATOM 2564 O O . ALA A 1 339 ? -18.389 18.511 8.869 1.00 83.31 339 ALA A O 1
ATOM 2565 N N . THR A 1 340 ? -19.645 18.491 10.725 1.00 81.75 340 THR A N 1
ATOM 2566 C CA . THR A 1 340 ? -18.677 19.105 11.635 1.00 81.75 340 THR A CA 1
ATOM 2567 C C . THR A 1 340 ? -18.603 18.350 12.964 1.00 81.75 340 THR A C 1
ATOM 2569 O O . THR A 1 340 ? -19.507 17.604 13.346 1.00 81.75 340 THR A O 1
ATOM 2572 N N . LEU A 1 341 ? -17.537 18.582 13.736 1.00 76.50 341 LEU A N 1
ATOM 2573 C CA . LEU A 1 341 ? -17.391 18.001 15.077 1.00 76.50 341 LEU A CA 1
ATOM 2574 C C . LEU A 1 341 ? -18.517 18.440 16.040 1.00 76.50 341 LEU A C 1
ATOM 2576 O O . LEU A 1 341 ? -18.893 17.700 16.951 1.00 76.50 341 LEU A O 1
ATOM 2580 N N . GLN A 1 342 ? -19.114 19.616 15.828 1.00 75.06 342 GLN A N 1
ATOM 2581 C CA . GLN A 1 342 ? -20.235 20.105 16.641 1.00 75.06 342 GLN A CA 1
ATOM 2582 C C . GLN A 1 342 ? -21.526 19.306 16.397 1.00 75.06 342 GLN A C 1
ATOM 2584 O O . GLN A 1 342 ? -22.309 19.090 17.328 1.00 75.06 342 GLN A O 1
ATOM 2589 N N . ASP A 1 343 ? -21.711 18.780 15.186 1.00 71.44 343 ASP A N 1
ATOM 2590 C CA . ASP A 1 343 ? -22.875 17.955 14.845 1.00 71.44 343 ASP A CA 1
ATOM 2591 C C . ASP A 1 343 ? -22.869 16.624 15.612 1.00 71.44 343 ASP A C 1
ATOM 2593 O O . ASP A 1 343 ? -23.918 16.116 15.999 1.00 71.44 343 ASP A O 1
ATOM 2597 N N . THR A 1 344 ? -21.680 16.113 15.947 1.00 67.06 344 THR A N 1
ATOM 2598 C CA . THR A 1 344 ? -21.520 14.862 16.712 1.00 67.06 344 THR A CA 1
ATOM 2599 C C . THR A 1 344 ? -21.686 15.012 18.228 1.00 67.06 344 THR A C 1
ATOM 2601 O O . THR A 1 344 ? -21.803 14.017 18.942 1.00 67.06 344 THR A O 1
ATOM 2604 N N . THR A 1 345 ? -21.687 16.245 18.749 1.00 57.16 345 THR A N 1
ATOM 2605 C CA . THR A 1 345 ? -21.723 16.530 20.200 1.00 57.16 345 THR A CA 1
ATOM 2606 C C . THR A 1 345 ? -23.042 17.142 20.665 1.00 57.16 345 THR A C 1
ATOM 2608 O O . THR A 1 345 ? -23.349 17.144 21.862 1.00 57.16 345 THR A O 1
ATOM 2611 N N . SER A 1 346 ? -23.860 17.638 19.737 1.00 45.66 346 SER A N 1
ATOM 2612 C CA . SER A 1 346 ? -25.191 18.139 20.049 1.00 45.66 346 SER A CA 1
ATOM 2613 C C . SER A 1 346 ? -26.121 16.963 20.380 1.00 45.66 346 SER A C 1
ATOM 2615 O O . SER A 1 346 ? -26.123 15.939 19.709 1.00 45.66 346 SER A O 1
ATOM 2617 N N . LYS A 1 347 ? -26.904 17.089 21.466 1.00 39.00 347 LYS A N 1
ATOM 2618 C CA . LYS A 1 347 ? -27.821 16.071 22.034 1.00 39.00 347 LYS A CA 1
ATOM 2619 C C . LYS A 1 347 ? -28.993 15.681 21.103 1.00 39.00 347 LYS A C 1
ATOM 2621 O O . LYS A 1 347 ? -30.134 15.570 21.553 1.00 39.00 347 LYS A O 1
ATOM 2626 N N . ARG A 1 348 ? -28.767 15.485 19.807 1.00 37.50 348 ARG A N 1
ATOM 2627 C CA . ARG A 1 348 ? -29.705 14.795 18.924 1.00 37.50 348 ARG A CA 1
ATOM 2628 C C . ARG A 1 348 ? -29.456 13.303 19.108 1.00 37.50 348 ARG A C 1
ATOM 2630 O O . ARG A 1 348 ? -28.336 12.834 18.975 1.00 37.50 348 ARG A O 1
ATOM 2637 N N . GLY A 1 349 ? -30.494 12.609 19.574 1.00 35.47 349 GLY A N 1
ATOM 2638 C CA . GLY A 1 349 ? -30.428 11.238 20.071 1.00 35.47 349 GLY A CA 1
ATOM 2639 C C . GLY A 1 349 ? -29.603 10.331 19.169 1.00 35.47 349 GLY A C 1
ATOM 2640 O O . GLY A 1 349 ? -29.906 10.177 17.994 1.00 35.47 349 GLY A O 1
ATOM 2641 N N . THR A 1 350 ? -28.566 9.749 19.751 1.00 33.22 350 THR A N 1
ATOM 2642 C CA . THR A 1 350 ? -27.632 8.865 19.073 1.00 33.22 350 THR A CA 1
ATOM 2643 C C . THR A 1 350 ? -28.340 7.558 18.693 1.00 33.22 350 THR A C 1
ATOM 2645 O O . THR A 1 350 ? -28.916 6.871 19.542 1.00 33.22 350 THR A O 1
ATOM 2648 N N . ILE A 1 351 ? -28.358 7.280 17.392 1.00 35.88 351 ILE A N 1
ATOM 2649 C CA . ILE A 1 351 ? -29.023 6.172 16.689 1.00 35.88 351 ILE A CA 1
ATOM 2650 C C . ILE A 1 351 ? -27.948 5.095 16.490 1.00 35.88 351 ILE A C 1
ATOM 2652 O O . ILE A 1 351 ? -26.888 5.422 15.991 1.00 35.88 351 ILE A O 1
ATOM 2656 N N . GLU A 1 352 ? -28.167 3.840 16.898 1.00 38.06 352 GLU A N 1
ATOM 2657 C CA . GLU A 1 352 ? -27.196 2.732 16.818 1.00 38.06 352 GLU A CA 1
ATOM 2658 C C . GLU A 1 352 ? -27.871 1.363 16.596 1.00 38.06 352 GLU A C 1
ATOM 2660 O O . GLU A 1 352 ? -28.840 1.061 17.289 1.00 38.06 352 GLU A O 1
ATOM 2665 N N . ASN A 1 353 ? -27.272 0.546 15.704 1.00 49.41 353 ASN A N 1
ATOM 2666 C CA . ASN A 1 353 ? -27.366 -0.919 15.453 1.00 49.41 353 ASN A CA 1
ATOM 2667 C C . ASN A 1 353 ? -28.724 -1.643 15.727 1.00 49.41 353 ASN A C 1
ATOM 2669 O O . ASN A 1 353 ? -29.238 -1.563 16.842 1.00 49.41 353 ASN A O 1
ATOM 2673 N N . PRO A 1 354 ? -29.296 -2.440 14.785 1.00 60.22 354 PRO A N 1
ATOM 2674 C CA . PRO A 1 354 ? -30.682 -2.916 14.900 1.00 60.22 354 PRO A CA 1
ATOM 2675 C C . PRO A 1 354 ? -30.978 -3.793 16.126 1.00 60.22 354 PRO A C 1
ATOM 2677 O O . PRO A 1 354 ? -32.129 -3.861 16.552 1.00 60.22 354 PRO A O 1
ATOM 2680 N N . HIS A 1 355 ? -29.973 -4.457 16.712 1.00 64.69 355 HIS A N 1
ATOM 2681 C CA . HIS A 1 355 ? -30.197 -5.382 17.821 1.00 64.69 355 HIS A CA 1
ATOM 2682 C C . HIS A 1 355 ? -30.333 -4.683 19.180 1.00 64.69 355 HIS A C 1
ATOM 2684 O O . HIS A 1 355 ? -29.386 -4.145 19.757 1.00 64.69 355 HIS A O 1
ATOM 2690 N N . PHE A 1 356 ? -31.525 -4.782 19.760 1.00 77.88 356 PHE A N 1
ATOM 2691 C CA . PHE A 1 356 ? -31.800 -4.341 21.116 1.00 77.88 356 PHE A CA 1
ATOM 2692 C C . PHE A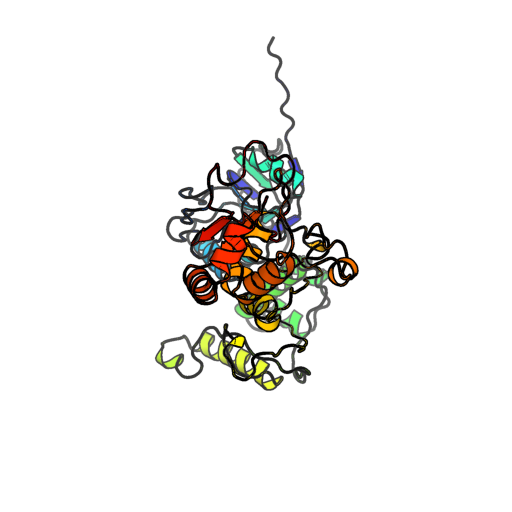 1 356 ? -31.073 -5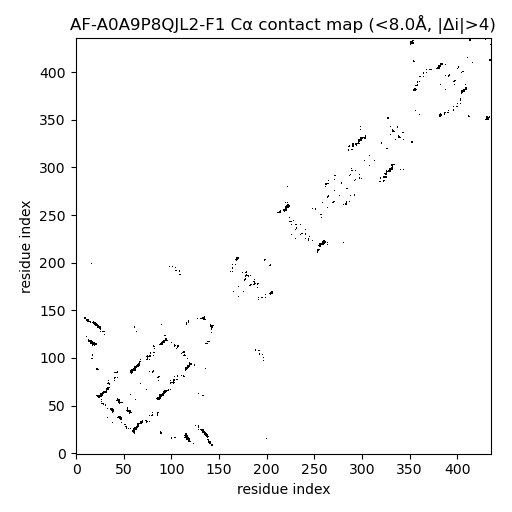.217 22.139 1.00 77.88 356 PHE A C 1
ATOM 2694 O O . PHE A 1 356 ? -31.188 -6.444 22.130 1.00 77.88 356 PHE A O 1
A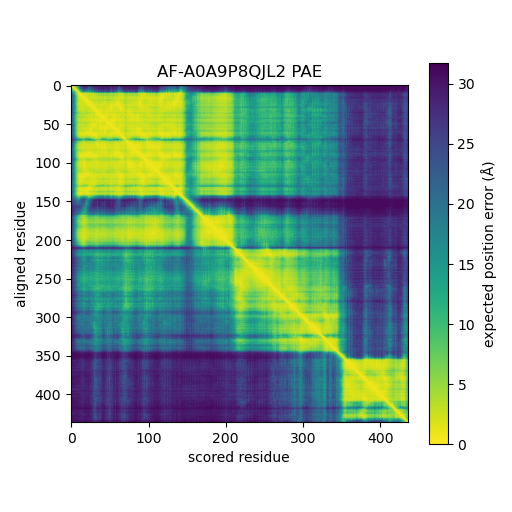TOM 2701 N N . SER A 1 357 ? -30.397 -4.567 23.089 1.00 82.75 357 SER A N 1
ATOM 2702 C CA . SER A 1 357 ? -29.958 -5.190 24.338 1.00 82.75 357 SER A CA 1
ATOM 2703 C C . SER A 1 357 ? -31.115 -5.287 25.339 1.00 82.75 357 SER A C 1
ATOM 2705 O O . SER A 1 357 ? -32.120 -4.579 25.227 1.00 82.75 357 SER A O 1
ATOM 2707 N N . ILE A 1 358 ? -30.960 -6.109 26.382 1.00 85.25 358 ILE A N 1
ATOM 2708 C CA . ILE A 1 358 ? -31.981 -6.259 27.434 1.00 85.25 358 ILE A CA 1
ATOM 2709 C C . ILE A 1 358 ? -32.301 -4.926 28.134 1.00 85.25 358 ILE A C 1
ATOM 2711 O O . ILE A 1 358 ? -33.455 -4.650 28.456 1.00 85.25 358 ILE A O 1
ATOM 2715 N N . ALA A 1 359 ? -31.301 -4.058 28.313 1.00 80.81 359 ALA A N 1
ATOM 2716 C CA . ALA A 1 359 ? -31.483 -2.729 28.892 1.00 80.81 359 ALA A CA 1
ATOM 2717 C C . ALA A 1 359 ? -32.335 -1.821 27.989 1.00 80.81 359 ALA A C 1
ATOM 2719 O O . ALA A 1 359 ? -33.204 -1.099 28.480 1.00 80.81 359 ALA A O 1
ATOM 2720 N N . LYS A 1 360 ? -32.139 -1.892 26.663 1.00 81.25 360 LYS A N 1
ATOM 2721 C CA . LYS A 1 360 ? -32.956 -1.150 25.692 1.00 81.25 360 LYS A CA 1
ATOM 2722 C C . LYS A 1 360 ? -34.400 -1.667 25.670 1.00 81.25 360 LYS A C 1
ATOM 2724 O O . LYS A 1 360 ? -35.314 -0.849 25.654 1.00 81.25 360 LYS A O 1
ATOM 2729 N N . ILE A 1 361 ? -34.616 -2.985 25.758 1.00 88.88 361 ILE A N 1
ATOM 2730 C CA . ILE A 1 361 ? -35.967 -3.573 25.861 1.00 88.88 361 ILE A CA 1
ATOM 2731 C C . ILE A 1 361 ? -36.681 -3.070 27.123 1.00 88.88 361 ILE A C 1
ATOM 2733 O O . ILE A 1 361 ? -37.819 -2.621 27.038 1.00 88.88 361 ILE A O 1
ATOM 2737 N N . ARG A 1 362 ? -36.000 -3.042 28.278 1.00 90.19 362 ARG A N 1
ATOM 2738 C CA . ARG A 1 362 ? -36.557 -2.468 29.521 1.00 90.19 362 ARG A CA 1
ATOM 2739 C C . ARG A 1 362 ? -36.926 -0.994 29.371 1.00 90.19 362 ARG A C 1
ATOM 2741 O O . ARG A 1 362 ? -37.978 -0.566 29.837 1.00 90.19 362 ARG A O 1
ATOM 2748 N N . LYS A 1 363 ? -36.065 -0.208 28.720 1.00 88.25 363 LYS A N 1
ATOM 2749 C CA . LYS A 1 363 ? -36.329 1.213 28.462 1.00 88.25 363 LYS A CA 1
ATOM 2750 C C . LYS A 1 363 ? -37.541 1.400 27.548 1.00 88.25 363 LYS A C 1
ATOM 2752 O O . LYS A 1 363 ? -38.353 2.278 27.812 1.00 88.25 363 LYS A O 1
ATOM 2757 N N . LEU A 1 364 ? -37.666 0.577 26.507 1.00 89.25 364 LEU A N 1
ATOM 2758 C CA . LEU A 1 364 ? -38.806 0.600 25.596 1.00 89.25 364 LEU A CA 1
ATOM 2759 C C . LEU A 1 364 ? -40.108 0.238 26.317 1.00 89.25 364 LEU A C 1
ATOM 2761 O O . LEU A 1 364 ? -41.068 0.989 26.199 1.00 89.25 364 LEU A O 1
ATOM 2765 N N . ALA A 1 365 ? -40.113 -0.826 27.126 1.00 91.31 365 ALA A N 1
ATOM 2766 C CA . ALA A 1 365 ? -41.262 -1.199 27.958 1.00 91.31 365 ALA A CA 1
ATOM 2767 C C . ALA A 1 365 ? -41.720 -0.029 28.836 1.00 91.31 365 ALA A C 1
ATOM 2769 O O . ALA A 1 365 ? -42.872 0.385 28.768 1.00 91.31 365 ALA A O 1
ATOM 2770 N N . LYS A 1 366 ? -40.782 0.635 29.523 1.00 92.25 366 LYS A N 1
ATOM 2771 C CA . LYS A 1 366 ? -41.080 1.827 30.331 1.00 92.25 366 LYS A CA 1
ATOM 2772 C C . LYS A 1 366 ? -41.693 2.985 29.527 1.00 92.25 366 LYS A C 1
ATOM 2774 O O . LYS A 1 366 ? -42.477 3.755 30.070 1.00 92.25 366 LYS A O 1
ATOM 2779 N N . ILE A 1 367 ? -41.323 3.145 28.255 1.00 90.38 367 ILE A N 1
ATOM 2780 C CA . ILE A 1 367 ? -41.898 4.175 27.373 1.00 90.38 367 ILE A CA 1
ATOM 2781 C C . ILE A 1 367 ? -43.309 3.780 26.919 1.00 90.38 367 ILE A C 1
ATOM 2783 O O . ILE A 1 367 ? -44.184 4.640 26.833 1.00 90.38 367 ILE A O 1
ATOM 2787 N N . CYS A 1 368 ? -43.521 2.499 26.620 1.00 91.06 368 CYS A N 1
ATOM 2788 C CA . CYS A 1 368 ? -44.801 1.943 26.185 1.00 91.06 368 CYS A CA 1
ATOM 2789 C C . CYS A 1 368 ? -45.825 1.832 27.324 1.00 91.06 368 CYS A C 1
ATOM 2791 O O . CYS A 1 368 ? -47.027 1.846 27.061 1.00 91.06 368 CYS A O 1
ATOM 2793 N N . GLN A 1 369 ? -45.365 1.758 28.573 1.00 90.62 369 GLN A N 1
ATOM 2794 C CA . GLN A 1 369 ? -46.208 1.576 29.747 1.00 90.62 369 GLN A CA 1
ATOM 2795 C C . GLN A 1 369 ? -47.306 2.649 29.839 1.00 90.62 369 GLN A C 1
ATOM 2797 O O . GLN A 1 369 ? -47.036 3.852 29.827 1.00 90.62 369 GLN A O 1
ATOM 2802 N N . GLY A 1 370 ? -48.563 2.202 29.923 1.00 87.94 370 GLY A N 1
ATOM 2803 C CA . GLY A 1 370 ? -49.738 3.077 30.006 1.00 87.94 370 GLY A CA 1
ATOM 2804 C C . GLY A 1 370 ? -50.068 3.840 28.716 1.00 87.94 370 GLY A C 1
ATOM 2805 O O . GLY A 1 370 ? -50.878 4.764 28.750 1.00 87.94 370 GLY A O 1
ATOM 2806 N N . ARG A 1 371 ? -49.450 3.488 27.582 1.00 91.62 371 ARG A N 1
ATOM 2807 C CA . ARG A 1 371 ? -49.715 4.098 26.272 1.00 91.62 371 ARG A CA 1
ATOM 2808 C C . ARG A 1 371 ? -50.332 3.083 25.315 1.00 91.62 371 ARG A C 1
ATOM 2810 O O . ARG A 1 371 ? -50.190 1.878 25.491 1.00 91.62 371 ARG A O 1
ATOM 2817 N N . ALA A 1 372 ? -50.955 3.587 24.253 1.00 89.44 372 ALA A N 1
ATOM 2818 C CA . ALA A 1 372 ? -51.433 2.780 23.137 1.00 89.44 372 ALA A CA 1
ATOM 2819 C C . ALA A 1 372 ? -50.727 3.194 21.840 1.00 89.44 372 ALA A C 1
ATOM 2821 O O . ALA A 1 372 ? -50.577 4.384 21.548 1.00 89.44 372 ALA A O 1
ATOM 2822 N N . LYS A 1 373 ? -50.295 2.208 21.049 1.00 90.06 373 LYS A N 1
ATOM 2823 C CA . LYS A 1 373 ? -49.723 2.434 19.719 1.00 90.06 373 LYS A CA 1
ATOM 2824 C C . LYS A 1 373 ? -50.817 2.870 18.744 1.00 90.06 373 LYS A C 1
ATOM 2826 O O . LYS A 1 373 ? -51.871 2.242 18.670 1.00 90.06 373 LYS A O 1
ATOM 2831 N N . HIS A 1 374 ? -50.549 3.890 17.931 1.00 87.56 374 HIS A N 1
ATOM 2832 C CA . HIS A 1 374 ? -51.455 4.271 16.845 1.00 87.56 374 HIS A CA 1
ATOM 2833 C C . HIS A 1 374 ? -51.596 3.120 15.824 1.00 87.56 374 HIS A C 1
ATOM 2835 O O . HIS A 1 374 ? -50.614 2.466 15.466 1.00 87.56 374 HIS A O 1
ATOM 2841 N N . ASN A 1 375 ? -52.809 2.874 15.322 1.00 83.88 375 ASN A N 1
ATOM 2842 C CA . ASN A 1 375 ? -53.118 1.723 14.457 1.00 83.88 375 ASN A CA 1
ATOM 2843 C C . ASN A 1 375 ? -52.330 1.701 13.129 1.00 83.88 375 ASN A C 1
ATOM 2845 O O . ASN A 1 375 ? -52.002 0.632 12.630 1.00 83.88 375 ASN A O 1
ATOM 2849 N N . ARG A 1 376 ? -51.977 2.873 12.591 1.00 82.75 376 ARG A N 1
ATOM 2850 C CA . ARG A 1 376 ? -51.174 3.035 11.360 1.00 82.75 376 ARG A CA 1
ATOM 2851 C C . ARG A 1 376 ? -49.659 2.864 11.536 1.00 82.75 376 ARG A C 1
ATOM 2853 O O . ARG A 1 376 ? -48.937 2.971 10.553 1.00 82.75 376 ARG A O 1
ATOM 2860 N N . VAL A 1 377 ? -49.163 2.662 12.758 1.00 81.44 377 VAL A N 1
ATOM 2861 C CA . VAL A 1 377 ? -47.719 2.593 13.039 1.00 81.44 377 VAL A CA 1
ATOM 2862 C C . VAL A 1 377 ? -47.334 1.157 13.362 1.00 81.44 377 VAL A C 1
ATOM 2864 O O . VAL A 1 377 ? -47.861 0.594 14.315 1.00 81.44 377 VAL A O 1
ATOM 2867 N N . SER A 1 378 ? -46.399 0.572 12.618 1.00 83.19 378 SER A N 1
ATOM 2868 C CA . SER A 1 378 ? -45.789 -0.721 12.956 1.00 83.19 378 SER A CA 1
ATOM 2869 C C . SER A 1 378 ? -44.476 -0.495 13.700 1.00 83.19 378 SER A C 1
ATOM 2871 O O . SER A 1 378 ? -43.709 0.393 13.338 1.00 83.19 378 SER A O 1
ATOM 2873 N N . VAL A 1 379 ? -44.217 -1.285 14.744 1.00 85.88 379 VAL A N 1
ATOM 2874 C CA . VAL A 1 379 ? -42.969 -1.219 15.515 1.00 85.88 379 VAL A CA 1
ATOM 2875 C C . VAL A 1 379 ? -42.356 -2.609 15.549 1.00 85.88 379 VAL A C 1
ATOM 2877 O O . VAL A 1 379 ? -42.999 -3.563 15.987 1.00 85.88 379 VAL A O 1
ATOM 2880 N N . ILE A 1 380 ? -41.115 -2.708 15.083 1.00 84.62 380 ILE A N 1
ATOM 2881 C CA . ILE A 1 380 ? -40.360 -3.956 15.016 1.00 84.62 380 ILE A CA 1
ATOM 2882 C C . ILE A 1 380 ? -39.099 -3.790 15.863 1.00 84.62 380 ILE A C 1
ATOM 2884 O O . ILE A 1 380 ? -38.403 -2.782 15.763 1.00 84.62 380 ILE A O 1
ATOM 2888 N N . VAL A 1 381 ? -38.815 -4.777 16.705 1.00 85.31 381 VAL A N 1
ATOM 2889 C CA . VAL A 1 381 ? -37.615 -4.852 17.540 1.00 85.31 381 VAL A CA 1
ATOM 2890 C C . VAL A 1 381 ? -36.835 -6.087 17.133 1.00 85.31 381 VAL A C 1
ATOM 2892 O O . VAL A 1 381 ? -37.348 -7.202 17.230 1.00 85.31 381 VAL A O 1
ATOM 2895 N N . THR A 1 382 ? -35.582 -5.918 16.714 1.00 82.38 382 THR A N 1
ATOM 2896 C CA . THR A 1 382 ? -34.698 -7.067 16.509 1.00 82.38 382 THR A CA 1
ATOM 2897 C C . THR A 1 382 ? -33.805 -7.277 17.729 1.00 82.38 382 THR A C 1
ATOM 2899 O O . THR A 1 382 ? -33.390 -6.326 18.386 1.00 82.38 382 THR A O 1
ATOM 2902 N N . CYS A 1 383 ? -33.515 -8.525 18.095 1.00 83.25 383 CYS A N 1
ATOM 2903 C CA . CYS A 1 383 ? -32.586 -8.853 19.186 1.00 83.25 383 CYS A CA 1
ATOM 2904 C C . CYS A 1 383 ? -32.011 -10.272 19.025 1.00 83.25 383 CYS A C 1
ATOM 2906 O O . CYS A 1 383 ? -32.494 -11.074 18.227 1.00 83.25 383 CYS A O 1
ATOM 2908 N N . GLY A 1 384 ? -30.946 -10.603 19.756 1.00 81.50 384 GLY A N 1
ATOM 2909 C CA . GLY A 1 384 ? -30.402 -11.965 19.761 1.00 81.50 384 GLY A CA 1
ATOM 2910 C C . GLY A 1 384 ? -31.293 -12.945 20.538 1.00 81.50 384 GLY A C 1
ATOM 2911 O O . GLY A 1 384 ? -31.990 -12.550 21.473 1.00 81.50 384 GLY A O 1
ATOM 2912 N N . ARG A 1 385 ? -31.222 -14.249 20.219 1.00 83.31 385 ARG A N 1
ATOM 2913 C CA . ARG A 1 385 ? -31.954 -15.322 20.936 1.00 83.31 385 ARG A CA 1
ATOM 2914 C C . ARG A 1 385 ? -31.757 -15.285 22.455 1.00 83.31 385 ARG A C 1
ATOM 2916 O O . ARG A 1 385 ? -32.713 -15.473 23.202 1.00 83.31 385 ARG A O 1
ATOM 2923 N N . ALA A 1 386 ? -30.528 -15.040 22.911 1.00 80.06 386 ALA A N 1
ATOM 2924 C CA . ALA A 1 386 ? -30.217 -14.944 24.336 1.00 80.06 386 ALA A CA 1
ATOM 2925 C C . ALA A 1 386 ? -30.935 -13.752 24.991 1.00 80.06 386 ALA A C 1
ATOM 2927 O O . ALA A 1 386 ? -31.583 -13.905 26.023 1.00 80.06 386 ALA A O 1
ATOM 2928 N N . THR A 1 387 ? -30.899 -12.581 24.351 1.00 85.56 387 THR A N 1
ATOM 2929 C CA . THR A 1 387 ? -31.578 -11.373 24.833 1.00 85.56 387 THR A CA 1
ATOM 2930 C C . THR A 1 387 ? -33.095 -11.523 24.834 1.00 85.56 387 THR A C 1
ATOM 2932 O O . THR A 1 387 ? -33.735 -11.124 25.803 1.00 85.56 387 THR A O 1
ATOM 2935 N N . TYR A 1 388 ? -33.668 -12.135 23.795 1.00 90.00 388 TYR A N 1
ATOM 2936 C CA . TYR A 1 388 ? -35.098 -12.436 23.738 1.00 90.00 388 TYR A CA 1
ATOM 2937 C C . TYR A 1 388 ? -35.531 -13.326 24.908 1.00 90.00 388 TYR A C 1
ATOM 2939 O O . TYR A 1 388 ? -36.502 -13.014 25.588 1.00 90.00 388 TYR A O 1
ATOM 2947 N N . ARG A 1 389 ? -34.775 -14.395 25.207 1.00 88.81 389 ARG A N 1
ATOM 2948 C CA . ARG A 1 389 ? -35.059 -15.282 26.350 1.00 88.81 389 ARG A CA 1
ATOM 2949 C C . ARG A 1 389 ? -35.007 -14.543 27.685 1.00 88.81 389 ARG A C 1
ATOM 2951 O O . ARG A 1 389 ? -35.910 -14.718 28.495 1.00 88.81 389 ARG A O 1
ATOM 2958 N N . LEU A 1 390 ? -34.003 -13.689 27.888 1.00 89.69 390 LEU A N 1
ATOM 2959 C CA . LEU A 1 390 ? -33.904 -12.854 29.090 1.00 89.69 390 LEU A CA 1
ATOM 2960 C C . LEU A 1 390 ? -35.084 -11.878 29.209 1.00 89.69 390 LEU A C 1
ATOM 2962 O O . LEU A 1 390 ? -35.621 -11.685 30.296 1.00 89.69 390 LEU A O 1
ATOM 2966 N N . ALA A 1 391 ? -35.503 -11.266 28.099 1.00 91.31 391 ALA A N 1
ATOM 2967 C CA . ALA A 1 391 ? -36.643 -10.355 28.074 1.00 91.31 391 ALA A CA 1
ATOM 2968 C C . ALA A 1 391 ? -37.972 -11.080 28.328 1.00 91.31 391 ALA A C 1
ATOM 2970 O O . ALA A 1 391 ? -38.835 -10.546 29.019 1.00 91.31 391 ALA A O 1
ATOM 2971 N N . MET A 1 392 ? -38.115 -12.299 27.809 1.00 93.94 392 MET A N 1
ATOM 2972 C CA . MET A 1 392 ? -39.278 -13.157 28.021 1.00 93.94 392 MET A CA 1
ATOM 2973 C C . MET A 1 392 ? -39.381 -13.599 29.483 1.00 93.94 392 MET A C 1
ATOM 2975 O O . MET A 1 392 ? -40.436 -13.452 30.086 1.00 93.94 392 MET A O 1
ATOM 2979 N N . GLN A 1 393 ? -38.275 -14.045 30.089 1.00 93.06 393 GLN A N 1
ATOM 2980 C CA . GLN A 1 393 ? -38.218 -14.368 31.523 1.00 93.06 393 GLN A CA 1
ATOM 2981 C C . GLN A 1 393 ? -38.542 -13.162 32.413 1.00 93.06 393 GLN A C 1
ATOM 2983 O O . GLN A 1 393 ? -39.081 -13.323 33.501 1.00 93.06 393 GLN A O 1
ATOM 2988 N N . ALA A 1 394 ? -38.225 -11.952 31.950 1.00 92.25 394 ALA A N 1
ATOM 2989 C CA . ALA A 1 394 ? -38.542 -10.712 32.646 1.00 92.25 394 ALA A CA 1
ATOM 2990 C C . ALA A 1 394 ? -39.976 -10.195 32.392 1.00 92.25 394 ALA A C 1
ATOM 2992 O O . ALA A 1 394 ? -40.284 -9.097 32.846 1.00 92.25 394 ALA A O 1
ATOM 2993 N N . GLY A 1 395 ? -40.817 -10.920 31.641 1.00 94.38 395 GLY A N 1
ATOM 2994 C CA . GLY A 1 395 ? -42.188 -10.513 31.288 1.00 94.38 395 GLY A CA 1
ATOM 2995 C C . GLY A 1 395 ? -42.290 -9.386 30.249 1.00 94.38 395 GLY A C 1
ATOM 2996 O O . GLY A 1 395 ? -43.382 -9.006 29.842 1.00 94.38 395 GLY A O 1
ATOM 2997 N N . LEU A 1 396 ? -41.157 -8.865 29.768 1.00 95.38 396 LEU A N 1
ATOM 2998 C CA . LEU A 1 396 ? -41.106 -7.680 28.903 1.00 95.38 396 LEU A CA 1
ATOM 2999 C C . LEU A 1 396 ? -41.549 -7.975 27.470 1.00 95.38 396 LEU A C 1
ATOM 3001 O O . LEU A 1 396 ? -42.033 -7.087 26.776 1.00 95.38 396 LEU A O 1
ATOM 3005 N N . VAL A 1 397 ? -41.330 -9.206 26.996 1.00 94.75 397 VAL A N 1
ATOM 3006 C CA . VAL A 1 397 ? -41.742 -9.605 25.642 1.00 94.75 397 VAL A CA 1
ATOM 3007 C C . VAL A 1 397 ? -43.260 -9.601 25.536 1.00 94.75 397 VAL A C 1
ATOM 3009 O O . VAL A 1 397 ? -43.785 -9.016 24.596 1.00 94.75 397 VAL A O 1
ATOM 3012 N N . GLU A 1 398 ? -43.949 -10.190 26.512 1.00 92.06 398 GLU A N 1
ATOM 3013 C CA . GLU A 1 398 ? -45.410 -10.258 26.529 1.00 92.06 398 GLU A CA 1
ATOM 3014 C C . GLU A 1 398 ? -46.030 -8.858 26.628 1.00 92.06 398 GLU A C 1
ATOM 3016 O O . GLU A 1 398 ? -46.879 -8.508 25.811 1.00 92.06 398 GLU A O 1
ATOM 3021 N N . GLU A 1 399 ? -45.528 -8.016 27.538 1.00 92.94 399 GLU A N 1
ATOM 3022 C CA . GLU A 1 399 ? -45.955 -6.617 27.685 1.00 92.94 399 GLU A CA 1
ATOM 3023 C C . GLU A 1 399 ? -45.823 -5.830 26.368 1.00 92.94 399 GLU A C 1
ATOM 3025 O O . GLU A 1 399 ? -46.752 -5.158 25.915 1.00 92.94 399 GLU A O 1
ATOM 3030 N N . LEU A 1 400 ? -44.666 -5.931 25.711 1.00 93.75 400 LEU A N 1
ATOM 3031 C CA . LEU A 1 400 ? -44.401 -5.201 24.473 1.00 93.75 400 LEU A CA 1
ATOM 3032 C C . LEU A 1 400 ? -45.155 -5.784 23.270 1.00 93.75 400 LEU A C 1
ATOM 3034 O O . LEU A 1 400 ? -45.559 -5.033 22.381 1.00 93.75 400 LEU A O 1
ATOM 3038 N N . GLN A 1 401 ? -45.394 -7.094 23.235 1.00 93.38 401 GLN A N 1
ATOM 3039 C CA . GLN A 1 401 ? -46.242 -7.715 22.217 1.00 93.38 401 GLN A CA 1
ATOM 3040 C C . GLN A 1 401 ? -47.706 -7.293 22.370 1.00 93.38 401 GLN A C 1
ATOM 3042 O O . GLN A 1 401 ? -48.345 -7.002 21.360 1.00 93.38 401 GLN A O 1
ATOM 3047 N N . GLN A 1 402 ? -48.216 -7.155 23.599 1.00 90.94 402 GLN A N 1
ATOM 3048 C CA . GLN A 1 402 ? -49.553 -6.604 23.858 1.00 90.94 402 GLN A CA 1
ATOM 3049 C C . GLN A 1 402 ? -49.675 -5.139 23.409 1.00 90.94 402 GLN A C 1
ATOM 3051 O O . GLN A 1 402 ? -50.704 -4.742 22.867 1.00 90.94 402 GLN A O 1
ATOM 3056 N N . PHE A 1 403 ? -48.605 -4.345 23.537 1.00 91.56 403 PHE A N 1
ATOM 3057 C CA . PHE A 1 403 ? -48.532 -2.998 22.949 1.00 91.56 403 PHE A CA 1
ATOM 3058 C C . PHE A 1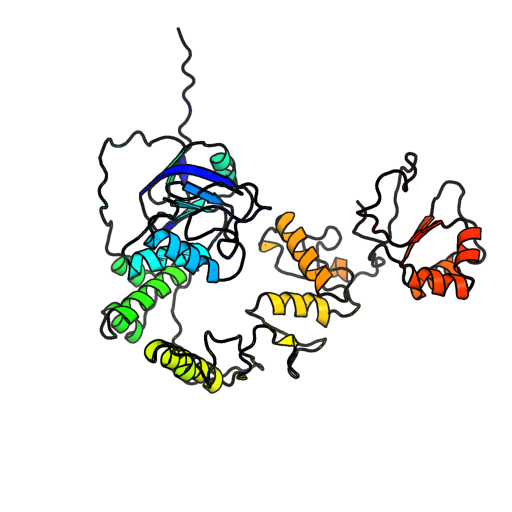 403 ? -48.532 -3.010 21.399 1.00 91.56 403 PHE A C 1
ATOM 3060 O O . PHE A 1 403 ? -48.758 -1.982 20.751 1.00 91.56 403 PHE A O 1
ATOM 3067 N N . GLY A 1 404 ? -48.297 -4.171 20.783 1.00 88.31 404 GLY A N 1
ATOM 3068 C CA . GLY A 1 404 ? -48.266 -4.372 19.336 1.00 88.31 404 GLY A CA 1
ATOM 3069 C C . GLY A 1 404 ? -46.869 -4.274 18.721 1.00 88.31 404 GLY A C 1
ATOM 3070 O O . GLY A 1 404 ? -46.756 -3.894 17.554 1.00 88.31 404 GLY A O 1
ATOM 3071 N N . ILE A 1 405 ? -45.810 -4.560 19.490 1.00 91.44 405 ILE A N 1
ATOM 3072 C CA . ILE A 1 405 ? -44.432 -4.657 18.988 1.00 91.44 405 ILE A CA 1
ATOM 3073 C C . ILE A 1 405 ? -44.146 -6.068 18.480 1.00 91.44 405 ILE A C 1
ATOM 3075 O O . ILE A 1 405 ? -44.370 -7.057 19.177 1.00 91.44 405 ILE A O 1
ATOM 3079 N N . GLN A 1 406 ? -43.572 -6.158 17.283 1.00 88.31 406 GLN A N 1
ATOM 3080 C CA . GLN A 1 406 ? -43.094 -7.414 16.720 1.00 88.31 406 GLN A CA 1
ATOM 3081 C C . GLN A 1 406 ? -41.619 -7.632 17.064 1.00 88.31 406 GLN A C 1
ATOM 3083 O O . GLN A 1 406 ? -40.779 -6.781 16.781 1.00 88.31 406 GLN A O 1
ATOM 3088 N N . PHE A 1 407 ? -41.287 -8.795 17.623 1.00 88.12 407 PHE A N 1
ATOM 3089 C CA . PHE A 1 407 ? -39.900 -9.199 17.839 1.00 88.12 407 PHE A CA 1
ATOM 3090 C C . PHE A 1 407 ? -39.390 -10.064 16.691 1.00 88.12 407 PHE A C 1
ATOM 3092 O O . PHE A 1 407 ? -40.058 -11.006 16.269 1.00 88.12 407 PHE A O 1
ATOM 3099 N N . ILE A 1 408 ? -38.172 -9.786 16.234 1.00 85.19 408 ILE A N 1
ATOM 3100 C CA . ILE A 1 408 ? -37.456 -10.599 15.250 1.00 85.19 408 ILE A CA 1
ATOM 3101 C C . ILE A 1 408 ? -36.112 -11.005 15.850 1.00 85.19 408 ILE A C 1
ATOM 3103 O O . ILE A 1 408 ? -35.377 -10.177 16.385 1.00 85.19 408 ILE A O 1
ATOM 3107 N N . THR A 1 409 ? -35.773 -12.292 15.779 1.00 83.88 409 THR A N 1
ATOM 3108 C CA . THR A 1 409 ? -34.519 -12.800 16.350 1.00 83.88 409 THR A CA 1
ATOM 3109 C C . THR A 1 409 ? -33.618 -13.425 15.298 1.00 83.88 409 THR A C 1
ATOM 3111 O O . THR A 1 409 ? -34.097 -13.969 14.309 1.00 83.88 409 THR A O 1
ATOM 3114 N N . ASN A 1 410 ? -32.303 -13.388 15.543 1.00 67.06 410 ASN A N 1
ATOM 3115 C CA . ASN A 1 410 ? -31.268 -14.063 14.737 1.00 67.06 410 ASN A CA 1
ATOM 3116 C C . ASN A 1 410 ? -31.104 -13.569 13.292 1.00 67.06 410 ASN A C 1
ATOM 3118 O O . ASN A 1 410 ? -30.626 -14.325 12.452 1.00 67.06 410 ASN A O 1
ATOM 3122 N N . THR A 1 411 ? -31.480 -12.327 12.994 1.00 62.28 411 THR A N 1
ATOM 3123 C CA . THR A 1 411 ? -31.258 -11.738 11.670 1.00 62.28 411 THR A CA 1
ATOM 3124 C C . THR A 1 411 ? -30.946 -10.242 11.764 1.00 62.28 411 THR A C 1
ATOM 3126 O O . THR A 1 411 ? -31.443 -9.557 12.662 1.00 62.28 411 THR A O 1
ATOM 3129 N N . CYS A 1 412 ? -30.101 -9.761 10.850 1.00 59.50 412 CYS A N 1
ATOM 3130 C CA . CYS A 1 412 ? -29.801 -8.345 10.628 1.00 59.50 412 CYS A CA 1
ATOM 3131 C C . CYS A 1 412 ? -30.805 -7.769 9.630 1.00 59.50 412 CYS A C 1
ATOM 3133 O O . CYS A 1 412 ? -31.170 -8.455 8.681 1.00 59.50 412 CYS A O 1
ATOM 3135 N N . TRP A 1 413 ? -31.168 -6.488 9.766 1.00 59.34 413 TRP A N 1
ATOM 3136 C CA . TRP A 1 413 ? -32.013 -5.786 8.785 1.00 59.34 413 TRP A CA 1
ATOM 3137 C C . TRP A 1 413 ? -31.475 -5.890 7.347 1.00 59.34 413 TRP A C 1
ATOM 3139 O O . TRP A 1 413 ? -32.241 -6.028 6.405 1.00 59.34 413 TRP A O 1
ATOM 3149 N N . CYS A 1 414 ? -30.149 -5.947 7.213 1.00 50.41 414 CYS A N 1
ATOM 3150 C CA . CYS A 1 414 ? -29.408 -6.134 5.972 1.00 50.41 414 CYS A CA 1
ATOM 3151 C C . CYS A 1 414 ? -29.583 -7.508 5.288 1.00 50.41 414 CYS A C 1
ATOM 3153 O O . CYS A 1 414 ? -29.204 -7.663 4.133 1.00 50.41 414 CYS A O 1
ATOM 3155 N N . MET A 1 415 ? -30.133 -8.508 5.985 1.00 48.34 415 MET A N 1
ATOM 3156 C CA . MET A 1 415 ? -30.345 -9.874 5.477 1.00 48.34 415 MET A CA 1
ATOM 3157 C C . MET A 1 415 ? -31.828 -10.252 5.383 1.00 48.34 415 MET A C 1
ATOM 3159 O O . MET A 1 415 ? -32.165 -11.399 5.093 1.00 48.34 415 MET A O 1
ATOM 3163 N N . ILE A 1 416 ? -32.726 -9.311 5.668 1.00 59.22 416 ILE A N 1
ATOM 3164 C CA . ILE A 1 416 ? -34.163 -9.534 5.599 1.00 59.22 416 ILE A CA 1
ATOM 3165 C C . ILE A 1 416 ? -34.641 -9.176 4.191 1.00 59.22 416 ILE A C 1
ATOM 3167 O O . ILE A 1 416 ? -34.755 -8.005 3.842 1.00 59.22 416 ILE A O 1
ATOM 3171 N N . SER A 1 417 ? -34.933 -10.192 3.384 1.00 48.25 417 SER A N 1
ATOM 3172 C CA . SER A 1 417 ? -35.680 -10.045 2.132 1.00 48.25 417 SER A CA 1
ATOM 3173 C C . SER A 1 417 ? -37.174 -9.815 2.415 1.00 48.25 417 SER A C 1
ATOM 3175 O O . SER A 1 417 ? -37.696 -10.295 3.423 1.00 48.25 417 SER A O 1
ATOM 3177 N N . GLU A 1 418 ? -37.854 -9.059 1.548 1.00 52.50 418 GLU A N 1
ATOM 3178 C CA . GLU A 1 418 ? -39.268 -8.669 1.690 1.00 52.50 418 GLU A CA 1
ATOM 3179 C C . GLU A 1 418 ? -40.220 -9.851 2.005 1.00 52.50 418 GLU A C 1
ATOM 3181 O O . GLU A 1 418 ? -39.980 -10.960 1.520 1.00 52.50 418 GLU A O 1
ATOM 3186 N N . PRO A 1 419 ? -41.318 -9.640 2.777 1.00 54.66 419 PRO A N 1
ATOM 3187 C CA . PRO A 1 419 ? -41.858 -8.368 3.262 1.00 54.66 419 PRO A CA 1
ATOM 3188 C C . PRO A 1 419 ? -41.903 -8.310 4.804 1.00 54.66 419 PRO A C 1
ATOM 3190 O O . PRO A 1 419 ? -42.903 -8.656 5.431 1.00 54.66 419 PRO A O 1
ATOM 3193 N N . VAL A 1 420 ? -40.828 -7.848 5.445 1.00 61.66 420 VAL A N 1
ATOM 3194 C CA . VAL A 1 420 ? -40.858 -7.508 6.885 1.00 61.66 420 VAL A CA 1
ATOM 3195 C C . VAL A 1 420 ? -41.264 -6.049 7.110 1.00 61.66 420 VAL A C 1
ATOM 3197 O O . VAL A 1 420 ? -41.881 -5.724 8.123 1.00 61.66 420 VAL A O 1
ATOM 3200 N N . ILE A 1 421 ? -40.982 -5.171 6.146 1.00 64.81 421 ILE A N 1
ATOM 3201 C CA . ILE A 1 421 ? -41.539 -3.819 6.101 1.00 64.81 421 ILE A CA 1
ATOM 3202 C C . ILE A 1 421 ? -42.845 -3.894 5.301 1.00 64.81 421 ILE A C 1
ATOM 3204 O O . ILE A 1 421 ? -42.823 -4.390 4.173 1.00 64.81 421 ILE A O 1
ATOM 3208 N N . PRO A 1 422 ? -43.986 -3.426 5.842 1.00 65.75 422 PRO A N 1
ATOM 3209 C CA . PRO A 1 422 ? -45.223 -3.367 5.075 1.00 65.75 422 PRO A CA 1
ATOM 3210 C C . PRO A 1 422 ? -45.012 -2.551 3.797 1.00 65.75 422 PRO A C 1
ATOM 3212 O O . PRO A 1 422 ? -44.558 -1.412 3.869 1.00 65.75 422 PRO A O 1
ATOM 3215 N N . THR A 1 423 ? -45.401 -3.087 2.641 1.00 67.81 423 THR A N 1
ATOM 3216 C CA . THR A 1 423 ? -45.289 -2.401 1.335 1.00 67.81 423 THR A CA 1
ATOM 3217 C C . THR A 1 423 ? -46.078 -1.087 1.273 1.00 67.81 423 THR A C 1
ATOM 3219 O O . THR A 1 423 ? -45.845 -0.245 0.414 1.00 67.81 423 THR A O 1
ATOM 3222 N N . THR A 1 424 ? -46.997 -0.873 2.218 1.00 70.81 424 THR A N 1
ATOM 3223 C CA . THR A 1 424 ? -47.766 0.364 2.392 1.00 70.81 424 THR A CA 1
ATOM 3224 C C . THR A 1 424 ? -47.056 1.425 3.246 1.00 70.81 424 THR A C 1
ATOM 3226 O O . THR A 1 424 ? -47.604 2.514 3.441 1.00 70.81 424 THR A O 1
ATOM 3229 N N . ALA A 1 425 ? -45.887 1.128 3.823 1.00 69.06 425 ALA A N 1
ATOM 3230 C CA . ALA A 1 425 ? -45.154 2.053 4.682 1.00 69.06 425 ALA A CA 1
ATOM 3231 C C . ALA A 1 425 ? -44.535 3.191 3.853 1.00 69.06 425 ALA A C 1
ATOM 3233 O O . ALA A 1 425 ? -43.647 2.972 3.039 1.00 69.06 425 ALA A O 1
ATOM 3234 N N . LYS A 1 426 ? -44.996 4.428 4.083 1.00 67.00 426 LYS A N 1
ATOM 3235 C CA . LYS A 1 426 ? -44.466 5.637 3.418 1.00 67.00 426 LYS A CA 1
ATOM 3236 C C . LYS A 1 426 ? -43.297 6.287 4.158 1.00 67.00 426 LYS A C 1
ATOM 3238 O O . LYS A 1 426 ? -42.597 7.122 3.598 1.00 67.00 426 LYS A O 1
ATOM 3243 N N . THR A 1 427 ? -43.127 5.965 5.437 1.00 62.91 427 THR A N 1
ATOM 3244 C CA . THR A 1 427 ? -42.119 6.578 6.304 1.00 62.91 427 THR A CA 1
ATOM 3245 C C . THR A 1 427 ? -41.590 5.521 7.252 1.00 62.91 427 THR A C 1
ATOM 3247 O O . THR A 1 427 ? -42.367 4.853 7.935 1.00 62.91 427 THR A O 1
ATOM 3250 N N . ILE A 1 428 ? -40.268 5.379 7.286 1.00 66.06 428 ILE A N 1
ATOM 3251 C CA . ILE A 1 428 ? -39.567 4.457 8.172 1.00 66.06 428 ILE A CA 1
ATOM 3252 C C . ILE A 1 428 ? -38.775 5.299 9.164 1.00 66.06 428 ILE A C 1
ATOM 3254 O O . ILE A 1 428 ? -38.020 6.188 8.781 1.00 66.06 428 ILE A O 1
ATOM 3258 N N . MET A 1 429 ? -38.957 5.009 10.447 1.00 63.88 429 MET A N 1
ATOM 3259 C CA . MET A 1 429 ? -38.112 5.528 11.514 1.00 63.88 429 MET A CA 1
ATOM 3260 C C . MET A 1 429 ? -37.339 4.356 12.095 1.00 63.88 429 MET A C 1
ATOM 3262 O O . MET A 1 429 ? -37.933 3.422 12.631 1.00 63.88 429 MET A O 1
ATOM 3266 N N . THR A 1 430 ? -36.019 4.409 11.984 1.00 60.94 430 THR A N 1
ATOM 3267 C CA . THR A 1 430 ? -35.119 3.385 12.509 1.00 60.94 430 THR A CA 1
ATOM 3268 C C . THR A 1 430 ? -34.205 4.003 13.557 1.00 60.94 430 THR A C 1
ATOM 3270 O O . THR A 1 430 ? -33.790 5.155 13.445 1.00 60.94 430 THR A O 1
ATOM 3273 N N . ASN A 1 431 ? -33.897 3.233 14.598 1.00 57.03 431 ASN A N 1
ATOM 3274 C CA . ASN A 1 431 ? -32.853 3.574 15.556 1.00 57.03 431 ASN A CA 1
ATOM 3275 C C . ASN A 1 431 ? -31.486 3.003 15.138 1.00 57.03 431 ASN A C 1
ATOM 3277 O O . ASN A 1 431 ? -30.586 2.998 15.964 1.00 57.03 431 ASN A O 1
ATOM 3281 N N . SER A 1 432 ? -31.331 2.545 13.888 1.00 51.47 432 SER A N 1
ATOM 3282 C CA . SER A 1 432 ? -30.101 2.008 13.300 1.00 51.47 432 SER A CA 1
ATOM 3283 C C . SER A 1 432 ? -29.725 2.720 11.997 1.00 51.47 432 SER A C 1
ATOM 3285 O O . SER A 1 432 ? -30.595 2.983 11.175 1.00 51.47 432 SER A O 1
ATOM 3287 N N . THR A 1 433 ? -28.424 2.931 11.769 1.00 40.31 433 THR A N 1
ATOM 3288 C CA . THR A 1 433 ? -27.854 3.419 10.497 1.00 40.31 433 THR A CA 1
ATOM 3289 C C . THR A 1 433 ? -27.618 2.324 9.447 1.00 40.31 433 THR A C 1
ATOM 3291 O O . THR A 1 433 ? -27.280 2.642 8.314 1.00 40.31 433 THR A O 1
ATOM 3294 N N . ASN A 1 434 ? -27.842 1.041 9.770 1.00 39.12 434 ASN A N 1
ATOM 3295 C CA . ASN A 1 434 ? -27.764 -0.083 8.816 1.00 39.12 434 ASN A CA 1
ATOM 3296 C C . ASN A 1 434 ? -29.107 -0.323 8.093 1.00 39.12 434 ASN A C 1
ATOM 3298 O O . ASN A 1 434 ? -29.446 -1.459 7.764 1.00 39.12 434 ASN A O 1
ATOM 3302 N N . GLY A 1 435 ? -29.912 0.730 7.930 1.00 36.88 435 GLY A N 1
ATOM 3303 C CA . GLY A 1 435 ? -31.299 0.652 7.479 1.00 36.88 435 GLY A CA 1
ATOM 3304 C C . GLY A 1 435 ? -31.695 1.789 6.546 1.00 36.88 435 GLY A C 1
ATOM 3305 O O . GLY A 1 435 ? -32.585 2.558 6.897 1.00 36.88 435 GLY A O 1
ATOM 3306 N N . LEU A 1 436 ? -31.000 1.892 5.412 1.00 33.84 436 LEU A N 1
ATOM 3307 C CA . LEU A 1 436 ? -31.500 2.028 4.033 1.00 33.84 436 LEU A CA 1
ATOM 3308 C C . LEU A 1 436 ? -30.291 2.077 3.095 1.00 33.84 436 LEU A C 1
ATOM 3310 O O . LEU A 1 436 ? -29.370 2.875 3.383 1.00 33.84 436 LEU A O 1
#

Nearest PDB structures (foldseek):
  7cnq-assembly4_D  TM=4.585E-01  e=1.532E-35  Agrobacterium tumefaciens
  7d2r-assembly1_A  TM=4.591E-01  e=2.791E-35  Agrobacterium tumefaciens
  7cnp-assembly3_C  TM=4.584E-01  e=5.087E-35  Agrobacterium tumefaciens
  7cns-assembly1_B  TM=9.146E-01  e=6.152E-11  Thermococcus kodakarensis KOD1
  7cns-assembly1_A-2  TM=2.874E-01  e=5.026E-10  Thermococcus kodakarensis KOD1

Sequence (436 aa):
MQLESSRQQLIYHGIACVQGKASGPLIASNLELSFWGGVDPQTSEIIDRHHPLSGKYIRDAILAIPGGRGSCSGSGILLELLLSGKGPKALVFSRREDILTLGVVVAEEIFRKSIPVVILAMEDFHELLSTGYVFVNGNTVSGAQPDDERQNFEHGVEEPLDTALSSHFELSDEDQEFLEGLHGRAAQAAMRIILRMAAMEGARELINITQGGKVLVPTTLNSISMDQKRWRAQGVASAFGEAAERLALAYTNMGALPTFTYAPYLLSSAPRQGDQVAWAESNAVVYANSVLAGNRIPVITGLDILHPSTDNLKAFRAAFATMASAPMFHIIGVTPEAATLQDTTSKRGTIENPHFSIAKIRKLAKICQGRAKHNRVSVIVTCGRATYRLAMQAGLVEELQQFGIQFITNTCWCMISEPVIPTTAKTIMTNSTNGL

Radius of gyration: 28.52 Å; Cα contacts (8 Å, |Δi|>4): 647; chains: 1; bounding box: 86×41×83 Å

Mean predicted aligned error: 16.29 Å

Solvent-accessible surface area (backbone atoms only — not comparable to full-atom values): 25443 Å² total; per-residue (Å²): 137,81,83,80,77,80,76,75,76,58,71,42,74,40,48,47,82,30,68,36,72,35,68,25,48,50,49,63,45,94,53,60,48,34,39,64,86,19,39,39,57,91,76,22,30,25,63,31,80,85,45,96,57,42,78,40,59,42,41,63,16,29,39,34,27,44,28,75,48,82,67,70,63,24,10,57,42,48,29,49,10,51,76,69,73,30,26,47,40,28,42,37,21,40,40,93,51,69,43,57,49,46,14,39,52,51,28,30,68,77,65,74,43,74,43,21,28,29,33,29,51,59,68,58,42,59,59,53,62,77,42,68,37,40,35,37,50,42,38,35,40,21,60,50,81,70,92,77,71,100,61,91,78,71,94,73,86,76,73,69,67,69,64,64,58,57,74,61,39,59,72,52,72,68,56,47,39,26,68,74,33,79,68,34,68,71,48,17,46,50,49,52,51,50,53,52,53,37,50,77,71,67,50,48,64,76,83,83,88,77,77,83,68,59,63,89,59,99,42,75,35,57,53,63,103,62,54,91,89,47,32,70,85,70,67,48,54,62,73,60,50,54,50,53,49,51,53,54,46,52,47,42,74,22,61,33,44,91,64,48,33,83,58,59,73,78,42,96,82,33,84,55,73,88,64,88,83,86,75,90,51,73,66,52,50,47,42,54,59,15,45,52,34,34,91,42,69,35,74,45,74,81,55,48,86,66,63,71,48,74,66,54,52,50,52,51,50,53,56,37,61,74,64,25,70,23,79,53,70,41,37,35,64,70,32,90,75,18,65,42,75,64,51,72,69,49,93,65,81,87,62,52,48,68,60,47,48,57,68,52,51,54,52,47,45,65,67,46,59,98,56,80,65,59,90,92,61,87,47,77,47,30,24,47,62,68,39,49,51,54,30,47,77,66,49,49,46,61,58,37,40,75,54,56,41,44,79,44,64,81,69,55,76,83,73,62,70,86,77,83,63,61,92,82,64,88,74,86,88,73,56,24,80,75,71,128

Foldseek 3Di:
DDPPPPDPWDKFFFAWLDFDKAKAFEDEDQAAAEQVVQADLVFQARCPPPDPRHRPHQQAHEYEYQEHDDDLCSLVSQLSNQVVSRHHQEYEHQDDYLRVSLSQLLCCLPVVGHHIYTHGHPVSSVVCRPAGMWIDGTRMITSDDPPDDPDPDDDDDDDDLLVVLVVQADDDPVLVCQCVQVVHSVSNSVSSSVSSSCVSVVHHYDDDPDDDQADPDAAEDAAFPDDLVCCVVVVNDPVVNVVSVVVLVSCVVSVYDDHRHLCCCVDPPHDAQPDDDDDPRPLSVLCCQAVNCQAHAEEAEDCVVVVDDPVSVVVSVVSNVVNHPYQHYHYACPRPQHVDPVSRVPPPPQFGFQADALVNLVVVLVVLPPHADDPPDAAEGEHEPVRVVVCVVVVSVVSVVVSVYHYDYDDGPLPDDDDPDPPPDPDDDHSHPVHD

pLDDT: mean 79.83, std 16.18, range [31.61, 98.44]

Organism: NCBI:txid654480

InterPro domains:
  IPR002840 Phosphomevalonate dehydratase small subunit-like domain [PF01989] (12-139)
  IPR002840 Phosphomevalonate dehydratase small subunit-like domain [cd01356] (18-138)
  IPR060004 Aconitase X, first domain [PF04412] (211-293)
  IPR060006 Aconitase X, third domain [PF28406] (351-433)

Secondary structure (DSSP, 8-state):
----------EEE-EEEE--EEEEEEEE-SS-B-STTTB-TTT-BB--TTSTTTT-B-TTSEEE-S-B-SSTTHHHHHHHHHHTT-S-SEEEESS---HHHHHHHHHHHHHS----EEEPPHHHHHHHTT-SEEEEETTEEESS--SS----------S-HHHHHHHSSB--HHHHHHHHTTT-HHHHHHHHHHHHHHHHHT--B-----S----SS--B-PPPSS-TTTTTTTT--HHHHHHHHHHHHHHHHTT-B----S-GGGSTT---TT-----SSHHHHHHHHHTTTTTS--EE-S-GGG---HHHHHHHHHHHHHH-SSS--EETTTSTT-SSTTTTTS-S-----SB--HHHHHHHHHHHTT----TT--EEEEE-HHHHHHHHHTTHHHHHHHTTEEEEES--GGG--SSSS-TT-S----S-SS--